Protein AF-A0A8B7RQ95-F1 (afdb_monomer_lite)

Foldseek 3Di:
DDDDVVVVVVVVVVVVVVVVVVVVVVVVVVVVVVVVVVVDDDDDDDDDDDDDDDDDDDPVPVVVVVVVVVVVVVVVVVVVVVVVVVVVCVPDDDDDDDDDDDDDDDDDPDPDPDPVVVVVVVVVVVVVVVVVVVVVVVVVVVVVVVVVVVVVVVVVVVVVVVVVVVVVVVVVVVVVVVVVVVVVVVVPPDDDDDDDDDDDDDDDDDDDDVPVVVVVVVVVVVVVVVVVVVVVVVVVVVVVVVVVVVVVVVVVVVVVVVVVVVVVVVVVVVVVVVVVVVPPDDPDDADPVRVVVVVVCVVVCVVVVVVVVVVVVVVVVVVVVVVVVVVVVVVVVVVVVVVVVVVVVVVVVVVVVVVVVVVVVVVVVVVVVVVVVVVVVVVVVVVVVVVVVVVVVVVVVVVVVVVVVVVVVVVVVVVVVVVVVVVVVVVVVVVVVVVVVVVVVVVVVVVVVVVVVVVVVVVVVVVVVVVVVVVVVVVVVVVVVVVVVVVVVVVVVVVVVVVVVVVVVVVVVVVVVVVVVVVVVVVVVVVVVVVVVVVVVVVVVVVVVVVVVVVVVVVVVVVVVVVVVVVVVVVVVVVVVVPPPPDDDDDD

Organism: Hipposideros armiger (NCBI:txid186990)

Secondary structure (DSSP, 8-state):
-PPPHHHHHHHHHHHHHHHHHHHHHHHHHHHHHHHHHTT--------------------HHHHHHHHHHHHHHHHHHHHHHHHHHHHHHHS-----------------------HHHHHHHHHHHHHHHHHHHHHHHHHHHHHHHHHHHHHHHHHHHHHHHHHHHHHHHHHHHHHHHHHHHHHHHSSSS--------------------TTTHHHHHHHHHHHHHHHHHHHHHHHHHHHHHHHHHHHHHHHHHHHHHHHHHHHHHHHHHHHHHHHHHTSSS---PPPHHHHHHHHHHHHHSHHHHHHHHHHHHHHHHHHHHHHHHHHHHHHHHHHHHHHHHHHHHHHHHHHHHHHHHHHHHHHHHHHHHHHHHHHHHHHHHHHHHHHHHHHHHHHHHHHHHHHHHHHHHHHHHHHHHHHHHHHHHHHHHHHHHHHHHHHHHHHHHHHHHHHHHHHHHHHHHHHHHHHHHHHHHHHHHHHHHHHHHHHHHHHHHHHHHHHHHHHHHHHHHHHHHHHHHHHHHHHHHHHHHHHHHHHHHHHHHHHHHHHHHHHHHHHHHHHHHHHHHHHHHHHHHHHHHHSTTSS-----

pLDDT: mean 78.76, std 21.0, range [28.2, 98.56]

Sequence (588 aa):
MAKSPENSTLEEILGQYQRSLRERACRSSHQLKCGLKEGEVAPEADAQDPSFSANEGNEDTGAAWHELQHSHAVNQLKALLYQQATKESEVSPSRRRKMSPLRSSEHEETNMPTIHNLVPIINDQSQYIHHLEAEVKFCKEELSGMKNRVQVVVLDNERLQQELKSQRQEEAMREQTLLDASGNMQKSWITTGDDSKMEEADKSSFSHGKADVLKIASALETDKCKLELEKLKLTYEAKSEILESQLKLLRKDLAESQKNCEDLKERLKHKESLLAANISNRVGGLCLKCAQHEAVLSQTHNNVHIQTIERLTKERDDLMSALVSMRSSLADMQQREASAYEQVKQAVCMTEEACFEKTKVLIQCEQLKSELARQTDRLQKELSSQQEKRASEKDMMKKDMEKERESMRSKMLALSQNIAQLEAQVEKVTREKVSAINQLEEIQSRLTSQEMDVTKVCGEMRYQLNKTKMDKDEAEKEHREYRAKTKRDLEIKDQEIEKLTLELSKSKQLLEQERQKAARAREECLKLTELLGESEHQLHLTRLEKESIQQSLCSKAKAQALQAQEREQELTQKIQQMEAQHDKTDLK

InterPro domains:
  IPR031887 Serologically defined colon cancer antigen 8 [PF15964] (6-586)
  IPR031887 Serologically defined colon cancer antigen 8 [PTHR34343] (4-585)

Radius of gyration: 106.67 Å; chains: 1; bounding box: 224×94×376 Å

Structure (mmCIF, N/CA/C/O backbone):
data_AF-A0A8B7RQ95-F1
#
_entry.id   AF-A0A8B7RQ95-F1
#
loop_
_atom_site.group_PDB
_atom_site.id
_atom_site.type_symbol
_atom_site.label_atom_id
_atom_site.label_alt_id
_atom_site.label_comp_id
_atom_site.label_asym_id
_atom_site.label_entity_id
_atom_site.label_seq_id
_atom_site.pdbx_PDB_ins_code
_atom_site.Cartn_x
_atom_site.Cartn_y
_atom_site.Cartn_z
_atom_site.occupancy
_atom_site.B_iso_or_equiv
_atom_site.auth_seq_id
_atom_site.auth_comp_id
_atom_site.auth_asym_id
_atom_site.auth_atom_id
_atom_site.pdbx_PDB_model_num
ATOM 1 N N . MET A 1 1 ? 50.667 31.139 -5.921 1.00 42.50 1 MET A N 1
ATOM 2 C CA . MET A 1 1 ? 49.514 30.488 -5.265 1.00 42.50 1 MET A CA 1
ATOM 3 C C . MET A 1 1 ? 50.037 29.375 -4.374 1.00 42.50 1 MET A C 1
ATOM 5 O O . MET A 1 1 ? 50.493 28.364 -4.891 1.00 42.50 1 MET A O 1
ATOM 9 N N . ALA A 1 2 ? 50.074 29.609 -3.063 1.00 47.19 2 ALA A N 1
ATOM 10 C CA . ALA A 1 2 ? 50.500 28.618 -2.080 1.00 47.19 2 ALA A CA 1
ATOM 11 C C . ALA A 1 2 ? 49.338 27.644 -1.827 1.00 47.19 2 ALA A C 1
ATOM 13 O O . ALA A 1 2 ? 48.255 28.078 -1.438 1.00 47.19 2 ALA A O 1
ATOM 14 N N . LYS A 1 3 ? 49.538 26.352 -2.112 1.00 47.28 3 LYS A N 1
ATOM 15 C CA . LYS A 1 3 ? 48.573 25.297 -1.775 1.00 47.28 3 LYS A CA 1
ATOM 16 C C . LYS A 1 3 ? 48.630 25.055 -0.265 1.00 47.28 3 LYS A C 1
ATOM 18 O O . LYS A 1 3 ? 49.711 24.883 0.290 1.00 47.28 3 LYS A O 1
ATOM 23 N N . SER A 1 4 ? 47.470 25.089 0.379 1.00 49.59 4 SER A N 1
ATOM 24 C CA . SER A 1 4 ? 47.288 24.871 1.811 1.00 49.59 4 SER A CA 1
ATOM 25 C C . SER A 1 4 ? 47.681 23.436 2.218 1.00 49.59 4 SER A C 1
ATOM 27 O O . SER A 1 4 ? 47.338 22.488 1.507 1.00 49.59 4 SER A O 1
ATOM 29 N N . PRO A 1 5 ? 48.379 23.254 3.355 1.00 57.09 5 PRO A N 1
ATOM 30 C CA . PRO A 1 5 ? 48.926 21.961 3.780 1.00 57.09 5 PRO A CA 1
ATOM 31 C C . PRO A 1 5 ? 47.858 20.919 4.159 1.00 57.09 5 PRO A C 1
ATOM 33 O O . PRO A 1 5 ? 48.130 19.726 4.097 1.00 57.09 5 PRO A O 1
ATOM 36 N N . GLU A 1 6 ? 46.629 21.335 4.475 1.00 55.19 6 GLU A N 1
ATOM 37 C CA . GLU A 1 6 ? 45.546 20.430 4.899 1.00 55.19 6 GLU A CA 1
ATOM 38 C C . GLU A 1 6 ? 45.003 19.537 3.771 1.00 55.19 6 GLU A C 1
ATOM 40 O O . GLU A 1 6 ? 44.632 18.390 4.016 1.00 55.19 6 GLU A O 1
ATOM 45 N N . ASN A 1 7 ? 45.029 20.009 2.518 1.00 55.94 7 ASN A N 1
ATOM 46 C CA . ASN A 1 7 ? 44.613 19.190 1.372 1.00 55.94 7 ASN A CA 1
ATOM 47 C C . ASN A 1 7 ? 45.619 18.073 1.060 1.00 55.94 7 ASN A C 1
ATOM 49 O O . ASN A 1 7 ? 45.221 17.019 0.572 1.00 55.94 7 ASN A O 1
ATOM 53 N N . SER A 1 8 ? 46.901 18.272 1.388 1.00 60.38 8 SER A N 1
ATOM 54 C CA . SER A 1 8 ? 47.942 17.259 1.178 1.00 60.38 8 SER A CA 1
ATOM 55 C C . SER A 1 8 ? 47.750 16.058 2.106 1.00 60.38 8 SER A C 1
ATOM 57 O O . SER A 1 8 ? 47.939 14.918 1.692 1.00 60.38 8 SER A O 1
ATOM 59 N N . THR A 1 9 ? 47.327 16.301 3.348 1.00 70.12 9 THR A N 1
ATOM 60 C CA . THR A 1 9 ? 47.115 15.251 4.352 1.00 70.12 9 THR A CA 1
ATOM 61 C C . THR A 1 9 ? 45.915 14.372 4.001 1.00 70.12 9 THR A C 1
ATOM 63 O O . THR A 1 9 ? 45.955 13.154 4.167 1.00 70.12 9 THR A O 1
ATOM 66 N N . LEU A 1 10 ? 44.844 14.967 3.468 1.00 70.12 10 LEU A N 1
ATOM 67 C CA . LEU A 1 10 ? 43.627 14.239 3.100 1.00 70.12 10 LEU A CA 1
ATOM 68 C C . LEU A 1 10 ? 43.835 13.372 1.847 1.00 70.12 10 LEU A C 1
ATOM 70 O O . LEU A 1 10 ? 43.352 12.241 1.776 1.00 70.12 10 LEU A O 1
ATOM 74 N N . GLU A 1 11 ? 44.613 13.874 0.888 1.00 76.19 11 GLU A N 1
ATOM 75 C CA . GLU A 1 11 ? 45.002 13.149 -0.324 1.00 76.19 11 GLU A CA 1
ATOM 76 C C . GLU A 1 11 ? 45.933 11.965 0.004 1.00 76.19 11 GLU A C 1
ATOM 78 O O . GLU A 1 11 ? 45.801 10.878 -0.568 1.00 76.19 11 GLU A O 1
ATOM 83 N N . GLU A 1 12 ? 46.799 12.116 1.011 1.00 78.81 12 GLU A N 1
ATOM 84 C CA . GLU A 1 12 ? 47.658 11.041 1.511 1.00 78.81 12 GLU A CA 1
ATOM 85 C C . GLU A 1 12 ? 46.864 9.944 2.245 1.00 78.81 12 GLU A C 1
ATOM 87 O O . GLU A 1 12 ? 47.086 8.755 1.993 1.00 78.81 12 GLU A O 1
ATOM 92 N N . ILE A 1 13 ? 45.879 10.318 3.073 1.00 81.94 13 ILE A N 1
ATOM 93 C CA . ILE A 1 13 ? 44.981 9.375 3.768 1.00 81.94 13 ILE A CA 1
ATOM 94 C C . ILE A 1 13 ? 44.117 8.600 2.763 1.00 81.94 13 ILE A C 1
ATOM 96 O O . ILE A 1 13 ? 44.013 7.372 2.845 1.00 81.94 13 ILE A O 1
ATOM 100 N N . LEU A 1 14 ? 43.543 9.279 1.765 1.00 79.94 14 LEU A N 1
ATOM 101 C CA . LEU A 1 14 ? 42.774 8.629 0.698 1.00 79.94 14 LEU A CA 1
ATOM 102 C C . LEU A 1 14 ? 43.658 7.711 -0.157 1.00 79.94 14 LEU A C 1
ATOM 104 O O . LEU A 1 14 ? 43.251 6.597 -0.502 1.00 79.94 14 LEU A O 1
ATOM 108 N N . GLY A 1 15 ? 44.894 8.127 -0.439 1.00 84.56 15 GLY A N 1
ATOM 109 C CA . GLY A 1 15 ? 45.885 7.305 -1.127 1.00 84.56 15 GLY A CA 1
ATOM 110 C C . GLY A 1 15 ? 46.270 6.046 -0.340 1.00 84.56 15 GLY A C 1
ATOM 111 O O . GLY A 1 15 ? 46.415 4.972 -0.933 1.00 84.56 15 GLY A O 1
ATOM 112 N N . GLN A 1 16 ? 46.404 6.145 0.987 1.00 81.81 16 GLN A N 1
ATOM 113 C CA . GLN A 1 16 ? 46.652 5.003 1.874 1.00 81.81 16 GLN A CA 1
ATOM 114 C C . GLN A 1 16 ? 45.448 4.055 1.930 1.00 81.81 16 GLN A C 1
ATOM 116 O O . GLN A 1 16 ? 45.620 2.840 1.808 1.00 81.81 16 GLN A O 1
ATOM 121 N N . TYR A 1 17 ? 44.228 4.590 2.018 1.00 85.25 17 TYR A N 1
ATOM 122 C CA . TYR A 1 17 ? 43.001 3.794 2.022 1.00 85.25 17 TYR A CA 1
ATOM 123 C C . TYR A 1 17 ? 42.815 3.014 0.712 1.00 85.25 17 TYR A C 1
ATOM 125 O O . TYR A 1 17 ? 42.571 1.805 0.730 1.00 85.25 17 TYR A O 1
ATOM 133 N N . GLN A 1 18 ? 43.034 3.659 -0.438 1.00 85.31 18 GLN A N 1
ATOM 134 C CA . GLN A 1 18 ? 42.981 2.988 -1.739 1.00 85.31 18 GLN A CA 1
ATOM 135 C C . GLN A 1 18 ? 44.074 1.923 -1.906 1.00 85.31 18 GLN A C 1
ATOM 137 O O . GLN A 1 18 ? 43.822 0.875 -2.504 1.00 85.31 18 GLN A O 1
ATOM 142 N N . ARG A 1 19 ? 45.286 2.151 -1.378 1.00 86.56 19 ARG A N 1
ATOM 143 C CA . ARG A 1 19 ? 46.354 1.133 -1.358 1.00 86.56 19 ARG A CA 1
ATOM 144 C C . ARG A 1 19 ? 45.978 -0.069 -0.491 1.00 86.56 19 ARG A C 1
ATOM 146 O O . ARG A 1 19 ? 46.132 -1.196 -0.950 1.00 86.56 19 ARG A O 1
ATOM 153 N N . SER A 1 20 ? 45.409 0.160 0.692 1.00 88.19 20 SER A N 1
ATOM 154 C CA . SER A 1 20 ? 44.930 -0.909 1.579 1.00 88.19 20 SER A CA 1
ATOM 155 C C . SER A 1 20 ? 43.806 -1.735 0.938 1.00 88.19 20 SER A C 1
ATOM 157 O O . SER A 1 20 ? 43.817 -2.965 1.002 1.00 88.19 20 SER A O 1
ATOM 159 N N . LEU A 1 21 ? 42.871 -1.076 0.244 1.00 86.31 21 LEU A N 1
ATOM 160 C CA . LEU A 1 21 ? 41.820 -1.737 -0.537 1.00 86.31 21 LEU A CA 1
ATOM 161 C C . LEU A 1 21 ? 42.394 -2.606 -1.660 1.00 86.31 21 LEU A C 1
ATOM 163 O O . LEU A 1 21 ? 41.992 -3.761 -1.798 1.00 86.31 21 LEU A O 1
ATOM 167 N N . ARG A 1 22 ? 43.364 -2.082 -2.423 1.00 86.94 22 ARG A N 1
ATOM 168 C CA . ARG A 1 22 ? 44.044 -2.841 -3.484 1.00 86.94 22 ARG A CA 1
ATOM 169 C C . ARG A 1 22 ? 44.804 -4.039 -2.926 1.00 86.94 22 ARG A C 1
ATOM 171 O O . ARG A 1 22 ? 44.666 -5.131 -3.459 1.00 86.94 22 ARG A O 1
ATOM 178 N N . GLU A 1 23 ? 45.537 -3.885 -1.828 1.00 85.94 23 GLU A N 1
ATOM 179 C CA . GLU A 1 23 ? 46.220 -5.012 -1.187 1.00 85.94 23 GLU A CA 1
ATOM 180 C C . GLU A 1 23 ? 45.251 -6.071 -0.667 1.00 85.94 23 GLU A C 1
ATOM 182 O O . GLU A 1 23 ? 45.521 -7.261 -0.808 1.00 85.94 23 GLU A O 1
ATOM 187 N N . ARG A 1 24 ? 44.117 -5.674 -0.081 1.00 87.12 24 ARG A N 1
ATOM 188 C CA . ARG A 1 24 ? 43.098 -6.621 0.393 1.00 87.12 24 ARG A CA 1
ATOM 189 C C . ARG A 1 24 ? 42.467 -7.386 -0.769 1.00 87.12 24 ARG A C 1
ATOM 191 O O . ARG A 1 24 ? 42.296 -8.599 -0.672 1.00 87.12 24 ARG A O 1
ATOM 198 N N . ALA A 1 25 ? 42.186 -6.701 -1.877 1.00 81.69 25 ALA A N 1
ATOM 199 C CA . ALA A 1 25 ? 41.689 -7.322 -3.101 1.00 81.69 25 ALA A CA 1
ATOM 200 C C . ALA A 1 25 ? 42.725 -8.278 -3.717 1.00 81.69 25 ALA A C 1
ATOM 202 O O . ALA A 1 25 ? 42.381 -9.403 -4.071 1.00 81.69 25 ALA A O 1
ATOM 203 N N . CYS A 1 26 ? 44.001 -7.884 -3.765 1.00 82.31 26 CYS A N 1
ATOM 204 C CA . CYS A 1 26 ? 45.086 -8.743 -4.236 1.00 82.31 26 CYS A CA 1
ATOM 205 C C . CYS A 1 26 ? 45.271 -9.975 -3.341 1.00 82.31 26 CYS A C 1
ATOM 207 O O . CYS A 1 26 ? 45.403 -11.073 -3.867 1.00 82.31 26 CYS A O 1
ATOM 209 N N . ARG A 1 27 ? 45.225 -9.831 -2.008 1.00 82.50 27 ARG A N 1
ATOM 210 C CA . ARG A 1 27 ? 45.313 -10.959 -1.060 1.00 82.50 27 ARG A CA 1
ATOM 211 C C . ARG A 1 27 ? 44.129 -11.918 -1.198 1.00 82.50 27 ARG A C 1
ATOM 213 O O . ARG A 1 27 ? 44.346 -13.122 -1.240 1.00 82.50 27 ARG A O 1
ATOM 220 N N . SER A 1 28 ? 42.912 -11.389 -1.335 1.00 83.56 28 SER A N 1
ATOM 221 C CA . SER A 1 28 ? 41.698 -12.184 -1.573 1.00 83.56 28 SER A CA 1
ATOM 222 C C . SER A 1 28 ? 41.768 -12.940 -2.904 1.00 83.56 28 SER A C 1
ATOM 224 O O . SER A 1 28 ? 41.550 -14.148 -2.955 1.00 83.56 28 SER A O 1
ATOM 226 N N . SER A 1 29 ? 42.190 -12.263 -3.976 1.00 79.25 29 SER A N 1
ATOM 227 C CA . SER A 1 29 ? 42.401 -12.890 -5.284 1.00 79.25 29 SER A CA 1
ATOM 228 C C . SER A 1 29 ? 43.501 -13.954 -5.240 1.00 79.25 29 SER A C 1
ATOM 230 O O . SER A 1 29 ? 43.354 -15.009 -5.852 1.00 79.25 29 SER A O 1
ATOM 232 N N . HIS A 1 30 ? 44.575 -13.727 -4.479 1.00 79.44 30 HIS A N 1
ATOM 233 C CA . HIS A 1 30 ? 45.638 -14.713 -4.300 1.00 79.44 30 HIS A CA 1
ATOM 234 C C . HIS A 1 30 ? 45.165 -15.929 -3.492 1.00 79.44 30 HIS A C 1
ATOM 236 O O . HIS A 1 30 ? 45.461 -17.051 -3.882 1.00 79.44 30 HIS A O 1
ATOM 242 N N . GLN A 1 31 ? 44.369 -15.734 -2.434 1.00 76.62 31 GLN A N 1
ATOM 243 C CA . GLN A 1 31 ? 43.742 -16.827 -1.679 1.00 76.62 31 GLN A CA 1
ATOM 244 C C . GLN A 1 31 ? 42.793 -17.659 -2.546 1.00 76.62 31 GLN A C 1
ATOM 246 O O . GLN A 1 31 ? 42.859 -18.884 -2.508 1.00 76.62 31 GLN A O 1
ATOM 251 N N . LEU A 1 32 ? 41.978 -17.013 -3.384 1.00 71.12 32 LEU A N 1
ATOM 252 C CA . LEU A 1 32 ? 41.119 -17.705 -4.349 1.00 71.12 32 LEU A CA 1
ATOM 253 C C . LEU A 1 32 ? 41.941 -18.471 -5.392 1.00 71.12 32 LEU A C 1
ATOM 255 O O . LEU A 1 32 ? 41.606 -19.599 -5.740 1.00 71.12 32 LEU A O 1
ATOM 259 N N . LYS A 1 33 ? 43.049 -17.892 -5.867 1.00 74.81 33 LYS A N 1
ATOM 260 C CA . LYS A 1 33 ? 43.927 -18.526 -6.857 1.00 74.81 33 LYS A CA 1
ATOM 261 C C . LYS A 1 33 ? 44.707 -19.713 -6.284 1.00 74.81 33 LYS A C 1
ATOM 263 O O . LYS A 1 33 ? 44.907 -20.689 -7.000 1.00 74.81 33 LYS A O 1
ATOM 268 N N . CYS A 1 34 ? 45.133 -19.648 -5.024 1.00 67.88 34 CYS A N 1
ATOM 269 C CA . CYS A 1 34 ? 45.764 -20.778 -4.340 1.00 67.88 34 CYS A CA 1
ATOM 270 C C . CYS A 1 34 ? 44.745 -21.887 -4.039 1.00 67.88 34 CYS A C 1
ATOM 272 O O . CYS A 1 34 ? 45.033 -23.041 -4.330 1.00 67.88 34 CYS A O 1
ATOM 274 N N . GLY A 1 35 ? 43.532 -21.539 -3.591 1.00 67.94 35 GLY A N 1
ATOM 275 C CA . GLY A 1 35 ? 42.458 -22.516 -3.364 1.00 67.94 35 GLY A CA 1
ATOM 276 C C . GLY A 1 35 ? 41.972 -23.211 -4.642 1.00 67.94 35 GLY A C 1
ATOM 277 O O . GLY A 1 35 ? 41.603 -24.377 -4.602 1.00 67.94 35 GLY A O 1
ATOM 278 N N . LEU A 1 36 ? 42.028 -22.532 -5.795 1.00 59.22 36 LEU A N 1
ATOM 279 C CA . LEU A 1 36 ? 41.741 -23.146 -7.098 1.00 59.22 36 LEU A CA 1
ATOM 280 C C . LEU A 1 36 ? 42.879 -24.053 -7.590 1.00 59.22 36 LEU A C 1
ATOM 282 O O . LEU A 1 36 ? 42.609 -25.064 -8.228 1.00 59.22 36 LEU A O 1
ATOM 286 N N . LYS A 1 37 ? 44.142 -23.730 -7.276 1.00 52.53 37 LYS A N 1
ATOM 287 C CA . LYS A 1 37 ? 45.295 -24.574 -7.634 1.00 52.53 37 LYS A CA 1
ATOM 288 C C . LYS A 1 37 ? 45.405 -25.848 -6.796 1.00 52.53 37 LYS A C 1
ATOM 290 O O . LYS A 1 37 ? 45.916 -26.836 -7.301 1.00 52.53 37 LYS A O 1
ATOM 295 N N . GLU A 1 38 ? 44.914 -25.850 -5.559 1.00 50.31 38 GLU A N 1
ATOM 296 C CA . GLU A 1 38 ? 44.833 -27.068 -4.735 1.00 50.31 38 GLU A CA 1
ATOM 297 C C . GLU A 1 38 ? 43.716 -28.029 -5.196 1.00 50.31 38 GLU A C 1
ATOM 299 O O . GLU A 1 38 ? 43.706 -29.188 -4.790 1.00 50.31 38 GLU A O 1
ATOM 304 N N . GLY A 1 39 ? 42.808 -27.580 -6.077 1.00 51.94 39 GLY A N 1
ATOM 305 C CA . GLY A 1 39 ? 41.737 -28.389 -6.673 1.00 51.94 39 GLY A CA 1
ATOM 306 C C . GLY A 1 39 ? 42.059 -29.030 -8.033 1.00 51.94 39 GLY A C 1
ATOM 307 O O . GLY A 1 39 ? 41.291 -29.874 -8.484 1.00 51.94 39 GLY A O 1
ATOM 308 N N . GLU A 1 40 ? 43.176 -28.677 -8.680 1.00 40.38 40 GLU A N 1
ATOM 309 C CA . GLU A 1 40 ? 43.648 -29.314 -9.921 1.00 40.38 40 GLU A CA 1
ATOM 310 C C . GLU A 1 40 ? 44.882 -30.186 -9.643 1.00 40.38 40 GLU A C 1
ATOM 312 O O . GLU A 1 40 ? 46.017 -29.820 -9.942 1.00 40.38 40 GLU A O 1
ATOM 317 N N . VAL A 1 41 ? 44.662 -31.376 -9.081 1.00 37.50 41 VAL A N 1
ATOM 318 C CA . VAL A 1 41 ? 45.597 -32.495 -9.257 1.00 37.50 41 VAL A CA 1
ATOM 319 C C . VAL A 1 41 ? 45.043 -33.354 -10.388 1.00 37.50 41 VAL A C 1
ATOM 321 O O . VAL A 1 41 ? 44.087 -34.104 -10.210 1.00 37.50 41 VAL A O 1
ATOM 324 N N . ALA A 1 42 ? 45.622 -33.190 -11.576 1.00 37.97 42 ALA A N 1
ATOM 325 C CA . ALA A 1 42 ? 45.421 -34.092 -12.701 1.00 37.97 42 ALA A CA 1
ATOM 326 C C . ALA A 1 42 ? 45.935 -35.500 -12.331 1.00 37.97 42 ALA A C 1
ATOM 328 O O . ALA A 1 42 ? 47.059 -35.600 -11.832 1.00 37.97 42 ALA A O 1
ATOM 329 N N . PRO A 1 43 ? 45.180 -36.588 -12.575 1.00 45.00 43 PRO A N 1
ATOM 330 C CA . PRO A 1 43 ? 45.724 -37.931 -12.486 1.00 45.00 43 PRO A CA 1
ATOM 331 C C . PRO A 1 43 ? 46.507 -38.226 -13.766 1.00 45.00 43 PRO A C 1
ATOM 333 O O . PRO A 1 43 ? 45.955 -38.308 -14.863 1.00 45.00 43 PRO A O 1
ATOM 336 N N . GLU A 1 44 ? 47.812 -38.370 -13.596 1.00 36.84 44 GLU A N 1
ATOM 337 C CA . GLU A 1 44 ? 48.716 -39.021 -14.531 1.00 36.84 44 GLU A CA 1
ATOM 338 C C . GLU A 1 44 ? 48.278 -40.492 -14.670 1.00 36.84 44 GLU A C 1
ATOM 340 O O . GLU A 1 44 ? 48.180 -41.214 -13.677 1.00 36.84 44 GLU A O 1
ATOM 345 N N . ALA A 1 45 ? 47.934 -40.915 -15.887 1.00 35.44 45 ALA A N 1
ATOM 346 C CA . ALA A 1 45 ? 47.601 -42.299 -16.196 1.00 35.44 45 ALA A CA 1
ATOM 347 C C . ALA A 1 45 ? 48.854 -43.008 -16.715 1.00 35.44 45 ALA A C 1
ATOM 349 O O . ALA A 1 45 ? 49.295 -42.740 -17.833 1.00 35.44 45 ALA A O 1
ATOM 350 N N . ASP A 1 46 ? 49.378 -43.929 -15.909 1.00 33.53 46 ASP A N 1
ATOM 351 C CA . ASP A 1 46 ? 50.240 -45.018 -16.357 1.00 33.53 46 ASP A CA 1
ATOM 352 C C . ASP A 1 46 ? 49.581 -46.361 -15.980 1.00 33.53 46 ASP A C 1
ATOM 354 O O . ASP A 1 46 ? 48.780 -46.446 -15.048 1.00 33.53 46 ASP A O 1
ATOM 358 N N . ALA A 1 47 ? 49.855 -47.369 -16.802 1.00 39.72 47 ALA A N 1
ATOM 359 C CA . ALA A 1 47 ? 49.125 -48.622 -17.021 1.00 39.72 47 ALA A CA 1
ATOM 360 C C . ALA A 1 47 ? 48.646 -49.433 -15.789 1.00 39.72 47 ALA A C 1
ATOM 362 O O . ALA A 1 47 ? 49.374 -49.592 -14.817 1.00 39.72 47 ALA A O 1
ATOM 363 N N . GLN A 1 48 ? 47.461 -50.064 -15.879 1.00 34.75 48 GLN A N 1
ATOM 364 C CA . GLN A 1 48 ? 47.254 -51.493 -16.220 1.00 34.75 48 GLN A CA 1
ATOM 365 C C . GLN A 1 48 ? 45.826 -51.957 -15.830 1.00 34.75 48 GLN A C 1
ATOM 367 O O . GLN A 1 48 ? 45.386 -51.772 -14.699 1.00 34.75 48 GLN A O 1
ATOM 372 N N . ASP A 1 49 ? 45.138 -52.620 -16.763 1.00 32.34 49 ASP A N 1
ATOM 373 C CA . ASP A 1 49 ? 43.953 -53.476 -16.544 1.00 32.34 49 ASP A CA 1
ATOM 374 C C . ASP A 1 49 ? 44.285 -54.660 -15.594 1.00 32.34 49 ASP A C 1
ATOM 376 O O . ASP A 1 49 ? 45.435 -55.120 -15.612 1.00 32.34 49 ASP A O 1
ATOM 380 N N . PRO A 1 50 ? 43.329 -55.220 -14.808 1.00 45.75 50 PRO A N 1
ATOM 381 C CA . PRO A 1 50 ? 42.354 -56.137 -15.411 1.00 45.75 50 PRO A CA 1
ATOM 382 C C . PRO A 1 50 ? 40.925 -56.172 -14.823 1.00 45.75 50 PRO A C 1
ATOM 384 O O . PRO A 1 50 ? 40.665 -55.991 -13.635 1.00 45.75 50 PRO A O 1
ATOM 387 N N . SER A 1 51 ? 40.024 -56.552 -15.730 1.00 38.66 51 SER A N 1
ATOM 388 C CA . SER A 1 51 ? 38.653 -57.057 -15.595 1.00 38.66 51 SER A CA 1
ATOM 389 C C . SER A 1 51 ? 38.270 -57.762 -14.285 1.00 38.66 51 SER A C 1
ATOM 391 O O . SER A 1 51 ? 38.948 -58.707 -13.897 1.00 38.66 51 SER A O 1
ATOM 393 N N . PHE A 1 52 ? 37.074 -57.466 -13.761 1.00 29.75 52 PHE A N 1
ATOM 394 C CA . PHE A 1 52 ? 36.041 -58.467 -13.440 1.00 29.75 52 PHE A CA 1
ATOM 395 C C . PHE A 1 52 ? 34.657 -57.804 -13.336 1.00 29.75 52 PHE A C 1
ATOM 397 O O . PHE A 1 52 ? 34.486 -56.738 -12.754 1.00 29.75 52 PHE A O 1
ATOM 404 N N . SER A 1 53 ? 33.668 -58.459 -13.936 1.00 35.72 53 SER A N 1
ATOM 405 C CA . SER A 1 53 ? 32.257 -58.088 -13.970 1.00 35.72 53 SER A CA 1
ATOM 406 C C . SER A 1 53 ? 31.529 -58.435 -12.667 1.00 35.72 53 SER A C 1
ATOM 408 O O . SER A 1 53 ? 31.508 -59.605 -12.285 1.00 35.72 53 SER A O 1
ATOM 410 N N . ALA A 1 54 ? 30.830 -57.468 -12.073 1.00 32.16 54 ALA A N 1
ATOM 411 C CA . ALA A 1 54 ? 29.624 -57.705 -11.281 1.00 32.16 54 ALA A CA 1
ATOM 412 C C . ALA A 1 54 ? 28.744 -56.447 -11.308 1.00 32.16 54 ALA A C 1
ATOM 414 O O . ALA A 1 54 ? 29.185 -55.339 -11.026 1.00 32.16 54 ALA A O 1
ATOM 415 N N . ASN A 1 55 ? 27.504 -56.653 -11.727 1.00 40.16 55 ASN A N 1
ATOM 416 C CA . ASN A 1 55 ? 26.440 -55.675 -11.843 1.00 40.16 55 ASN A CA 1
ATOM 417 C C . ASN A 1 55 ? 25.775 -55.517 -10.469 1.00 40.16 55 ASN A C 1
ATOM 419 O O . ASN A 1 55 ? 25.160 -56.482 -10.036 1.00 40.16 55 ASN A O 1
ATOM 423 N N . GLU A 1 56 ? 25.904 -54.361 -9.807 1.00 34.84 56 GLU A N 1
ATOM 424 C CA . GLU A 1 56 ? 24.935 -53.835 -8.824 1.00 34.84 56 GLU A CA 1
ATOM 425 C C . GLU A 1 56 ? 25.353 -52.433 -8.323 1.00 34.84 56 GLU A C 1
ATOM 427 O O . GLU A 1 56 ? 26.414 -52.256 -7.735 1.00 34.84 56 GLU A O 1
ATOM 432 N N . GLY A 1 57 ? 24.502 -51.439 -8.611 1.00 43.31 57 GLY A N 1
ATOM 433 C CA . GLY A 1 57 ? 24.348 -50.133 -7.949 1.00 43.31 57 GLY A CA 1
ATOM 434 C C . GLY A 1 57 ? 25.581 -49.411 -7.391 1.00 43.31 57 GLY A C 1
ATOM 435 O O . GLY A 1 57 ? 25.888 -49.538 -6.211 1.00 43.31 57 GLY A O 1
ATOM 436 N N . ASN A 1 58 ? 26.188 -48.521 -8.182 1.00 47.03 58 ASN A N 1
ATOM 437 C CA . ASN A 1 58 ? 27.076 -47.476 -7.661 1.00 47.03 58 ASN A CA 1
ATOM 438 C C . ASN A 1 58 ? 26.752 -46.120 -8.307 1.00 47.03 58 ASN A C 1
ATOM 440 O O . ASN A 1 58 ? 27.377 -45.727 -9.287 1.00 47.03 58 ASN A O 1
ATOM 444 N N . GLU A 1 59 ? 25.769 -45.413 -7.748 1.00 46.03 59 GLU A N 1
ATOM 445 C CA . GLU A 1 59 ? 25.571 -43.968 -7.969 1.00 46.03 59 GLU A CA 1
ATOM 446 C C . GLU A 1 59 ? 25.864 -43.136 -6.702 1.00 46.03 59 GLU A C 1
ATOM 448 O O . GLU A 1 59 ? 25.824 -41.910 -6.748 1.00 46.03 59 GLU A O 1
ATOM 453 N N . ASP A 1 60 ? 26.241 -43.763 -5.580 1.00 54.72 60 ASP A N 1
ATOM 454 C CA . ASP A 1 60 ? 26.226 -43.086 -4.272 1.00 54.72 60 ASP A CA 1
ATOM 455 C C . ASP A 1 60 ? 27.596 -42.613 -3.756 1.00 54.72 60 ASP A C 1
ATOM 457 O O . ASP A 1 60 ? 27.666 -41.809 -2.831 1.00 54.72 60 ASP A O 1
ATOM 461 N N . THR A 1 61 ? 28.720 -43.036 -4.345 1.00 54.28 61 THR A N 1
ATOM 462 C CA . THR A 1 61 ? 30.047 -42.600 -3.851 1.00 54.28 61 THR A CA 1
ATOM 463 C C . THR A 1 61 ? 30.428 -41.184 -4.289 1.00 54.28 61 THR A C 1
ATOM 465 O O . THR A 1 61 ? 31.038 -40.449 -3.511 1.00 54.28 61 THR A O 1
ATOM 468 N N . GLY A 1 62 ? 30.031 -40.762 -5.495 1.00 55.91 62 GLY A N 1
ATOM 469 C CA . GLY A 1 62 ? 30.205 -39.380 -5.961 1.00 55.91 62 GLY A CA 1
ATOM 470 C C . GLY A 1 62 ? 29.249 -38.410 -5.264 1.00 55.91 62 GLY A C 1
ATOM 471 O O . GLY A 1 62 ? 29.661 -37.327 -4.846 1.00 55.91 62 GLY A O 1
ATOM 472 N N . ALA A 1 63 ? 27.997 -38.832 -5.059 1.00 56.66 63 ALA A N 1
ATOM 473 C CA . ALA A 1 63 ? 27.003 -38.070 -4.309 1.00 56.66 63 ALA A CA 1
ATOM 474 C C . ALA A 1 63 ? 27.430 -37.882 -2.846 1.00 56.66 63 ALA A C 1
ATOM 476 O O . ALA A 1 63 ? 27.425 -36.751 -2.368 1.00 56.66 63 ALA A O 1
ATOM 477 N N . ALA A 1 64 ? 27.920 -38.935 -2.178 1.00 55.44 64 ALA A N 1
ATOM 478 C CA . ALA A 1 64 ? 28.416 -38.850 -0.805 1.00 55.44 64 ALA A CA 1
ATOM 479 C C . ALA A 1 64 ? 29.655 -37.947 -0.663 1.00 55.44 64 ALA A C 1
ATOM 481 O O . ALA A 1 64 ? 29.789 -37.247 0.337 1.00 55.44 64 ALA A O 1
ATOM 482 N N . TRP A 1 65 ? 30.556 -37.910 -1.653 1.00 53.06 65 TRP A N 1
ATOM 483 C CA . TRP A 1 65 ? 31.721 -37.013 -1.632 1.00 53.06 65 TRP A CA 1
ATOM 484 C C . TRP A 1 65 ? 31.344 -35.547 -1.844 1.00 53.06 65 TRP A C 1
ATOM 486 O O . TRP A 1 65 ? 31.847 -34.674 -1.132 1.00 53.06 65 TRP A O 1
ATOM 496 N N . HIS A 1 66 ? 30.434 -35.274 -2.782 1.00 61.09 66 HIS A N 1
ATOM 497 C CA . HIS A 1 66 ? 29.876 -33.937 -2.962 1.00 61.09 66 HIS A CA 1
ATOM 498 C C . HIS A 1 66 ? 29.066 -33.514 -1.737 1.00 61.09 66 HIS A C 1
ATOM 500 O O . HIS A 1 66 ? 29.214 -32.388 -1.279 1.00 61.09 66 HIS A O 1
ATOM 506 N N . GLU A 1 67 ? 28.294 -34.413 -1.129 1.00 63.34 67 GLU A N 1
ATOM 507 C CA . GLU A 1 67 ? 27.557 -34.154 0.106 1.00 63.34 67 GLU A CA 1
ATOM 508 C C . GLU A 1 67 ? 28.498 -33.920 1.295 1.00 63.34 67 GLU A C 1
ATOM 510 O O . GLU A 1 67 ? 28.257 -33.011 2.088 1.00 63.34 67 GLU A O 1
ATOM 515 N N . LEU A 1 68 ? 29.633 -34.625 1.384 1.00 63.62 68 LEU A N 1
ATOM 516 C CA . LEU A 1 68 ? 30.650 -34.390 2.411 1.00 63.62 68 LEU A CA 1
ATOM 517 C C . LEU A 1 68 ? 31.375 -33.051 2.196 1.00 63.62 68 LEU A C 1
ATOM 519 O O . LEU A 1 68 ? 31.555 -32.309 3.164 1.00 63.62 68 LEU A O 1
ATOM 523 N N . GLN A 1 69 ? 31.723 -32.690 0.954 1.00 64.06 69 GLN A N 1
ATOM 524 C CA . GLN A 1 69 ? 32.275 -31.373 0.604 1.00 64.06 69 GLN A CA 1
ATOM 525 C C . GLN A 1 69 ? 31.276 -30.246 0.867 1.00 64.06 69 GLN A C 1
ATOM 527 O O . GLN A 1 69 ? 31.648 -29.219 1.433 1.00 64.06 69 GLN A O 1
ATOM 532 N N . HIS A 1 70 ? 30.006 -30.440 0.513 1.00 61.56 70 HIS A N 1
ATOM 533 C CA . HIS A 1 70 ? 28.934 -29.505 0.822 1.00 61.56 70 HIS A CA 1
ATOM 534 C C . HIS A 1 70 ? 28.717 -29.420 2.333 1.00 61.56 70 HIS A C 1
ATOM 536 O O . HIS A 1 70 ? 28.569 -28.317 2.844 1.00 61.56 70 HIS A O 1
ATOM 542 N N . SER A 1 71 ? 28.814 -30.523 3.080 1.00 73.75 71 SER A N 1
ATOM 543 C CA . SER A 1 71 ? 28.743 -30.512 4.545 1.00 73.75 71 SER A CA 1
ATOM 544 C C . SER A 1 71 ? 29.925 -29.763 5.160 1.00 73.75 71 SER A C 1
ATOM 546 O O . SER A 1 71 ? 29.743 -28.995 6.099 1.00 73.75 71 SER A O 1
ATOM 548 N N . HIS A 1 72 ? 31.129 -29.918 4.606 1.00 73.06 72 HIS A N 1
ATOM 549 C CA . HIS A 1 72 ? 32.332 -29.253 5.085 1.00 73.06 72 HIS A CA 1
ATOM 550 C C . HIS A 1 72 ? 32.294 -27.755 4.767 1.00 73.06 72 HIS A C 1
ATOM 552 O O . HIS A 1 72 ? 32.547 -26.939 5.650 1.00 73.06 72 HIS A O 1
ATOM 558 N N . ALA A 1 73 ? 31.871 -27.380 3.558 1.00 71.19 73 ALA A N 1
ATOM 559 C CA . ALA A 1 73 ? 31.629 -25.994 3.169 1.00 71.19 73 ALA A CA 1
ATOM 560 C C . ALA A 1 73 ? 30.510 -25.354 4.007 1.00 71.19 73 ALA A C 1
ATOM 562 O O . ALA A 1 73 ? 30.644 -24.217 4.451 1.00 71.19 73 ALA A O 1
ATOM 563 N N . VAL A 1 74 ? 29.437 -26.095 4.301 1.00 76.19 74 VAL A N 1
ATOM 564 C CA . VAL A 1 74 ? 28.337 -25.655 5.174 1.00 76.19 74 VAL A CA 1
ATOM 565 C C . VAL A 1 74 ? 28.796 -25.536 6.625 1.00 76.19 74 VAL A C 1
ATOM 567 O O . VAL A 1 74 ? 28.392 -24.602 7.311 1.00 76.19 74 VAL A O 1
ATOM 570 N N . ASN A 1 75 ? 29.659 -26.426 7.107 1.00 76.00 75 ASN A N 1
ATOM 571 C CA . ASN A 1 75 ? 30.213 -26.360 8.457 1.00 76.00 75 ASN A CA 1
ATOM 572 C C . ASN A 1 75 ? 31.230 -25.220 8.596 1.00 76.00 75 ASN A C 1
ATOM 574 O O . ASN A 1 75 ? 31.224 -24.536 9.617 1.00 76.00 75 ASN A O 1
ATOM 578 N N . GLN A 1 76 ? 32.023 -24.934 7.560 1.00 76.12 76 GLN A N 1
ATOM 579 C CA . GLN A 1 76 ? 32.873 -23.742 7.501 1.00 76.12 76 GLN A CA 1
ATOM 580 C C . GLN A 1 76 ? 32.044 -22.455 7.424 1.00 76.12 76 GLN A C 1
ATOM 582 O O . GLN A 1 76 ? 32.332 -21.512 8.154 1.00 76.12 76 GLN A O 1
ATOM 587 N N . LEU A 1 77 ? 30.968 -22.423 6.629 1.00 75.25 77 LEU A N 1
ATOM 588 C CA . LEU A 1 77 ? 30.015 -21.308 6.604 1.00 75.25 77 LEU A CA 1
ATOM 589 C C . LEU A 1 77 ? 29.338 -21.120 7.959 1.00 75.25 77 LEU A C 1
ATOM 591 O O . LEU A 1 77 ? 29.241 -19.995 8.428 1.00 75.25 77 LEU A O 1
ATOM 595 N N . LYS A 1 78 ? 28.930 -22.200 8.633 1.00 76.88 78 LYS A N 1
ATOM 596 C CA . LYS A 1 78 ? 28.406 -22.135 10.003 1.00 76.88 78 LYS A CA 1
ATOM 597 C C . LYS A 1 78 ? 29.456 -21.594 10.967 1.00 76.88 78 LYS A C 1
ATOM 599 O O . LYS A 1 78 ? 29.121 -20.725 11.758 1.00 76.88 78 LYS A O 1
ATOM 604 N N . ALA A 1 79 ? 30.710 -22.039 10.895 1.00 76.25 79 ALA A N 1
ATOM 605 C CA . ALA A 1 79 ? 31.786 -21.541 11.753 1.00 76.25 79 ALA A CA 1
ATOM 606 C C . ALA A 1 79 ? 32.090 -20.051 11.508 1.00 76.25 79 ALA A C 1
ATOM 608 O O . ALA A 1 79 ? 32.256 -19.296 12.465 1.00 76.25 79 ALA A O 1
ATOM 609 N N . LEU A 1 80 ? 32.089 -19.610 10.245 1.00 77.00 80 LEU A N 1
ATOM 610 C CA . LEU A 1 80 ? 32.258 -18.206 9.862 1.00 77.00 80 LEU A CA 1
ATOM 611 C C . LEU A 1 80 ? 31.054 -17.352 10.274 1.00 77.00 80 LEU A C 1
ATOM 613 O O . LEU A 1 80 ? 31.245 -16.256 10.789 1.00 77.00 80 LEU A O 1
ATOM 617 N N . LEU A 1 81 ? 29.829 -17.867 10.138 1.00 76.19 81 LEU A N 1
ATOM 618 C CA . LEU A 1 81 ? 28.607 -17.214 10.613 1.00 76.19 81 LEU A CA 1
ATOM 619 C C . LEU A 1 81 ? 28.552 -17.151 12.141 1.00 76.19 81 LEU A C 1
ATOM 621 O O . LEU A 1 81 ? 28.096 -16.152 12.681 1.00 76.19 81 LEU A O 1
ATOM 625 N N . TYR A 1 82 ? 29.057 -18.162 12.852 1.00 72.69 82 TYR A N 1
ATOM 626 C CA . TYR A 1 82 ? 29.208 -18.116 14.306 1.00 72.69 82 TYR A CA 1
ATOM 627 C C . TYR A 1 82 ? 30.271 -17.100 14.730 1.00 72.69 82 TYR A C 1
ATOM 629 O O . TYR A 1 82 ? 30.026 -16.356 15.673 1.00 72.69 82 TYR A O 1
ATOM 637 N N . GLN A 1 83 ? 31.406 -17.014 14.025 1.00 73.50 83 GLN A N 1
ATOM 638 C CA . GLN A 1 83 ? 32.425 -15.979 14.253 1.00 73.50 83 GLN A CA 1
ATOM 639 C C . GLN A 1 83 ? 31.931 -14.570 13.917 1.00 73.50 83 GLN A C 1
ATOM 641 O O . GLN A 1 83 ? 32.351 -13.602 14.548 1.00 73.50 83 GLN A O 1
ATOM 646 N N . GLN A 1 84 ? 31.067 -14.440 12.914 1.00 67.88 84 GLN A N 1
ATOM 647 C CA . GLN A 1 84 ? 30.444 -13.175 12.560 1.00 67.88 84 GLN A CA 1
ATOM 648 C C . GLN A 1 84 ? 29.365 -12.801 13.579 1.00 67.88 84 GLN A C 1
ATOM 650 O O . GLN A 1 84 ? 29.351 -11.668 14.034 1.00 67.88 84 GLN A O 1
ATOM 655 N N . ALA A 1 85 ? 28.556 -13.756 14.044 1.00 64.06 85 ALA A N 1
ATOM 656 C CA . ALA A 1 85 ? 27.563 -13.539 15.091 1.00 64.06 85 ALA A CA 1
ATOM 657 C C . ALA A 1 85 ? 28.195 -13.203 16.453 1.00 64.06 85 ALA A C 1
ATOM 659 O O . ALA A 1 85 ? 27.635 -12.399 17.193 1.00 64.06 85 ALA A O 1
ATOM 660 N N . THR A 1 86 ? 29.363 -13.762 16.798 1.00 62.31 86 THR A N 1
ATOM 661 C CA . THR A 1 86 ? 30.096 -13.366 18.015 1.00 62.31 86 THR A CA 1
ATOM 662 C C . THR A 1 86 ? 30.741 -11.989 17.880 1.00 62.31 86 THR A C 1
ATOM 664 O O . THR A 1 86 ? 30.666 -11.209 18.824 1.00 62.31 86 THR A O 1
ATOM 667 N N . LYS A 1 87 ? 31.278 -11.631 16.705 1.00 60.50 87 LYS A N 1
ATOM 668 C CA . LYS A 1 87 ? 31.799 -10.275 16.436 1.00 60.50 87 LYS A CA 1
ATOM 669 C C . LYS A 1 87 ? 30.695 -9.215 16.350 1.00 60.50 87 LYS A C 1
ATOM 671 O O . LYS A 1 87 ? 30.899 -8.092 16.793 1.00 60.50 87 LYS A O 1
ATOM 676 N N . GLU A 1 88 ? 29.519 -9.564 15.832 1.00 51.47 88 GLU A N 1
ATOM 677 C CA . GLU A 1 88 ? 28.331 -8.699 15.818 1.00 51.47 88 GLU A CA 1
ATOM 678 C C . GLU A 1 88 ? 27.702 -8.577 17.220 1.00 51.47 88 GLU A C 1
ATOM 680 O O . GLU A 1 88 ? 27.161 -7.526 17.558 1.00 51.47 88 GLU A O 1
ATOM 685 N N . SER A 1 89 ? 27.843 -9.597 18.079 1.00 47.25 89 SER A N 1
ATOM 686 C CA . SER A 1 89 ? 27.378 -9.571 19.475 1.00 47.25 89 SER A CA 1
ATOM 687 C C . SER A 1 89 ? 28.238 -8.709 20.412 1.00 47.25 89 SER A C 1
ATOM 689 O O . SER A 1 89 ? 27.737 -8.312 21.463 1.00 47.25 89 SER A O 1
ATOM 691 N N . GLU A 1 90 ? 29.498 -8.414 20.075 1.00 49.56 90 GLU A N 1
ATOM 692 C CA . GLU A 1 90 ? 30.365 -7.523 20.870 1.00 49.56 90 GLU A CA 1
ATOM 693 C C . GLU A 1 90 ? 30.197 -6.033 20.515 1.00 49.56 90 GLU A C 1
ATOM 695 O O . GLU A 1 90 ? 30.591 -5.172 21.298 1.00 49.56 90 GLU A O 1
ATOM 700 N N . VAL A 1 91 ? 29.576 -5.703 19.372 1.00 45.25 91 VAL A N 1
ATOM 701 C CA . VAL A 1 91 ? 29.511 -4.320 18.850 1.00 45.25 91 VAL A CA 1
ATOM 702 C C . VAL A 1 91 ? 28.146 -3.641 19.071 1.00 45.25 91 VAL A C 1
ATOM 704 O O . VAL A 1 91 ? 28.004 -2.453 18.797 1.00 45.25 91 VAL A O 1
ATOM 707 N N . SER A 1 92 ? 27.131 -4.312 19.633 1.00 34.69 92 SER A N 1
ATOM 708 C CA . SER A 1 92 ? 25.864 -3.659 20.034 1.00 34.69 92 SER A CA 1
ATOM 709 C C . SER A 1 92 ? 25.052 -4.494 21.039 1.00 34.69 92 SER A C 1
ATOM 711 O O . SER A 1 92 ? 24.614 -5.594 20.696 1.00 34.69 92 SER A O 1
ATOM 713 N N . PRO A 1 93 ? 24.753 -3.998 22.258 1.00 44.66 93 PRO A N 1
ATOM 714 C CA . PRO A 1 93 ? 23.937 -4.730 23.215 1.00 44.66 93 PRO A CA 1
ATOM 715 C C . PRO A 1 93 ? 22.463 -4.349 23.043 1.00 44.66 93 PRO A C 1
ATOM 717 O O . PRO A 1 93 ? 21.980 -3.436 23.703 1.00 44.66 93 PRO A O 1
ATOM 720 N N . SER A 1 94 ? 21.700 -5.037 22.187 1.00 40.28 94 SER A N 1
ATOM 721 C CA . SER A 1 94 ? 20.235 -4.980 22.305 1.00 40.28 94 SER A CA 1
ATOM 722 C C . SER A 1 94 ? 19.491 -6.088 21.561 1.00 40.28 94 SER A C 1
ATOM 724 O O . SER A 1 94 ? 19.557 -6.218 20.344 1.00 40.28 94 SER A O 1
ATOM 726 N N . ARG A 1 95 ? 18.647 -6.781 22.336 1.00 48.81 95 ARG A N 1
ATOM 727 C CA . ARG A 1 95 ? 17.417 -7.482 21.931 1.00 48.81 95 ARG A CA 1
ATOM 728 C C . ARG A 1 95 ? 17.541 -8.806 21.167 1.00 48.81 95 ARG A C 1
ATOM 730 O O . ARG A 1 95 ? 17.329 -8.893 19.965 1.00 48.81 95 ARG A O 1
ATOM 737 N N . ARG A 1 96 ? 17.572 -9.894 21.944 1.00 36.06 96 ARG A N 1
ATOM 738 C CA . ARG A 1 96 ? 16.739 -11.088 21.682 1.00 36.06 96 ARG A CA 1
ATOM 739 C C . ARG A 1 96 ? 16.418 -11.823 22.988 1.00 36.06 96 ARG A C 1
ATOM 741 O O . ARG A 1 96 ? 17.040 -12.823 23.330 1.00 36.06 96 ARG A O 1
ATOM 748 N N . ARG A 1 97 ? 15.409 -11.345 23.726 1.00 40.66 97 ARG A N 1
ATOM 749 C CA . ARG A 1 97 ? 14.713 -12.189 24.713 1.00 40.66 97 ARG A CA 1
ATOM 750 C C . ARG A 1 97 ? 13.697 -13.039 23.951 1.00 40.66 97 ARG A C 1
ATOM 752 O O . ARG A 1 97 ? 12.735 -12.512 23.400 1.00 40.66 97 ARG A O 1
ATOM 759 N N . LYS A 1 98 ? 13.960 -14.345 23.877 1.00 36.94 98 LYS A N 1
ATOM 760 C CA . LYS A 1 98 ? 12.997 -15.364 23.443 1.00 36.94 98 LYS A CA 1
ATOM 761 C C . LYS A 1 98 ? 11.856 -15.401 24.465 1.00 36.94 98 LYS A C 1
ATOM 763 O O . LYS A 1 98 ? 12.129 -15.510 25.657 1.00 36.94 98 LYS A O 1
ATOM 768 N N . MET A 1 99 ? 10.613 -15.301 24.005 1.00 29.92 99 MET A N 1
ATOM 769 C CA . MET A 1 99 ? 9.425 -15.477 24.839 1.00 29.92 99 MET A CA 1
ATOM 770 C C . MET A 1 99 ? 8.902 -16.902 24.658 1.00 29.92 99 MET A C 1
ATOM 772 O O . MET A 1 99 ? 8.574 -17.295 23.540 1.00 29.92 99 MET A O 1
ATOM 776 N N . SER A 1 100 ? 8.812 -17.636 25.764 1.00 30.66 100 SER A N 1
ATOM 777 C CA . SER A 1 100 ? 7.970 -18.827 25.914 1.00 30.66 100 SER A CA 1
ATOM 778 C C . SER A 1 100 ? 6.922 -18.547 27.004 1.00 30.66 100 SER A C 1
ATOM 780 O O . SER A 1 100 ? 7.162 -17.687 27.854 1.00 30.66 100 SER A O 1
ATOM 782 N N . PRO A 1 101 ? 5.750 -19.203 26.969 1.00 57.28 101 PRO A N 1
ATOM 783 C CA . PRO A 1 101 ? 4.514 -18.644 27.507 1.00 57.28 101 PRO A CA 1
ATOM 784 C C . PRO A 1 101 ? 4.212 -19.151 28.920 1.00 57.28 101 PRO A C 1
ATOM 786 O O . PRO A 1 101 ? 4.300 -20.351 29.160 1.00 57.28 101 PRO A O 1
ATOM 789 N N . LEU A 1 102 ? 3.757 -18.278 29.826 1.00 33.06 102 LEU A N 1
ATOM 790 C CA . LEU A 1 102 ? 2.935 -18.705 30.961 1.00 33.06 102 LEU A CA 1
ATOM 791 C C . LEU A 1 102 ? 2.077 -17.564 31.531 1.00 33.06 102 LEU A C 1
ATOM 793 O O . LEU A 1 102 ? 2.452 -16.396 31.511 1.00 33.06 102 LEU A O 1
ATOM 797 N N . ARG A 1 103 ? 0.887 -17.962 31.980 1.00 32.72 103 ARG A N 1
ATOM 798 C CA . ARG A 1 103 ? -0.230 -17.165 32.495 1.00 32.72 103 ARG A CA 1
ATOM 799 C C . ARG A 1 103 ? 0.057 -16.472 33.843 1.00 32.72 103 ARG A C 1
ATOM 801 O O . ARG A 1 103 ? 0.776 -17.023 34.663 1.00 32.72 103 ARG A O 1
ATOM 808 N N . SER A 1 104 ? -0.661 -15.356 34.044 1.00 38.78 104 SER A N 1
ATOM 809 C CA . SER A 1 104 ? -1.288 -14.818 35.279 1.00 38.78 104 SER A CA 1
ATOM 810 C C . SER A 1 104 ? -0.492 -14.747 36.593 1.00 38.78 104 SER A C 1
ATOM 812 O O . SER A 1 104 ? -0.207 -15.789 37.168 1.00 38.78 104 SER A O 1
ATOM 814 N N . SER A 1 105 ? -0.320 -13.538 37.155 1.00 34.41 105 SER A N 1
ATOM 815 C CA . SER A 1 105 ? -0.909 -13.109 38.449 1.00 34.41 105 SER A CA 1
ATOM 816 C C . SER A 1 105 ? -0.379 -11.732 38.900 1.00 34.41 105 SER A C 1
ATOM 818 O O . SER A 1 105 ? 0.815 -11.482 38.825 1.00 34.41 105 SER A O 1
ATOM 820 N N . GLU A 1 106 ? -1.324 -10.884 39.313 1.00 33.84 106 GLU A N 1
ATOM 821 C CA . GLU A 1 106 ? -1.345 -9.811 40.332 1.00 33.84 106 GLU A CA 1
ATOM 822 C C . GLU A 1 106 ? -0.106 -8.961 40.706 1.00 33.84 106 GLU A C 1
ATOM 824 O O . GLU A 1 106 ? 0.942 -9.473 41.066 1.00 33.84 106 GLU A O 1
ATOM 829 N N . HIS A 1 107 ? -0.365 -7.640 40.746 1.00 37.25 107 HIS A N 1
ATOM 830 C CA . HIS A 1 107 ? 0.176 -6.596 41.637 1.00 37.25 107 HIS A CA 1
ATOM 831 C C . HIS A 1 107 ? 1.698 -6.479 41.827 1.00 37.25 107 HIS A C 1
ATOM 833 O O . HIS A 1 107 ? 2.295 -7.279 42.527 1.00 37.25 107 HIS A O 1
ATOM 839 N N . GLU A 1 108 ? 2.272 -5.360 41.357 1.00 34.09 108 GLU A N 1
ATOM 840 C CA . GLU A 1 108 ? 3.124 -4.488 42.187 1.00 34.09 108 GLU A CA 1
ATOM 841 C C . GLU A 1 108 ? 3.456 -3.171 41.453 1.00 34.09 108 GLU A C 1
ATOM 843 O O . GLU A 1 108 ? 4.103 -3.136 40.401 1.00 34.09 108 GLU A O 1
ATOM 848 N N . GLU A 1 109 ? 2.993 -2.059 42.029 1.00 43.38 109 GLU A N 1
ATOM 849 C CA . GLU A 1 109 ? 3.455 -0.696 41.762 1.00 43.38 109 GLU A CA 1
ATOM 850 C C . GLU A 1 109 ? 4.922 -0.568 42.208 1.00 43.38 109 GLU A C 1
ATOM 852 O O . GLU A 1 109 ? 5.227 -0.087 43.296 1.00 43.38 109 GLU A O 1
ATOM 857 N N . THR A 1 110 ? 5.873 -1.069 41.416 1.00 44.38 110 THR A N 1
ATOM 858 C CA . THR A 1 110 ? 7.310 -0.924 41.735 1.00 44.38 110 THR A CA 1
ATOM 859 C C . THR A 1 110 ? 8.198 -0.888 40.489 1.00 44.38 110 THR A C 1
ATOM 861 O O . THR A 1 110 ? 9.310 -1.400 40.480 1.00 44.38 110 THR 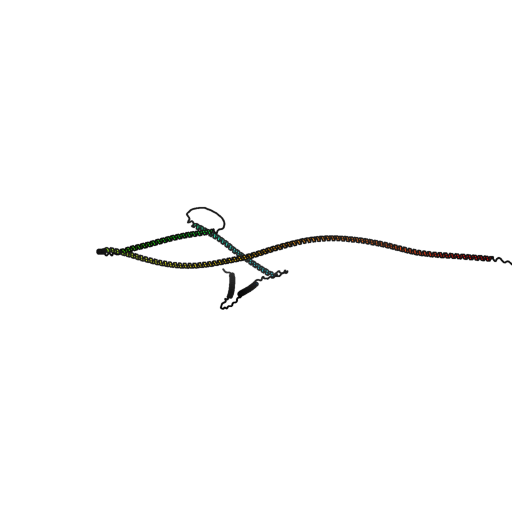A O 1
ATOM 864 N N . ASN A 1 111 ? 7.729 -0.254 39.410 1.00 46.31 111 ASN A N 1
ATOM 865 C CA . ASN A 1 111 ? 8.526 -0.037 38.195 1.00 46.31 111 ASN A CA 1
ATOM 866 C C . ASN A 1 111 ? 8.624 1.452 37.825 1.00 46.31 111 ASN A C 1
ATOM 868 O O . ASN A 1 111 ? 8.400 1.826 36.677 1.00 46.31 111 ASN A O 1
ATOM 872 N N . MET A 1 112 ? 8.973 2.315 38.784 1.00 45.75 112 MET A N 1
ATOM 873 C CA . MET A 1 112 ? 9.550 3.621 38.446 1.00 45.75 112 MET A CA 1
ATOM 874 C C . MET A 1 112 ? 11.078 3.502 38.475 1.00 45.75 112 MET A C 1
ATOM 876 O O . MET A 1 112 ? 11.630 3.228 39.545 1.00 45.75 112 MET A O 1
ATOM 880 N N . PRO A 1 113 ? 11.784 3.677 37.337 1.00 55.53 113 PRO A N 1
ATOM 881 C CA . PRO A 1 113 ? 13.240 3.645 37.314 1.00 55.53 113 PRO A CA 1
ATOM 882 C C . PRO A 1 113 ? 13.785 4.696 38.280 1.00 55.53 113 PRO A C 1
ATOM 884 O O . PRO A 1 113 ? 13.436 5.873 38.192 1.00 55.53 113 PRO A O 1
ATOM 887 N N . THR A 1 114 ? 14.637 4.274 39.213 1.00 60.97 114 THR A N 1
ATOM 888 C CA . THR A 1 114 ? 15.340 5.164 40.145 1.00 60.97 114 THR A CA 1
ATOM 889 C C . THR A 1 114 ? 16.012 6.304 39.371 1.00 60.97 114 THR A C 1
ATOM 891 O O . THR A 1 114 ? 16.551 6.059 38.297 1.00 60.97 114 THR A O 1
ATOM 894 N N . ILE A 1 115 ? 16.020 7.535 39.899 1.00 61.34 115 ILE A N 1
ATOM 895 C CA . ILE A 1 115 ? 16.502 8.761 39.215 1.00 61.34 115 ILE A CA 1
ATOM 896 C C . ILE A 1 115 ? 17.881 8.588 38.544 1.00 61.34 115 ILE A C 1
ATOM 898 O O . ILE A 1 115 ? 18.117 9.117 37.460 1.00 61.34 115 ILE A O 1
ATOM 902 N N . HIS A 1 116 ? 18.766 7.780 39.133 1.00 64.56 116 HIS A N 1
ATOM 903 C CA . HIS A 1 116 ? 20.076 7.448 38.565 1.00 64.56 116 HIS A CA 1
ATOM 904 C C . HIS A 1 116 ? 19.991 6.711 37.208 1.00 64.56 116 HIS A C 1
ATOM 906 O O . HIS A 1 116 ? 20.854 6.887 36.352 1.00 64.56 116 HIS A O 1
ATOM 912 N N . ASN A 1 117 ? 18.945 5.917 36.976 1.00 67.56 117 ASN A N 1
ATOM 913 C CA . ASN A 1 117 ? 18.709 5.192 35.726 1.00 67.56 117 ASN A CA 1
ATOM 914 C C . ASN A 1 117 ? 18.079 6.073 34.635 1.00 67.56 117 ASN A C 1
ATOM 916 O O . ASN A 1 117 ? 18.104 5.694 33.470 1.00 67.56 117 ASN A O 1
ATOM 920 N N . LEU A 1 118 ? 17.532 7.243 34.984 1.00 76.94 118 LEU A N 1
ATOM 921 C CA . LEU A 1 118 ? 16.952 8.175 34.011 1.00 76.94 118 LEU A CA 1
ATOM 922 C C . LEU A 1 118 ? 18.024 9.014 33.308 1.00 76.94 118 LEU A C 1
ATOM 924 O O . LEU A 1 118 ? 17.854 9.345 32.143 1.00 76.94 118 LEU A O 1
ATOM 928 N N . VAL A 1 119 ? 19.141 9.324 33.973 1.00 80.75 119 VAL A N 1
ATOM 929 C CA . VAL A 1 119 ? 20.200 10.181 33.407 1.00 80.75 119 VAL A CA 1
ATOM 930 C C . VAL A 1 119 ? 20.842 9.583 32.140 1.00 80.75 119 VAL A C 1
ATOM 932 O O . VAL A 1 119 ? 20.919 10.305 31.146 1.00 80.75 119 VAL A O 1
ATOM 935 N N . PRO A 1 120 ? 21.234 8.290 32.095 1.00 81.31 120 PRO A N 1
ATOM 936 C CA . PRO A 1 120 ? 21.735 7.672 30.866 1.00 81.31 120 PRO A CA 1
ATOM 937 C C . PRO A 1 120 ? 20.671 7.621 29.769 1.00 81.31 120 PRO A C 1
ATOM 939 O O . PRO A 1 120 ? 20.960 7.955 28.631 1.00 81.31 120 PRO A O 1
ATOM 942 N N . ILE A 1 121 ? 19.419 7.303 30.117 1.00 81.12 121 ILE A N 1
ATOM 943 C CA . ILE A 1 121 ? 18.312 7.218 29.151 1.00 81.12 121 ILE A CA 1
ATOM 944 C C . ILE A 1 121 ? 18.018 8.586 28.527 1.00 81.12 121 ILE A C 1
ATOM 946 O O . ILE A 1 121 ? 17.814 8.677 27.321 1.00 81.12 121 ILE A O 1
ATOM 950 N N . ILE A 1 122 ? 18.017 9.655 29.325 1.00 85.00 122 ILE A N 1
ATOM 951 C CA . ILE A 1 122 ? 17.819 11.027 28.840 1.00 85.00 122 ILE A CA 1
ATOM 952 C C . ILE A 1 122 ? 18.991 11.446 27.947 1.00 85.00 122 ILE A C 1
ATOM 954 O O . ILE A 1 122 ? 18.777 12.074 26.913 1.00 85.00 122 ILE A O 1
ATOM 958 N N . ASN A 1 123 ? 20.222 11.077 28.307 1.00 86.94 123 ASN A N 1
ATOM 959 C CA . ASN A 1 123 ? 21.399 11.365 27.495 1.00 86.94 123 ASN A CA 1
ATOM 960 C C . ASN A 1 123 ? 21.375 10.597 26.160 1.00 86.94 123 ASN A C 1
ATOM 962 O O . ASN A 1 123 ? 21.620 11.191 25.114 1.00 86.94 123 ASN A O 1
ATOM 966 N N . ASP A 1 124 ? 20.991 9.321 26.174 1.00 89.19 124 ASP A N 1
ATOM 967 C CA . ASP A 1 124 ? 20.834 8.494 24.973 1.00 89.19 124 ASP A CA 1
ATOM 968 C C . ASP A 1 124 ? 19.699 9.019 24.080 1.00 89.19 124 ASP A C 1
ATOM 970 O O . ASP A 1 124 ? 19.841 9.101 22.859 1.00 89.19 124 ASP A O 1
ATOM 974 N N . GLN A 1 125 ? 18.586 9.460 24.677 1.00 92.94 125 GLN A N 1
ATOM 975 C CA . GLN A 1 125 ? 17.505 10.139 23.960 1.00 92.94 125 GLN A CA 1
ATOM 976 C C . GLN A 1 125 ? 17.975 11.464 23.353 1.00 92.94 125 GLN A C 1
ATOM 978 O O . GLN A 1 125 ? 17.650 11.748 22.204 1.00 92.94 125 GLN A O 1
ATOM 983 N N . SER A 1 126 ? 18.776 12.251 24.075 1.00 92.69 126 SER A N 1
ATOM 984 C CA . SER A 1 126 ? 19.353 13.499 23.565 1.00 92.69 126 SER A CA 1
ATOM 985 C C . SER A 1 126 ? 20.306 13.252 22.393 1.00 92.69 126 SER A C 1
ATOM 987 O O . SER A 1 126 ? 20.282 13.995 21.414 1.00 92.69 126 SER A O 1
ATOM 989 N N . GLN A 1 127 ? 21.124 12.198 22.455 1.00 91.94 127 GLN A N 1
ATOM 990 C CA . GLN A 1 127 ? 22.016 11.810 21.359 1.00 91.94 127 GLN A CA 1
ATOM 991 C C . GLN A 1 127 ? 21.234 11.333 20.135 1.00 91.94 127 GLN A C 1
ATOM 993 O O . GLN A 1 127 ? 21.562 11.706 19.009 1.00 91.94 127 GLN A O 1
ATOM 998 N N . TYR A 1 128 ? 20.170 10.560 20.348 1.00 95.31 128 TYR A N 1
ATOM 999 C CA . TYR A 1 128 ? 19.289 10.119 19.273 1.00 95.31 128 TYR A CA 1
ATOM 1000 C C . TYR A 1 128 ? 18.558 11.295 18.611 1.00 95.31 128 TYR A C 1
ATOM 1002 O O . TYR A 1 128 ? 18.481 11.360 17.386 1.00 95.31 128 TYR A O 1
ATOM 1010 N N . ILE A 1 129 ? 18.092 12.268 19.401 1.00 92.44 129 ILE A N 1
ATOM 1011 C CA . ILE A 1 129 ? 17.501 13.509 18.884 1.00 92.44 129 ILE A CA 1
ATOM 1012 C C . ILE A 1 129 ? 18.525 14.275 18.040 1.00 92.44 129 ILE A C 1
ATOM 1014 O O . ILE A 1 129 ? 18.220 14.616 16.902 1.00 92.44 129 ILE A O 1
ATOM 1018 N N . HIS A 1 130 ? 19.752 14.472 18.528 1.00 93.81 130 HIS A N 1
ATOM 1019 C CA . HIS A 1 130 ? 20.795 15.152 17.754 1.00 93.81 130 HIS A CA 1
ATOM 1020 C C . HIS A 1 130 ? 21.165 14.424 16.460 1.00 93.81 130 HIS A C 1
ATOM 1022 O O . HIS A 1 130 ? 21.426 15.065 15.441 1.00 93.81 130 HIS A O 1
ATOM 1028 N N . HIS A 1 131 ? 21.167 13.093 16.472 1.00 95.00 131 HIS A N 1
ATOM 1029 C CA . HIS A 1 131 ? 21.386 12.304 15.267 1.00 95.00 131 HIS A CA 1
ATOM 1030 C C . HIS A 1 131 ? 20.263 12.518 14.241 1.00 95.00 131 HIS A C 1
ATOM 1032 O O . HIS A 1 131 ? 20.550 12.830 13.086 1.00 95.00 131 HIS A O 1
ATOM 1038 N N . LEU A 1 132 ? 18.998 12.458 14.670 1.00 95.75 132 LEU A N 1
ATOM 1039 C CA . LEU A 1 132 ? 17.850 12.744 13.805 1.00 95.75 132 LEU A CA 1
ATOM 1040 C C . LEU A 1 132 ? 17.868 14.186 13.278 1.00 95.75 132 LEU A C 1
ATOM 1042 O O . LEU A 1 132 ? 17.573 14.426 12.109 1.00 95.75 132 LEU A O 1
ATOM 1046 N N . GLU A 1 133 ? 18.243 15.160 14.107 1.00 95.25 133 GLU A N 1
ATOM 1047 C CA . GLU A 1 133 ? 18.405 16.555 13.687 1.00 95.25 133 GLU A CA 1
ATOM 1048 C C . GLU A 1 133 ? 19.492 16.703 12.613 1.00 95.25 133 GLU A C 1
ATOM 1050 O O . GLU A 1 133 ? 19.301 17.446 11.645 1.00 95.25 133 GLU A O 1
ATOM 1055 N N . ALA A 1 134 ? 20.603 15.972 12.740 1.00 94.69 134 ALA A N 1
ATOM 1056 C CA . ALA A 1 134 ? 21.670 15.946 11.745 1.00 94.69 134 ALA A CA 1
ATOM 1057 C C . ALA A 1 134 ? 21.220 15.291 10.427 1.00 94.69 134 ALA A C 1
ATOM 1059 O O . ALA A 1 134 ? 21.499 15.835 9.358 1.00 94.69 134 ALA A O 1
ATOM 1060 N N . GLU A 1 135 ? 20.471 14.186 10.477 1.00 93.31 135 GLU A N 1
ATOM 1061 C CA . GLU A 1 135 ? 19.908 13.539 9.282 1.00 93.31 135 GLU A CA 1
ATOM 1062 C C . GLU A 1 135 ? 18.876 14.424 8.575 1.00 93.31 135 GLU A C 1
ATOM 1064 O O . GLU A 1 135 ? 18.884 14.546 7.347 1.00 93.31 135 GLU A O 1
ATOM 1069 N N . VAL A 1 136 ? 18.015 15.106 9.335 1.00 95.94 136 VAL A N 1
ATOM 1070 C CA . VAL A 1 136 ? 17.053 16.071 8.784 1.00 95.94 136 VAL A CA 1
ATOM 1071 C C . VAL A 1 136 ? 17.782 17.258 8.157 1.00 95.94 136 VAL A C 1
ATOM 1073 O O . VAL A 1 136 ? 17.379 17.730 7.090 1.00 95.94 136 VAL A O 1
ATOM 1076 N N . LYS A 1 137 ? 18.856 17.746 8.787 1.00 96.38 137 LYS A N 1
ATOM 1077 C CA . LYS A 1 137 ? 19.690 18.820 8.237 1.00 96.38 137 LYS A CA 1
ATOM 1078 C C . LYS A 1 137 ? 20.355 18.387 6.929 1.00 96.38 137 LYS A C 1
ATOM 1080 O O . LYS A 1 137 ? 20.241 19.109 5.942 1.00 96.38 137 LYS A O 1
ATOM 1085 N N . PHE A 1 138 ? 20.936 17.191 6.892 1.00 96.81 138 PHE A N 1
ATOM 1086 C CA . PHE A 1 138 ? 21.520 16.608 5.685 1.00 96.81 138 PHE A CA 1
ATOM 1087 C C . PHE A 1 138 ? 20.487 16.473 4.555 1.00 96.81 138 PHE A C 1
ATOM 1089 O O . PHE A 1 138 ? 20.716 16.949 3.445 1.00 96.81 138 PHE A O 1
ATOM 1096 N N . CYS A 1 139 ? 19.303 15.921 4.841 1.00 95.75 139 CYS A N 1
ATOM 1097 C CA . CYS A 1 139 ? 18.226 15.807 3.854 1.00 95.75 139 CYS A CA 1
ATOM 1098 C C . CYS A 1 139 ? 17.787 17.175 3.309 1.00 95.75 139 CYS A C 1
ATOM 1100 O O . CYS A 1 139 ? 17.535 17.316 2.112 1.00 95.75 139 CYS A O 1
ATOM 1102 N N . LYS A 1 140 ? 17.700 18.200 4.168 1.00 96.56 140 LYS A N 1
ATOM 1103 C CA . LYS A 1 140 ? 17.371 19.571 3.746 1.00 96.56 140 LYS A CA 1
ATOM 1104 C C . LYS A 1 140 ? 18.449 20.167 2.843 1.00 96.56 140 LYS A C 1
ATOM 1106 O O . LYS A 1 140 ? 18.108 20.809 1.850 1.00 96.56 140 LYS A O 1
ATOM 1111 N N . GLU A 1 141 ? 19.720 19.965 3.172 1.00 96.44 141 GLU A N 1
ATOM 1112 C CA . GLU A 1 141 ? 20.854 20.442 2.375 1.00 96.44 141 GLU A CA 1
ATOM 1113 C C . GLU A 1 141 ? 20.905 19.747 1.006 1.00 96.44 141 GLU A C 1
ATOM 1115 O O . GLU A 1 141 ? 20.984 20.431 -0.015 1.00 96.44 141 GLU A O 1
ATOM 1120 N N . GLU A 1 142 ? 20.724 18.425 0.953 1.00 96.69 142 GLU A N 1
ATOM 1121 C CA . GLU A 1 142 ? 20.682 17.664 -0.303 1.00 96.69 142 GLU A CA 1
ATOM 1122 C C . GLU A 1 142 ? 19.480 18.035 -1.181 1.00 96.69 142 GLU A C 1
ATOM 1124 O O . GLU A 1 142 ? 19.628 18.231 -2.390 1.00 96.69 142 GLU A O 1
ATOM 1129 N N . LEU A 1 143 ? 18.289 18.204 -0.594 1.00 96.38 143 LEU A N 1
ATOM 1130 C CA . LEU A 1 143 ? 17.106 18.665 -1.328 1.00 96.38 143 LEU A CA 1
ATOM 1131 C C . LEU A 1 143 ? 17.281 20.095 -1.850 1.00 96.38 143 LEU A C 1
ATOM 1133 O O . LEU A 1 143 ? 16.886 20.387 -2.979 1.00 96.38 143 LEU A O 1
ATOM 1137 N N . SER A 1 144 ? 17.905 20.978 -1.067 1.00 95.50 144 SER A N 1
ATOM 1138 C CA . SER A 1 144 ? 18.259 22.333 -1.503 1.00 95.50 144 SER A CA 1
ATOM 1139 C C . SER A 1 144 ? 19.268 22.304 -2.658 1.00 95.50 144 SER A C 1
ATOM 1141 O O . SER A 1 144 ? 19.071 22.958 -3.684 1.00 95.50 144 SER A O 1
ATOM 1143 N N . GLY A 1 145 ? 20.303 21.466 -2.561 1.00 96.25 145 GLY A N 1
ATOM 1144 C CA . GLY A 1 145 ? 21.271 21.250 -3.636 1.00 96.25 145 GLY A CA 1
ATOM 1145 C C . GLY A 1 145 ? 20.635 20.659 -4.897 1.00 96.25 145 GLY A C 1
ATOM 1146 O O . GLY A 1 145 ? 20.958 21.066 -6.014 1.00 96.25 145 GLY A O 1
ATOM 1147 N N . MET A 1 146 ? 19.690 19.728 -4.750 1.00 97.12 146 MET A N 1
ATOM 1148 C CA . MET A 1 146 ? 18.919 19.179 -5.867 1.00 97.12 146 MET A CA 1
ATOM 1149 C C . MET A 1 146 ? 18.047 20.250 -6.524 1.00 97.12 146 MET A C 1
ATOM 1151 O O . MET A 1 146 ? 18.064 20.380 -7.746 1.00 97.12 146 MET A O 1
ATOM 1155 N N . LYS A 1 147 ? 17.352 21.072 -5.730 1.00 96.81 147 LYS A N 1
ATOM 1156 C CA . LYS A 1 147 ? 16.560 22.202 -6.227 1.00 96.81 147 LYS A CA 1
ATOM 1157 C C . LYS A 1 147 ? 17.415 23.168 -7.050 1.00 96.81 147 LYS A C 1
ATOM 1159 O O . LYS A 1 147 ? 17.005 23.539 -8.146 1.00 96.81 147 LYS A O 1
ATOM 1164 N N . ASN A 1 148 ? 18.609 23.520 -6.571 1.00 96.38 148 ASN A N 1
ATOM 1165 C CA . ASN A 1 148 ? 19.524 24.405 -7.297 1.00 96.38 148 ASN A CA 1
ATOM 1166 C C . ASN A 1 148 ? 19.977 23.789 -8.630 1.00 96.38 148 ASN A C 1
ATOM 1168 O O . ASN A 1 148 ? 19.956 24.463 -9.657 1.00 96.38 148 ASN A O 1
ATOM 1172 N N . ARG A 1 149 ? 20.323 22.493 -8.645 1.00 97.19 149 ARG A N 1
ATOM 1173 C CA . ARG A 1 149 ? 20.683 21.771 -9.881 1.00 97.19 149 ARG A CA 1
ATOM 1174 C C . ARG A 1 149 ? 19.532 21.740 -10.885 1.00 97.19 149 ARG A C 1
ATOM 1176 O O . ARG A 1 149 ? 19.744 22.018 -12.061 1.00 97.19 149 ARG A O 1
ATOM 1183 N N . VAL A 1 150 ? 18.314 21.453 -10.425 1.00 96.81 150 VAL A N 1
ATOM 1184 C CA . VAL A 1 150 ? 17.111 21.474 -11.272 1.00 96.81 150 VAL A CA 1
ATOM 1185 C C . VAL A 1 150 ? 16.869 22.873 -11.832 1.00 96.81 150 VAL A C 1
ATOM 1187 O O . VAL A 1 150 ? 16.598 23.006 -13.019 1.00 96.81 150 VAL A O 1
ATOM 1190 N N . GLN A 1 151 ? 17.020 23.920 -11.019 1.00 96.50 151 GLN A N 1
ATOM 1191 C CA . GLN A 1 151 ? 16.842 25.299 -11.471 1.00 96.50 151 GLN A CA 1
ATOM 1192 C C . GLN A 1 151 ? 17.840 25.685 -12.572 1.00 96.50 151 GLN A C 1
ATOM 1194 O O . GLN A 1 151 ? 17.440 26.301 -13.556 1.00 96.50 151 GLN A O 1
ATOM 1199 N N . VAL A 1 152 ? 19.108 25.273 -12.457 1.00 96.62 152 VAL A N 1
ATOM 1200 C CA . VAL A 1 152 ? 20.110 25.468 -13.521 1.00 96.62 152 VAL A CA 1
ATOM 1201 C C . VAL A 1 152 ? 19.696 24.748 -14.806 1.00 96.62 152 VAL A C 1
ATOM 1203 O O . VAL A 1 152 ? 19.707 25.356 -15.870 1.00 96.62 152 VAL A O 1
ATOM 1206 N N . VAL A 1 153 ? 19.260 23.487 -14.717 1.00 95.75 153 VAL A N 1
ATOM 1207 C CA . VAL A 1 153 ? 18.813 22.711 -15.889 1.00 95.75 153 VAL A CA 1
ATOM 1208 C C . VAL A 1 153 ? 17.573 23.322 -16.548 1.00 95.75 153 VAL A C 1
ATOM 1210 O O . VAL A 1 153 ? 17.442 23.278 -17.769 1.00 95.75 153 VAL A O 1
ATOM 1213 N N . VAL A 1 154 ? 16.654 23.894 -15.767 1.00 96.31 154 VAL A N 1
ATOM 1214 C CA . VAL A 1 154 ? 15.482 24.602 -16.301 1.00 96.31 154 VAL A CA 1
ATOM 1215 C C . VAL A 1 154 ? 15.915 25.857 -17.057 1.00 96.31 154 VAL A C 1
ATOM 1217 O O . VAL A 1 154 ? 15.521 26.016 -18.208 1.00 96.31 154 VAL A O 1
ATOM 1220 N N . LEU A 1 155 ? 16.778 26.691 -16.470 1.00 96.44 155 LEU A N 1
ATOM 1221 C CA . LEU A 1 155 ? 17.293 27.897 -17.130 1.00 96.44 155 LEU A CA 1
ATOM 1222 C C . LEU A 1 155 ? 18.095 27.569 -18.400 1.00 96.44 155 LEU A C 1
ATOM 1224 O O . LEU A 1 155 ? 17.964 28.249 -19.417 1.00 96.44 155 LEU A O 1
ATOM 1228 N N . ASP A 1 156 ? 18.898 26.504 -18.371 1.00 94.88 156 ASP A N 1
ATOM 1229 C CA . ASP A 1 156 ? 19.625 26.016 -19.544 1.00 94.88 156 ASP A CA 1
ATOM 1230 C C . ASP A 1 156 ? 18.672 25.520 -20.641 1.00 94.88 156 ASP A C 1
ATOM 1232 O O . ASP A 1 156 ? 18.879 25.831 -21.814 1.00 94.88 156 ASP A O 1
ATOM 1236 N N . ASN A 1 157 ? 17.604 24.801 -20.279 1.00 93.44 157 ASN A N 1
ATOM 1237 C CA . ASN A 1 157 ? 16.575 24.378 -21.232 1.00 93.44 157 ASN A CA 1
ATOM 1238 C C . ASN A 1 157 ? 15.818 25.566 -21.831 1.00 93.44 157 ASN A C 1
ATOM 1240 O O . ASN A 1 157 ? 15.569 25.578 -23.034 1.00 93.44 157 ASN A O 1
ATOM 1244 N N . GLU A 1 158 ? 15.471 26.571 -21.027 1.00 95.50 158 GLU A N 1
ATOM 1245 C CA . GLU A 1 158 ? 14.829 27.797 -21.509 1.00 95.50 158 GLU A CA 1
ATOM 1246 C C . GLU A 1 158 ? 15.731 28.538 -22.504 1.00 95.50 158 GLU A C 1
ATOM 1248 O O . GLU A 1 158 ? 15.260 28.945 -23.571 1.00 95.50 158 GLU A O 1
ATOM 1253 N N . ARG A 1 159 ? 17.036 28.642 -22.212 1.00 96.50 159 ARG A N 1
ATOM 1254 C CA . ARG A 1 159 ? 18.029 29.214 -23.134 1.00 96.50 159 ARG A CA 1
ATOM 1255 C C . ARG A 1 159 ? 18.118 28.414 -24.433 1.00 96.50 159 ARG A C 1
ATOM 1257 O O . ARG A 1 159 ? 17.996 28.999 -25.504 1.00 96.50 159 ARG A O 1
ATOM 1264 N N . LEU A 1 160 ? 18.271 27.091 -24.356 1.00 95.00 160 LEU A N 1
ATOM 1265 C CA . LEU A 1 160 ? 18.331 26.222 -25.539 1.00 95.00 160 LEU A CA 1
ATOM 1266 C C . LEU A 1 160 ? 17.050 26.312 -26.375 1.00 95.00 160 LEU A C 1
ATOM 1268 O O . LEU A 1 160 ? 17.090 26.292 -27.602 1.00 95.00 160 LEU A O 1
ATOM 1272 N N . GLN A 1 161 ? 15.894 26.447 -25.730 1.00 92.44 161 GLN A N 1
ATOM 1273 C CA . GLN A 1 161 ? 14.626 26.605 -26.427 1.00 92.44 161 GLN A CA 1
ATOM 1274 C C . GLN A 1 161 ? 14.521 27.965 -27.135 1.00 92.44 161 GLN A C 1
ATOM 1276 O O . GLN A 1 161 ? 13.931 28.038 -28.215 1.00 92.44 161 GLN A O 1
ATOM 1281 N N . GLN A 1 162 ? 15.078 29.033 -26.556 1.00 93.25 162 GLN A N 1
ATOM 1282 C CA . GLN A 1 162 ? 15.204 30.330 -27.226 1.00 93.25 162 GLN A CA 1
ATOM 1283 C C . GLN A 1 162 ? 16.170 30.252 -28.412 1.00 93.25 162 GLN A C 1
ATOM 1285 O O . GLN A 1 162 ? 15.822 30.721 -29.492 1.00 93.25 162 GLN A O 1
ATOM 1290 N N . GLU A 1 163 ? 17.312 29.586 -28.246 1.00 93.56 163 GLU A N 1
ATOM 1291 C CA . GLU A 1 163 ? 18.328 29.401 -29.288 1.00 93.56 163 GLU A CA 1
ATOM 1292 C C . GLU A 1 163 ? 17.792 28.580 -30.473 1.00 93.56 163 GLU A C 1
ATOM 1294 O O . GLU A 1 163 ? 17.950 28.962 -31.630 1.00 93.56 163 GLU A O 1
ATOM 1299 N N . LEU A 1 164 ? 17.023 27.519 -30.206 1.00 91.44 164 LEU A N 1
ATOM 1300 C CA . LEU A 1 164 ? 16.316 26.761 -31.244 1.00 91.44 164 LEU A CA 1
ATOM 1301 C C . LEU A 1 164 ? 15.241 27.593 -31.957 1.00 91.44 164 LEU A C 1
ATOM 1303 O O . LEU A 1 164 ? 15.002 27.399 -33.149 1.00 91.44 164 LEU A O 1
ATOM 1307 N N . LYS A 1 165 ? 14.555 28.503 -31.252 1.00 92.44 165 LYS A N 1
ATOM 1308 C CA . LYS A 1 165 ? 13.580 29.411 -31.880 1.00 92.44 165 LYS A CA 1
ATOM 1309 C C . LYS A 1 165 ? 14.276 30.429 -32.780 1.00 92.44 165 LYS A C 1
ATOM 1311 O O . LYS A 1 165 ? 13.807 30.627 -33.898 1.00 92.44 165 LYS A O 1
ATOM 1316 N N . SER A 1 166 ? 15.379 31.030 -32.330 1.00 88.62 166 SER A N 1
ATOM 1317 C CA . SER A 1 166 ? 16.164 31.953 -33.156 1.00 88.62 166 SER A CA 1
ATOM 1318 C C . SER A 1 166 ? 16.783 31.244 -34.352 1.00 88.62 166 SER A C 1
ATOM 1320 O O . SER A 1 166 ? 16.705 31.769 -35.454 1.00 88.62 166 SER A O 1
ATOM 1322 N N . GLN A 1 167 ? 17.299 30.025 -34.171 1.00 91.81 167 GLN A N 1
ATOM 1323 C CA . GLN A 1 167 ? 17.865 29.233 -35.258 1.00 91.81 167 GLN A CA 1
ATOM 1324 C C . GLN A 1 167 ? 16.810 28.888 -36.313 1.00 91.81 167 GLN A C 1
ATOM 1326 O O . GLN A 1 167 ? 17.060 29.083 -37.494 1.00 91.81 167 GLN A O 1
ATOM 1331 N N . ARG A 1 168 ? 15.599 28.467 -35.916 1.00 88.19 168 ARG A N 1
ATOM 1332 C CA . ARG A 1 168 ? 14.502 28.249 -36.880 1.00 88.19 168 ARG A CA 1
ATOM 1333 C C . ARG A 1 168 ? 14.102 29.525 -37.613 1.00 88.19 168 ARG A C 1
ATOM 1335 O O . ARG A 1 168 ? 13.752 29.463 -38.784 1.00 88.19 168 ARG A O 1
ATOM 1342 N N . GLN A 1 169 ? 14.111 30.669 -36.931 1.00 85.25 169 GLN A N 1
ATOM 1343 C CA . GLN A 1 169 ? 13.807 31.951 -37.562 1.00 85.25 169 GLN A CA 1
ATOM 1344 C C . GLN A 1 169 ? 14.914 32.363 -38.544 1.00 85.25 169 GLN A C 1
ATOM 1346 O O . GLN A 1 169 ? 14.613 32.843 -39.631 1.00 85.25 169 GLN A O 1
ATOM 1351 N N . GLU A 1 170 ? 16.180 32.131 -38.200 1.00 85.69 170 GLU A N 1
ATOM 1352 C CA . GLU A 1 170 ? 17.329 32.357 -39.078 1.00 85.69 170 GLU A CA 1
ATOM 1353 C C . GLU A 1 170 ? 17.318 31.411 -40.287 1.00 85.69 170 GLU A C 1
ATOM 1355 O O . GLU A 1 170 ? 17.533 31.853 -41.411 1.00 85.69 170 GLU A O 1
ATOM 1360 N N . GLU A 1 171 ? 17.012 30.130 -40.081 1.00 82.50 171 GLU A N 1
ATOM 1361 C CA . GLU A 1 171 ? 16.837 29.135 -41.143 1.00 82.50 171 GLU A CA 1
ATOM 1362 C C . GLU A 1 171 ? 15.677 29.513 -42.069 1.00 82.50 171 GLU A C 1
ATOM 1364 O O . GLU A 1 171 ? 15.865 29.505 -43.280 1.00 82.50 171 GLU A O 1
ATOM 1369 N N . ALA A 1 172 ? 14.537 29.961 -41.534 1.00 81.44 172 ALA A N 1
ATOM 1370 C CA . ALA A 1 172 ? 13.418 30.453 -42.339 1.00 81.44 172 ALA A CA 1
ATOM 1371 C C . ALA A 1 172 ? 13.787 31.710 -43.151 1.00 81.44 172 ALA A C 1
ATOM 1373 O O . ALA A 1 172 ? 13.443 31.808 -44.326 1.00 81.44 172 ALA A O 1
ATOM 1374 N N . MET A 1 173 ? 14.536 32.652 -42.567 1.00 79.19 173 MET A N 1
ATOM 1375 C CA . MET A 1 173 ? 15.050 33.826 -43.289 1.00 79.19 173 MET A CA 1
ATOM 1376 C C . MET A 1 173 ? 16.072 33.430 -44.367 1.00 79.19 173 MET A C 1
ATOM 1378 O O . MET A 1 173 ? 16.098 34.024 -45.446 1.00 79.19 173 MET A O 1
ATOM 1382 N N . ARG A 1 174 ? 16.904 32.416 -44.103 1.00 81.44 174 ARG A N 1
ATOM 1383 C CA . ARG A 1 174 ? 17.896 31.879 -45.045 1.00 81.44 174 ARG A CA 1
ATOM 1384 C C . ARG A 1 174 ? 17.214 31.130 -46.196 1.00 81.44 174 ARG A C 1
ATOM 1386 O O . ARG A 1 174 ? 17.594 31.333 -47.344 1.00 81.44 174 ARG A O 1
ATOM 1393 N N . GLU A 1 175 ? 16.174 30.347 -45.918 1.00 75.94 175 GLU A N 1
ATOM 1394 C CA . GLU A 1 175 ? 15.317 29.710 -46.927 1.00 75.94 175 GLU A CA 1
ATOM 1395 C C . GLU A 1 175 ? 14.562 30.748 -47.762 1.00 75.94 175 GLU A C 1
ATOM 1397 O O . GLU A 1 175 ? 14.533 30.638 -48.985 1.00 75.94 175 GLU A O 1
ATOM 1402 N N . GLN A 1 176 ? 14.037 31.807 -47.142 1.00 71.25 176 GLN A N 1
ATOM 1403 C CA . GLN A 1 176 ? 13.384 32.901 -47.858 1.00 71.25 176 GLN A CA 1
ATOM 1404 C C . GLN A 1 176 ? 14.368 33.675 -48.752 1.00 71.25 176 GLN A C 1
ATOM 1406 O O . GLN A 1 176 ? 14.054 33.969 -49.902 1.00 71.25 176 GLN A O 1
ATOM 1411 N N . THR A 1 177 ? 15.603 33.891 -48.289 1.00 71.94 177 THR A N 1
ATOM 1412 C CA . THR A 1 177 ? 16.685 34.489 -49.096 1.00 71.94 177 THR A CA 1
ATOM 1413 C C . THR A 1 177 ? 17.095 33.586 -50.270 1.00 71.94 177 THR A C 1
ATOM 1415 O O . THR A 1 177 ? 17.387 34.080 -51.358 1.00 71.94 177 THR A O 1
ATOM 1418 N N . LEU A 1 178 ? 17.098 32.259 -50.087 1.00 66.75 178 LEU A N 1
ATOM 1419 C CA . LEU A 1 178 ? 17.364 31.294 -51.162 1.00 66.75 178 LEU A CA 1
ATOM 1420 C C . LEU A 1 178 ? 16.217 31.227 -52.181 1.00 66.75 178 LEU A C 1
ATOM 1422 O O . LEU A 1 178 ? 16.483 31.107 -53.377 1.00 66.75 178 LEU A O 1
ATOM 1426 N N . LEU A 1 179 ? 14.964 31.349 -51.737 1.00 65.12 179 LEU A N 1
ATOM 1427 C CA . LEU A 1 179 ? 13.791 31.427 -52.613 1.00 65.12 179 LEU A CA 1
ATOM 1428 C C . LEU A 1 179 ? 13.775 32.731 -53.426 1.00 65.12 179 LEU A C 1
ATOM 1430 O O . LEU A 1 179 ? 13.508 32.684 -54.627 1.00 65.12 179 LEU A O 1
ATOM 1434 N N . ASP A 1 180 ? 14.159 33.864 -52.833 1.00 60.41 180 ASP A N 1
ATOM 1435 C CA . ASP A 1 180 ? 14.289 35.143 -53.546 1.00 60.41 180 ASP A CA 1
ATOM 1436 C C . ASP A 1 180 ? 15.483 35.149 -54.525 1.00 60.41 180 ASP A C 1
ATOM 1438 O O . ASP A 1 180 ? 15.384 35.684 -55.634 1.00 60.41 180 ASP A O 1
ATOM 1442 N N . ALA A 1 181 ? 16.594 34.484 -54.183 1.00 56.12 181 ALA A N 1
ATOM 1443 C CA . ALA A 1 181 ? 17.732 34.290 -55.089 1.00 56.12 181 ALA A CA 1
ATOM 1444 C C . ALA A 1 181 ? 17.414 33.317 -56.245 1.00 56.12 181 ALA A C 1
ATOM 1446 O O . ALA A 1 181 ? 17.841 33.538 -57.381 1.00 56.12 181 ALA A O 1
ATOM 1447 N N . SER A 1 182 ? 16.625 32.268 -55.986 1.00 53.47 182 SER A N 1
ATOM 1448 C CA . SER A 1 182 ? 16.160 31.303 -56.992 1.00 53.47 182 SER A CA 1
ATOM 1449 C C . SER A 1 182 ? 15.105 31.913 -57.928 1.00 53.47 182 SER A C 1
ATOM 1451 O O . SER A 1 182 ? 15.187 31.744 -59.148 1.00 53.47 182 SER A O 1
ATOM 1453 N N . GLY A 1 183 ? 14.201 32.745 -57.398 1.00 52.38 183 GLY A N 1
ATOM 1454 C CA . GLY A 1 183 ? 13.227 33.515 -58.179 1.00 52.38 183 GLY A CA 1
ATOM 1455 C C . GLY A 1 183 ? 13.854 34.533 -59.143 1.00 52.38 183 GLY A C 1
ATOM 1456 O O . GLY A 1 183 ? 13.212 34.927 -60.120 1.00 52.38 183 GLY A O 1
ATOM 1457 N N . ASN A 1 184 ? 15.116 34.921 -58.924 1.00 47.34 184 ASN A N 1
ATOM 1458 C CA . ASN A 1 184 ? 15.863 35.821 -59.807 1.00 47.34 184 ASN A CA 1
ATOM 1459 C C . ASN A 1 184 ? 16.606 35.090 -60.949 1.00 47.34 184 ASN A C 1
ATOM 1461 O O . ASN A 1 184 ? 16.867 35.686 -61.991 1.00 47.34 184 ASN A O 1
ATOM 1465 N N . MET A 1 185 ? 16.892 33.789 -60.813 1.00 46.19 185 MET A N 1
ATOM 1466 C CA . MET A 1 185 ? 17.480 32.971 -61.892 1.00 46.19 185 MET A CA 1
ATOM 1467 C C . MET A 1 185 ? 16.429 32.417 -62.868 1.00 46.19 185 MET A C 1
ATOM 1469 O O . MET A 1 185 ? 16.765 32.057 -63.994 1.00 46.19 185 MET A O 1
ATOM 1473 N N . GLN A 1 186 ? 15.150 32.389 -62.476 1.00 44.97 186 GLN A N 1
ATOM 1474 C CA . GLN A 1 186 ? 14.062 31.816 -63.281 1.00 44.97 186 GLN A CA 1
ATOM 1475 C C . GLN A 1 186 ? 13.270 32.851 -64.110 1.00 44.97 186 GLN A C 1
ATOM 1477 O O . GLN A 1 186 ? 12.450 32.476 -64.944 1.00 44.97 186 GLN A O 1
ATOM 1482 N N . LYS A 1 187 ? 13.563 34.155 -63.971 1.00 40.16 187 LYS A N 1
ATOM 1483 C CA . LYS A 1 187 ? 12.981 35.242 -64.793 1.00 40.16 187 LYS A CA 1
ATOM 1484 C C . LYS A 1 187 ? 13.758 35.561 -66.082 1.00 40.16 187 LYS A C 1
ATOM 1486 O O . LYS A 1 187 ? 13.421 36.519 -66.768 1.00 40.16 187 LYS A O 1
ATOM 1491 N N . SER A 1 188 ? 14.766 34.758 -66.439 1.00 43.66 188 SER A N 1
ATOM 1492 C CA . SER A 1 188 ? 15.600 34.983 -67.634 1.00 43.66 188 SER A CA 1
ATOM 1493 C C . SER A 1 188 ? 15.153 34.203 -68.883 1.00 43.66 188 SER A C 1
ATOM 1495 O O . SER A 1 188 ? 15.579 34.540 -69.981 1.00 43.66 188 SER A O 1
ATOM 1497 N N . TRP A 1 189 ? 14.276 33.192 -68.776 1.00 39.94 189 TRP A N 1
ATOM 1498 C CA . TRP A 1 189 ? 14.032 32.266 -69.902 1.00 39.94 189 TRP A CA 1
ATOM 1499 C C . TRP A 1 189 ? 12.587 31.913 -70.251 1.00 39.94 189 TRP A C 1
ATOM 1501 O O . TRP A 1 189 ? 12.358 30.912 -70.922 1.00 39.94 189 TRP A O 1
ATOM 1511 N N . ILE A 1 190 ? 11.604 32.741 -69.896 1.00 38.34 190 ILE A N 1
ATOM 1512 C CA . ILE A 1 190 ? 10.251 32.574 -70.450 1.00 38.34 190 ILE A CA 1
ATOM 1513 C C . ILE A 1 190 ? 9.659 33.943 -70.789 1.00 38.34 190 ILE A C 1
ATOM 1515 O O . ILE A 1 190 ? 8.928 34.548 -70.015 1.00 38.34 190 ILE A O 1
ATOM 1519 N N . THR A 1 191 ? 9.996 34.442 -71.976 1.00 34.50 191 THR A N 1
ATOM 1520 C CA . THR A 1 191 ? 9.171 35.405 -72.717 1.00 34.50 191 THR A CA 1
ATOM 1521 C C . THR A 1 191 ? 8.799 34.755 -74.037 1.00 34.50 191 THR A C 1
ATOM 1523 O O . THR A 1 191 ? 9.511 34.927 -75.014 1.00 34.50 191 THR A O 1
ATOM 1526 N N . THR A 1 192 ? 7.723 33.967 -74.066 1.00 33.00 192 THR A N 1
ATOM 1527 C CA . THR A 1 192 ? 6.804 33.840 -75.215 1.00 33.00 192 THR A CA 1
ATOM 1528 C C . THR A 1 192 ? 5.551 33.079 -74.757 1.00 33.00 192 THR A C 1
ATOM 1530 O O . THR A 1 192 ? 5.675 31.941 -74.315 1.00 33.00 192 THR A O 1
ATOM 1533 N N . GLY A 1 193 ? 4.366 33.681 -74.917 1.00 32.56 193 GLY A N 1
ATOM 1534 C CA . GLY A 1 193 ? 3.115 32.943 -75.152 1.00 32.56 193 GLY A CA 1
ATOM 1535 C C . GLY A 1 193 ? 2.115 32.818 -73.996 1.00 32.56 193 GLY A C 1
ATOM 1536 O O . GLY A 1 193 ? 2.037 31.768 -73.374 1.00 32.56 193 GLY A O 1
ATOM 1537 N N . ASP A 1 194 ? 1.355 33.891 -73.776 1.00 33.53 194 ASP A N 1
ATOM 1538 C CA . ASP A 1 194 ? -0.113 33.982 -73.640 1.00 33.53 194 ASP A CA 1
ATOM 1539 C C . ASP A 1 194 ? -0.941 32.987 -72.786 1.00 33.53 194 ASP A C 1
ATOM 1541 O O . ASP A 1 194 ? -1.156 31.826 -73.122 1.00 33.53 194 ASP A O 1
ATOM 1545 N N . ASP A 1 195 ? -1.529 33.602 -71.752 1.00 30.25 195 ASP A N 1
ATOM 1546 C CA . ASP A 1 195 ? -2.947 33.682 -71.370 1.00 30.25 195 ASP A CA 1
ATOM 1547 C C . ASP A 1 195 ? -3.776 32.536 -70.753 1.00 30.25 195 ASP A C 1
ATOM 1549 O O . ASP A 1 195 ? -3.986 31.454 -71.299 1.00 30.25 195 ASP A O 1
ATOM 1553 N N . SER A 1 196 ? -4.468 32.990 -69.689 1.00 36.28 196 SER A N 1
ATOM 1554 C CA . SER A 1 196 ? -5.743 32.562 -69.078 1.00 36.28 196 SER A CA 1
ATOM 1555 C C . SER A 1 196 ? -5.626 31.702 -67.809 1.00 36.28 196 SER A C 1
ATOM 1557 O O . SER A 1 196 ? -4.815 30.792 -67.750 1.00 36.28 196 SER A O 1
ATOM 1559 N N . LYS A 1 197 ? -6.413 31.852 -66.734 1.00 30.88 197 LYS A N 1
ATOM 1560 C CA . LYS A 1 197 ? -7.393 32.827 -66.206 1.00 30.88 197 LYS A CA 1
ATOM 1561 C C . LYS A 1 197 ? -7.893 32.207 -64.874 1.00 30.88 197 LYS A C 1
ATOM 1563 O O . LYS A 1 197 ? -8.051 30.994 -64.838 1.00 30.88 197 LYS A O 1
ATOM 1568 N N . MET A 1 198 ? -8.259 33.042 -63.888 1.00 32.72 198 MET A N 1
ATOM 1569 C CA . MET A 1 198 ? -9.132 32.752 -62.714 1.00 32.72 198 MET A CA 1
ATOM 1570 C C . MET A 1 198 ? -8.506 31.916 -61.568 1.00 32.72 198 MET A C 1
ATOM 1572 O O . MET A 1 198 ? -7.958 30.851 -61.813 1.00 32.72 198 MET A O 1
ATOM 1576 N N . GLU A 1 199 ? -8.350 32.460 -60.347 1.00 30.88 199 GLU A N 1
ATOM 1577 C CA . GLU A 1 199 ? -9.328 32.514 -59.216 1.00 30.88 199 GLU A CA 1
ATOM 1578 C C . GLU A 1 199 ? -9.802 31.130 -58.734 1.00 30.88 199 GLU A C 1
ATOM 1580 O O . GLU A 1 199 ? -9.977 30.229 -59.538 1.00 30.88 199 GLU A O 1
ATOM 1585 N N . GLU A 1 200 ? -10.082 30.839 -57.466 1.00 36.38 200 GLU A N 1
ATOM 1586 C CA . GLU A 1 200 ? -10.154 31.567 -56.196 1.00 36.38 200 GLU A CA 1
ATOM 1587 C C . GLU A 1 200 ? -10.121 30.501 -55.072 1.00 36.38 200 GLU A C 1
ATOM 1589 O O . GLU A 1 200 ? -10.216 29.306 -55.341 1.00 36.38 200 GLU A O 1
ATOM 1594 N N . ALA A 1 201 ? -9.978 30.970 -53.829 1.00 32.53 201 ALA A N 1
ATOM 1595 C CA . ALA A 1 201 ? -10.386 30.388 -52.540 1.00 32.53 201 ALA A CA 1
ATOM 1596 C C . ALA A 1 201 ? -10.987 28.956 -52.481 1.00 32.53 201 ALA A C 1
ATOM 1598 O O . ALA A 1 201 ? -11.941 28.640 -53.175 1.00 32.53 201 ALA A O 1
ATOM 1599 N N . ASP A 1 202 ? -10.594 28.152 -51.480 1.00 30.91 202 ASP A N 1
ATOM 1600 C CA . ASP A 1 202 ? -11.309 28.212 -50.195 1.00 30.91 202 ASP A CA 1
ATOM 1601 C C . ASP A 1 202 ? -10.687 27.399 -49.043 1.00 30.91 202 ASP A C 1
ATOM 1603 O O . ASP A 1 202 ? -9.868 26.495 -49.210 1.00 30.91 202 ASP A O 1
ATOM 1607 N N . LYS A 1 203 ? -11.084 27.803 -47.835 1.00 39.97 203 LYS A N 1
ATOM 1608 C CA . LYS A 1 203 ? -10.635 27.350 -46.511 1.00 39.97 203 LYS A CA 1
ATOM 1609 C C . LYS A 1 203 ? -11.227 26.001 -46.062 1.00 39.97 203 LYS A C 1
ATOM 1611 O O . LYS A 1 203 ? -12.370 25.679 -46.341 1.00 39.97 203 LYS A O 1
ATOM 1616 N N . SER A 1 204 ? -10.506 25.394 -45.106 1.00 29.78 204 SER A N 1
ATOM 1617 C CA . SER A 1 204 ? -11.022 24.635 -43.946 1.00 29.78 204 SER A CA 1
ATOM 1618 C C . SER A 1 204 ? -11.510 23.190 -44.157 1.00 29.78 204 SER A C 1
ATOM 1620 O O . SER A 1 204 ? -12.651 22.954 -44.533 1.00 29.78 204 SER A O 1
ATOM 1622 N N . SER A 1 205 ? -10.748 22.200 -43.671 1.00 28.27 205 SER A N 1
ATOM 1623 C CA . SER A 1 205 ? -10.996 21.554 -42.361 1.00 28.27 205 SER A CA 1
ATOM 1624 C C . SER A 1 205 ? -10.140 20.289 -42.136 1.00 28.27 205 SER A C 1
ATOM 1626 O O . SER A 1 205 ? -9.798 19.557 -43.052 1.00 28.27 205 SER A O 1
ATOM 1628 N N . PHE A 1 206 ? -9.750 20.129 -40.871 1.00 28.20 206 PHE A N 1
ATOM 1629 C CA . PHE A 1 206 ? -9.332 18.955 -40.095 1.00 28.20 206 PHE A CA 1
ATOM 1630 C C . PHE A 1 206 ? -8.944 17.593 -40.725 1.00 28.20 206 PHE A C 1
ATOM 1632 O O . PHE A 1 206 ? -9.701 16.950 -41.432 1.00 28.20 206 PHE A O 1
ATOM 1639 N N . SER A 1 207 ? -7.806 17.127 -40.186 1.00 41.94 207 SER A N 1
ATOM 1640 C CA . SER A 1 207 ? -7.489 15.789 -39.645 1.00 41.94 207 SER A CA 1
ATOM 1641 C C . SER A 1 207 ? -7.279 14.570 -40.564 1.00 41.94 207 SER A C 1
ATOM 1643 O O . SER A 1 207 ? -8.074 14.204 -41.410 1.00 41.94 207 SER A O 1
ATOM 1645 N N . HIS A 1 208 ? -6.166 13.890 -40.251 1.00 39.91 208 HIS A N 1
ATOM 1646 C CA . HIS A 1 208 ? -5.746 12.536 -40.628 1.00 39.91 208 HIS A CA 1
ATOM 1647 C C . HIS A 1 208 ? -5.538 12.197 -42.114 1.00 39.91 208 HIS A C 1
ATOM 1649 O O . HIS A 1 208 ? -6.461 11.903 -42.857 1.00 39.91 208 HIS A O 1
ATOM 1655 N N . GLY A 1 209 ? -4.258 12.080 -42.495 1.00 39.97 209 GLY A N 1
ATOM 1656 C CA . GLY A 1 209 ? -3.854 11.421 -43.744 1.00 39.97 209 GLY A CA 1
ATOM 1657 C C . GLY A 1 209 ? -2.456 11.768 -44.268 1.00 39.97 209 GLY A C 1
ATOM 1658 O O . GLY A 1 209 ? -2.203 11.643 -45.459 1.00 39.97 209 GLY A O 1
ATOM 1659 N N . LYS A 1 210 ? -1.520 12.236 -43.428 1.00 43.59 210 LYS A N 1
ATOM 1660 C CA . LYS A 1 210 ? -0.227 12.783 -43.896 1.00 43.59 210 LYS A CA 1
ATOM 1661 C C . LYS A 1 210 ? 0.812 11.736 -44.348 1.0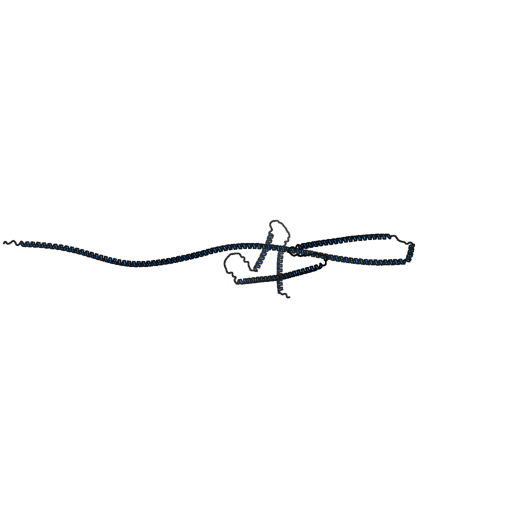0 43.59 210 LYS A C 1
ATOM 1663 O O . LYS A 1 210 ? 1.953 12.101 -44.603 1.00 43.59 210 LYS A O 1
ATOM 1668 N N . ALA A 1 211 ? 0.429 10.461 -44.451 1.00 47.91 211 ALA A N 1
ATOM 1669 C CA . ALA A 1 211 ? 1.306 9.379 -44.907 1.00 47.91 211 ALA A CA 1
ATOM 1670 C C . ALA A 1 211 ? 1.099 8.991 -46.387 1.00 47.91 211 ALA A C 1
ATOM 1672 O O . ALA A 1 211 ? 2.040 8.487 -46.996 1.00 47.91 211 ALA A O 1
ATOM 1673 N N . ASP A 1 212 ? -0.069 9.269 -46.985 1.00 49.62 212 ASP A N 1
ATOM 1674 C CA . ASP A 1 212 ? -0.360 8.856 -48.373 1.00 49.62 212 ASP A CA 1
ATOM 1675 C C . ASP A 1 212 ? -0.048 9.930 -49.425 1.00 49.62 212 ASP A C 1
ATOM 1677 O O . ASP A 1 212 ? 0.388 9.600 -50.525 1.00 49.62 212 ASP A O 1
ATOM 1681 N N . VAL A 1 213 ? -0.140 11.224 -49.095 1.00 54.84 213 VAL A N 1
ATOM 1682 C CA . VAL A 1 213 ? 0.168 12.303 -50.061 1.00 54.84 213 VAL A CA 1
ATOM 1683 C C . VAL A 1 213 ? 1.668 12.364 -50.402 1.00 54.84 213 VAL A C 1
ATOM 1685 O O . VAL A 1 213 ? 2.034 12.620 -51.545 1.00 54.84 213 VAL A O 1
ATOM 1688 N N . LEU A 1 214 ? 2.550 12.038 -49.448 1.00 55.47 214 LEU A N 1
ATOM 1689 C CA . LEU A 1 214 ? 4.002 11.952 -49.681 1.00 55.47 214 LEU A CA 1
ATOM 1690 C C . LEU A 1 214 ? 4.409 10.695 -50.468 1.00 55.47 214 LEU A C 1
ATOM 1692 O O . LEU A 1 214 ? 5.395 10.722 -51.205 1.00 55.47 214 LEU A O 1
ATOM 1696 N N . LYS A 1 215 ? 3.646 9.600 -50.356 1.00 53.06 215 LYS A N 1
ATOM 1697 C CA . LYS A 1 215 ? 3.868 8.386 -51.154 1.00 53.06 215 LYS A CA 1
ATOM 1698 C C . LYS A 1 215 ? 3.425 8.563 -52.600 1.00 53.06 215 LYS A C 1
ATOM 1700 O O . LYS A 1 215 ? 4.134 8.116 -53.490 1.00 53.06 215 LYS A O 1
ATOM 1705 N N . ILE A 1 216 ? 2.306 9.245 -52.843 1.00 57.31 216 ILE A N 1
ATOM 1706 C CA . ILE A 1 216 ? 1.836 9.522 -54.207 1.00 57.31 216 ILE A CA 1
ATOM 1707 C C . ILE A 1 216 ? 2.763 10.530 -54.901 1.00 57.31 216 ILE A C 1
ATOM 1709 O O . ILE A 1 216 ? 3.121 10.315 -56.055 1.00 57.31 216 ILE A O 1
ATOM 1713 N N . ALA A 1 217 ? 3.226 11.571 -54.197 1.00 57.62 217 ALA A N 1
ATOM 1714 C CA . ALA A 1 217 ? 4.192 12.522 -54.748 1.00 57.62 217 ALA A CA 1
ATOM 1715 C C . ALA A 1 217 ? 5.538 11.852 -55.081 1.00 57.62 217 ALA A C 1
ATOM 1717 O O . ALA A 1 217 ? 6.018 11.996 -56.198 1.00 57.62 217 ALA A O 1
ATOM 1718 N N . SER A 1 218 ? 6.096 11.040 -54.173 1.00 61.47 218 SER A N 1
ATOM 1719 C CA . SER A 1 218 ? 7.355 10.314 -54.429 1.00 61.47 218 SER A CA 1
ATOM 1720 C C . SER A 1 218 ? 7.224 9.199 -55.478 1.00 61.47 218 SER A C 1
ATOM 1722 O O . SER A 1 218 ? 8.165 8.957 -56.234 1.00 61.47 218 SER A O 1
ATOM 1724 N N . ALA A 1 219 ? 6.065 8.544 -55.590 1.00 62.72 219 ALA A N 1
ATOM 1725 C CA . ALA A 1 219 ? 5.788 7.587 -56.664 1.00 62.72 219 ALA A CA 1
ATOM 1726 C C . ALA A 1 219 ? 5.704 8.283 -58.035 1.00 62.72 219 ALA A C 1
ATOM 1728 O O . ALA A 1 219 ? 6.317 7.830 -58.997 1.00 62.72 219 ALA A O 1
ATOM 1729 N N . LEU A 1 220 ? 5.027 9.432 -58.113 1.00 65.69 220 LEU A N 1
ATOM 1730 C CA . LEU A 1 220 ? 4.933 10.211 -59.349 1.00 65.69 220 LEU A CA 1
ATOM 1731 C C . LEU A 1 220 ? 6.303 10.766 -59.779 1.00 65.69 220 LEU A C 1
ATOM 1733 O O . LEU A 1 220 ? 6.623 10.789 -60.966 1.00 65.69 220 LEU A O 1
ATOM 1737 N N . GLU A 1 221 ? 7.134 11.177 -58.820 1.00 67.00 221 GLU A N 1
ATOM 1738 C CA . GLU A 1 221 ? 8.487 11.684 -59.075 1.00 67.00 221 GLU A CA 1
ATOM 1739 C C . GLU A 1 221 ? 9.453 10.570 -59.500 1.00 67.00 221 GLU A C 1
ATOM 1741 O O . GLU A 1 221 ? 10.253 10.757 -60.416 1.00 67.00 221 GLU A O 1
ATOM 1746 N N . THR A 1 222 ? 9.333 9.375 -58.914 1.00 69.81 222 THR A N 1
ATOM 1747 C CA . THR A 1 222 ? 10.128 8.210 -59.336 1.00 69.81 222 THR A CA 1
ATOM 1748 C C . THR A 1 222 ? 9.734 7.709 -60.721 1.00 69.81 222 THR A C 1
ATOM 1750 O O . THR A 1 222 ? 10.618 7.362 -61.506 1.00 69.81 222 THR A O 1
ATOM 1753 N N . ASP A 1 223 ? 8.448 7.726 -61.073 1.00 74.81 223 ASP A N 1
ATOM 1754 C CA . ASP A 1 223 ? 8.001 7.362 -62.420 1.00 74.81 223 ASP A CA 1
ATOM 1755 C C . ASP A 1 223 ? 8.368 8.431 -63.460 1.00 74.81 223 ASP A C 1
ATOM 1757 O O . ASP A 1 223 ? 8.774 8.090 -64.575 1.00 74.81 223 ASP A O 1
ATOM 1761 N N . LYS A 1 224 ? 8.371 9.715 -63.080 1.00 78.25 224 LYS A N 1
ATOM 1762 C CA . LYS A 1 224 ? 8.910 10.798 -63.915 1.00 78.25 224 LYS A CA 1
ATOM 1763 C C . LYS A 1 224 ? 10.419 10.646 -64.150 1.00 78.25 224 LYS A C 1
ATOM 1765 O O . LYS A 1 224 ? 10.860 10.731 -65.294 1.00 78.25 224 LYS A O 1
ATOM 1770 N N . CYS A 1 225 ? 11.206 10.347 -63.114 1.00 74.12 225 CYS A N 1
ATOM 1771 C CA . CYS A 1 225 ? 12.644 10.094 -63.262 1.00 74.12 225 CYS A CA 1
ATOM 1772 C C . CYS A 1 225 ? 12.943 8.865 -64.133 1.00 74.12 225 CYS A C 1
ATOM 1774 O O . CYS A 1 225 ? 13.902 8.886 -64.904 1.00 74.12 225 CYS A O 1
ATOM 1776 N N . LYS A 1 226 ? 12.129 7.802 -64.061 1.00 82.31 226 LYS A N 1
ATOM 1777 C CA . LYS A 1 226 ? 12.271 6.637 -64.952 1.00 82.31 226 LYS A CA 1
ATOM 1778 C C . LYS A 1 226 ? 12.004 6.997 -66.414 1.00 82.31 226 LYS A C 1
ATOM 1780 O O . LYS A 1 226 ? 12.794 6.616 -67.273 1.00 82.31 226 LYS A O 1
ATOM 1785 N N . LEU A 1 227 ? 10.946 7.761 -66.688 1.00 86.19 227 LEU A N 1
ATOM 1786 C CA . LEU A 1 227 ? 10.621 8.244 -68.036 1.00 86.19 227 LEU A CA 1
ATOM 1787 C C . LEU A 1 227 ? 11.724 9.143 -68.610 1.00 86.19 227 LEU A C 1
ATOM 1789 O O . LEU A 1 227 ? 12.084 9.023 -69.782 1.00 86.19 227 LEU A O 1
ATOM 1793 N N . GLU A 1 228 ? 12.299 10.024 -67.790 1.00 82.50 228 GLU A N 1
ATOM 1794 C CA . GLU A 1 228 ? 13.425 10.870 -68.200 1.00 82.50 228 GLU A CA 1
ATOM 1795 C C . GLU A 1 228 ? 14.694 10.050 -68.477 1.00 82.50 228 GLU A C 1
ATOM 1797 O O . GLU A 1 228 ? 15.387 10.312 -69.463 1.00 82.50 228 GLU A O 1
ATOM 1802 N N . LEU A 1 229 ? 14.966 9.010 -67.679 1.00 84.75 229 LEU A N 1
ATOM 1803 C CA . LEU A 1 229 ? 16.075 8.081 -67.909 1.00 84.75 229 LEU A CA 1
ATOM 1804 C C . LEU A 1 229 ? 15.895 7.292 -69.215 1.00 84.75 229 LEU A C 1
ATOM 1806 O O . LEU A 1 229 ? 16.846 7.130 -69.979 1.00 84.75 229 LEU A O 1
ATOM 1810 N N . GLU A 1 230 ? 14.679 6.825 -69.496 1.00 88.75 230 GLU A N 1
ATOM 1811 C CA . GLU A 1 230 ? 14.359 6.086 -70.718 1.00 88.75 230 GLU A CA 1
ATOM 1812 C C . GLU A 1 230 ? 14.478 6.980 -71.962 1.00 88.75 230 GLU A C 1
ATOM 1814 O O . GLU A 1 230 ? 15.105 6.596 -72.952 1.00 88.75 230 GLU A O 1
ATOM 1819 N N . LYS A 1 231 ? 14.004 8.229 -71.881 1.00 89.19 231 LYS A N 1
ATOM 1820 C CA . LYS A 1 231 ? 14.195 9.234 -72.937 1.00 89.19 231 LYS A CA 1
ATOM 1821 C C . LYS A 1 231 ? 15.676 9.549 -73.170 1.00 89.19 231 LYS A C 1
ATOM 1823 O O . LYS A 1 231 ? 16.109 9.696 -74.317 1.00 89.19 231 LYS A O 1
ATOM 1828 N N . LEU A 1 232 ? 16.468 9.635 -72.100 1.00 89.06 232 LEU A N 1
ATOM 1829 C CA . LEU A 1 232 ? 17.908 9.854 -72.195 1.00 89.06 232 LEU A CA 1
ATOM 1830 C C . LEU A 1 232 ? 18.603 8.654 -72.853 1.00 89.06 232 LEU A C 1
ATOM 1832 O O . LEU A 1 232 ? 19.416 8.850 -73.756 1.00 89.06 232 LEU A O 1
ATOM 1836 N N . LYS A 1 233 ? 18.230 7.425 -72.474 1.00 90.88 233 LYS A N 1
ATOM 1837 C CA . LYS A 1 233 ? 18.736 6.186 -73.078 1.00 90.88 233 LYS A CA 1
ATOM 1838 C C . LYS A 1 233 ? 18.475 6.151 -74.585 1.00 90.88 233 LYS A C 1
ATOM 1840 O O . LYS A 1 233 ? 19.430 6.001 -75.340 1.00 90.88 233 LYS A O 1
ATOM 1845 N N . LEU A 1 234 ? 17.237 6.403 -75.019 1.00 91.19 234 LEU A N 1
ATOM 1846 C CA . LEU A 1 234 ? 16.883 6.468 -76.445 1.00 91.19 234 LEU A CA 1
ATOM 1847 C C . LEU A 1 234 ? 17.685 7.541 -77.196 1.00 91.19 234 LEU A C 1
ATOM 1849 O O . LEU A 1 234 ? 18.094 7.341 -78.336 1.00 91.19 234 LEU A O 1
ATOM 1853 N N . THR A 1 235 ? 17.966 8.674 -76.548 1.00 88.50 235 THR A N 1
ATOM 1854 C CA . THR A 1 235 ? 18.775 9.745 -77.150 1.00 88.50 235 THR A CA 1
ATOM 1855 C C . THR A 1 235 ? 20.238 9.324 -77.327 1.00 88.50 235 THR A C 1
ATOM 1857 O O . THR A 1 235 ? 20.855 9.647 -78.343 1.00 88.50 235 THR A O 1
ATOM 1860 N N . TYR A 1 236 ? 20.816 8.613 -76.356 1.00 89.50 236 TYR A N 1
ATOM 1861 C CA . TYR A 1 236 ? 22.175 8.074 -76.470 1.00 89.50 236 TYR A CA 1
ATOM 1862 C C . TYR A 1 236 ? 22.271 6.937 -77.486 1.00 89.50 236 TYR A C 1
ATOM 1864 O O . TYR A 1 236 ? 23.270 6.850 -78.201 1.00 89.50 236 TYR A O 1
ATOM 1872 N N . GLU A 1 237 ? 21.239 6.105 -77.581 1.00 90.56 237 GLU A N 1
ATOM 1873 C CA . GLU A 1 237 ? 21.148 5.014 -78.551 1.00 90.56 237 GLU A CA 1
ATOM 1874 C C . GLU A 1 237 ? 21.076 5.574 -79.979 1.00 90.56 237 GLU A C 1
ATOM 1876 O O . GLU A 1 237 ? 21.941 5.264 -80.794 1.00 90.56 237 GLU A O 1
ATOM 1881 N N . ALA A 1 238 ? 20.202 6.556 -80.235 1.00 89.94 238 ALA A N 1
ATOM 1882 C CA . ALA A 1 238 ? 20.142 7.259 -81.520 1.00 89.94 238 ALA A CA 1
ATOM 1883 C C . ALA A 1 238 ? 21.464 7.967 -81.882 1.00 89.94 238 ALA A C 1
ATOM 1885 O O . ALA A 1 238 ? 21.907 7.933 -83.030 1.00 89.94 238 ALA A O 1
ATOM 1886 N N . LYS A 1 239 ? 22.144 8.595 -80.909 1.00 89.62 239 LYS A N 1
ATOM 1887 C CA . LYS A 1 239 ? 23.478 9.185 -81.137 1.00 89.62 239 LYS A CA 1
ATOM 1888 C C . LYS A 1 239 ? 24.523 8.126 -81.482 1.00 89.62 239 LYS A C 1
ATOM 1890 O O . LYS A 1 239 ? 25.371 8.380 -82.336 1.00 89.62 239 LYS A O 1
ATOM 1895 N N . SER A 1 240 ? 24.464 6.966 -80.835 1.00 87.38 240 SER A N 1
ATOM 1896 C CA . SER A 1 240 ? 25.378 5.854 -81.105 1.00 87.38 240 SER A CA 1
ATOM 1897 C C . SER A 1 240 ? 25.148 5.293 -82.506 1.00 87.38 240 SER A C 1
ATOM 1899 O O . SER A 1 240 ? 26.106 5.161 -83.260 1.00 87.38 240 SER A O 1
ATOM 1901 N N . GLU A 1 241 ? 23.894 5.093 -82.914 1.00 92.38 241 GLU A N 1
ATOM 1902 C CA . GLU A 1 241 ? 23.540 4.660 -84.273 1.00 92.38 241 GLU A CA 1
ATOM 1903 C C . GLU A 1 241 ? 24.017 5.652 -85.346 1.00 92.38 241 GLU A C 1
ATOM 1905 O O . GLU A 1 241 ? 24.580 5.247 -86.368 1.00 92.38 241 GLU A O 1
ATOM 1910 N N . ILE A 1 242 ? 23.869 6.963 -85.106 1.00 92.19 242 ILE A N 1
ATOM 1911 C CA . ILE A 1 242 ? 24.377 7.999 -86.018 1.00 92.19 242 ILE A CA 1
ATOM 1912 C C . ILE A 1 242 ? 25.902 7.908 -86.135 1.00 92.19 242 ILE A C 1
ATOM 1914 O O . ILE A 1 242 ? 26.422 7.883 -87.253 1.00 92.19 242 ILE A O 1
ATOM 1918 N N . LEU A 1 243 ? 26.630 7.814 -85.020 1.00 89.25 243 LEU A N 1
ATOM 1919 C CA . LEU A 1 243 ? 28.093 7.703 -85.037 1.00 89.25 243 LEU A CA 1
ATOM 1920 C C . LEU A 1 243 ? 28.565 6.410 -85.715 1.00 89.25 243 LEU A C 1
ATOM 1922 O O . LEU A 1 243 ? 29.511 6.432 -86.502 1.00 89.25 243 LEU A O 1
ATOM 1926 N N . GLU A 1 244 ? 27.885 5.289 -85.481 1.00 91.12 244 GLU A N 1
ATOM 1927 C CA . GLU A 1 244 ? 28.174 4.028 -86.163 1.00 91.12 244 GLU A CA 1
ATOM 1928 C C . GLU A 1 244 ? 27.920 4.111 -87.670 1.00 91.12 244 GLU A C 1
ATOM 1930 O O . GLU A 1 244 ? 28.713 3.586 -88.460 1.00 91.12 244 GLU A O 1
ATOM 1935 N N . SER A 1 245 ? 26.849 4.791 -88.091 1.00 90.38 245 SER A N 1
ATOM 1936 C CA . SER A 1 245 ? 26.555 5.016 -89.508 1.00 90.38 245 SER A CA 1
ATOM 1937 C C . SER A 1 245 ? 27.630 5.880 -90.179 1.00 90.38 245 SER A C 1
ATOM 1939 O O . SER A 1 245 ? 28.098 5.532 -91.265 1.00 90.38 245 SER A O 1
ATOM 1941 N N . GLN A 1 246 ? 28.108 6.929 -89.499 1.00 90.69 246 GLN A N 1
ATOM 1942 C CA . GLN A 1 246 ? 29.201 7.782 -89.972 1.00 90.69 246 GLN A CA 1
ATOM 1943 C C . GLN A 1 246 ? 30.515 7.003 -90.078 1.00 90.69 246 GLN A C 1
ATOM 1945 O O . GLN A 1 246 ? 31.206 7.100 -91.090 1.00 90.69 246 GLN A O 1
ATOM 1950 N N . LEU A 1 247 ? 30.836 6.163 -89.089 1.00 91.81 247 LEU A N 1
ATOM 1951 C CA . LEU A 1 247 ? 32.015 5.297 -89.142 1.00 91.81 247 LEU A CA 1
ATOM 1952 C C . LEU A 1 247 ? 31.942 4.283 -90.290 1.00 91.81 247 LEU A C 1
ATOM 1954 O O . LEU A 1 247 ? 32.956 4.020 -90.936 1.00 91.81 247 LEU A O 1
ATOM 1958 N N . LYS A 1 248 ? 30.765 3.707 -90.565 1.00 91.94 248 LYS A N 1
ATOM 1959 C CA . LYS A 1 248 ? 30.571 2.802 -91.711 1.00 91.94 248 LYS A CA 1
ATOM 1960 C C . LYS A 1 248 ? 30.763 3.527 -93.045 1.00 91.94 248 LYS A C 1
ATOM 1962 O O . LYS A 1 248 ? 31.422 2.976 -93.923 1.00 91.94 248 LYS A O 1
ATOM 1967 N N . LEU A 1 249 ? 30.242 4.748 -93.177 1.00 92.62 249 LEU A N 1
ATOM 1968 C CA . LEU A 1 249 ? 30.419 5.593 -94.364 1.00 92.62 249 LEU A CA 1
ATOM 1969 C C . LEU A 1 249 ? 31.896 5.935 -94.590 1.00 92.62 249 LEU A C 1
ATOM 1971 O O . LEU A 1 249 ? 32.438 5.615 -95.641 1.00 92.62 249 LEU A O 1
ATOM 1975 N N . LEU A 1 250 ? 32.583 6.441 -93.563 1.00 90.81 250 LEU A N 1
ATOM 1976 C CA . LEU A 1 250 ? 34.007 6.784 -93.646 1.00 90.81 250 LEU A CA 1
ATOM 1977 C C . LEU A 1 250 ? 34.889 5.571 -93.969 1.00 90.81 250 LEU A C 1
ATOM 1979 O O . LEU A 1 250 ? 35.856 5.690 -94.718 1.00 90.81 250 LEU A O 1
ATOM 1983 N N . ARG A 1 251 ? 34.558 4.383 -93.447 1.00 92.50 251 ARG A N 1
ATOM 1984 C CA . ARG A 1 251 ? 35.259 3.140 -93.812 1.00 92.50 251 ARG A CA 1
ATOM 1985 C C . ARG A 1 251 ? 35.049 2.765 -95.277 1.00 92.50 251 ARG A C 1
ATOM 1987 O O . ARG A 1 251 ? 35.986 2.279 -95.906 1.00 92.50 251 ARG A O 1
ATOM 1994 N N . LYS A 1 252 ? 33.844 2.973 -95.814 1.00 93.38 252 LYS A N 1
ATOM 1995 C CA . LYS A 1 252 ? 33.543 2.719 -97.227 1.00 93.38 252 LYS A CA 1
ATOM 1996 C C . LYS A 1 252 ? 34.310 3.686 -98.131 1.00 93.38 252 LYS A C 1
ATOM 1998 O O . LYS A 1 252 ? 34.966 3.226 -99.061 1.00 93.38 252 LYS A O 1
ATOM 2003 N N . ASP A 1 253 ? 34.297 4.976 -97.808 1.00 90.44 253 ASP A N 1
ATOM 2004 C CA . ASP A 1 253 ? 35.016 6.006 -98.565 1.00 90.44 253 ASP A CA 1
ATOM 2005 C C . ASP A 1 253 ? 36.533 5.759 -98.535 1.00 90.44 253 ASP A C 1
ATOM 2007 O O . ASP A 1 253 ? 37.214 5.874 -99.555 1.00 90.44 253 ASP A O 1
ATOM 2011 N N . LEU A 1 254 ? 37.069 5.332 -97.383 1.00 90.31 254 LEU A N 1
ATOM 2012 C CA . LEU A 1 254 ? 38.472 4.941 -97.261 1.00 90.31 254 LEU A CA 1
ATOM 2013 C C . LEU A 1 254 ? 38.806 3.754 -98.174 1.00 90.31 254 LEU A C 1
ATOM 2015 O O . LEU A 1 254 ? 39.787 3.825 -98.914 1.00 90.31 254 LEU A O 1
ATOM 2019 N N . ALA A 1 255 ? 37.986 2.700 -98.171 1.00 91.56 255 ALA A N 1
ATOM 2020 C CA . ALA A 1 255 ? 38.187 1.534 -99.031 1.00 91.56 255 ALA A CA 1
ATOM 2021 C C . ALA A 1 255 ? 38.106 1.891 -100.528 1.00 91.56 255 ALA A C 1
ATOM 2023 O O . ALA A 1 255 ? 38.903 1.402 -101.329 1.00 91.56 255 ALA A O 1
ATOM 2024 N N . GLU A 1 256 ? 37.188 2.779 -100.914 1.00 90.75 256 GLU A N 1
ATOM 2025 C CA . GLU A 1 256 ? 37.063 3.264 -102.291 1.00 90.75 256 GLU A CA 1
ATOM 2026 C C . GLU A 1 256 ? 38.272 4.115 -102.711 1.00 90.75 256 GLU A C 1
ATOM 2028 O O . GLU A 1 256 ? 38.817 3.928 -103.799 1.00 90.75 256 GLU A O 1
ATOM 2033 N N . SER A 1 257 ? 38.769 4.985 -101.825 1.00 83.69 257 SER A N 1
ATOM 2034 C CA . SER A 1 257 ? 39.988 5.765 -102.076 1.00 83.69 257 SER A CA 1
ATOM 2035 C C . SER A 1 257 ? 41.236 4.883 -102.208 1.00 83.69 257 SER A C 1
ATOM 2037 O O . SER A 1 257 ? 42.061 5.116 -103.091 1.00 83.69 257 SER A O 1
ATOM 2039 N N . GLN A 1 258 ? 41.353 3.832 -1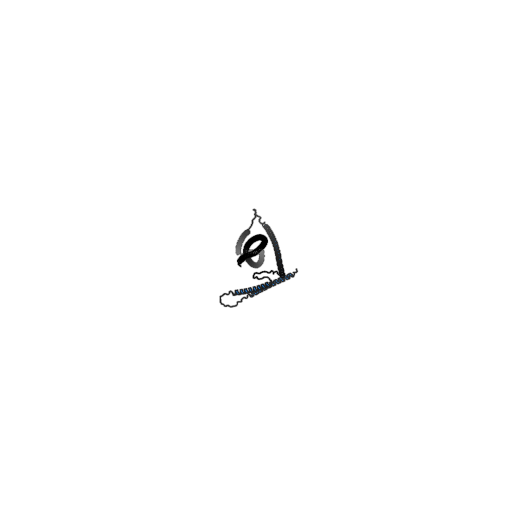01.387 1.00 88.81 258 GLN A N 1
ATOM 2040 C CA . GLN A 1 258 ? 42.443 2.858 -101.465 1.00 88.81 258 GLN A CA 1
ATOM 2041 C C . GLN A 1 258 ? 42.411 2.106 -102.795 1.00 88.81 258 GLN A C 1
ATOM 2043 O O . GLN A 1 258 ? 43.435 2.039 -103.474 1.00 88.81 258 GLN A O 1
ATOM 2048 N N . LYS A 1 259 ? 41.231 1.640 -103.218 1.00 92.06 259 LYS A N 1
ATOM 2049 C CA . LYS A 1 259 ? 41.045 0.997 -104.522 1.00 92.06 259 LYS A CA 1
ATOM 2050 C C . LYS A 1 259 ? 41.420 1.927 -105.683 1.00 92.06 259 LYS A C 1
ATOM 2052 O O . LYS A 1 259 ? 42.134 1.519 -106.591 1.00 92.06 259 LYS A O 1
ATOM 2057 N N . ASN A 1 260 ? 41.013 3.196 -105.631 1.00 88.62 260 ASN A N 1
ATOM 2058 C CA . ASN A 1 260 ? 41.377 4.182 -106.654 1.00 88.62 260 ASN A CA 1
ATOM 2059 C C . ASN A 1 260 ? 42.897 4.423 -106.719 1.00 88.62 260 ASN A C 1
ATOM 2061 O O . ASN A 1 260 ? 43.457 4.578 -107.807 1.00 88.62 260 ASN A O 1
ATOM 2065 N N . CYS A 1 261 ? 43.581 4.437 -105.572 1.00 84.81 261 CYS A N 1
ATOM 2066 C CA . CYS A 1 261 ? 45.041 4.522 -105.514 1.00 84.81 261 CYS A CA 1
ATOM 2067 C C . CYS A 1 261 ? 45.717 3.289 -106.133 1.00 84.81 261 CYS A C 1
ATOM 2069 O O . CYS A 1 261 ? 46.714 3.436 -106.845 1.00 84.81 261 CYS A O 1
ATOM 2071 N N . GLU A 1 262 ? 45.184 2.088 -105.896 1.00 91.12 262 GLU A N 1
ATOM 2072 C CA . GLU A 1 262 ? 45.670 0.847 -106.511 1.00 91.12 262 GLU A CA 1
ATOM 2073 C C . GLU A 1 262 ? 45.475 0.855 -108.036 1.00 91.12 262 GLU A C 1
ATOM 2075 O O . GLU A 1 262 ? 46.448 0.655 -108.768 1.00 91.12 262 GLU A O 1
ATOM 2080 N N . ASP A 1 263 ? 44.289 1.226 -108.526 1.00 89.88 263 ASP A N 1
ATOM 2081 C CA . ASP A 1 263 ? 43.993 1.342 -109.962 1.00 89.88 263 ASP A CA 1
ATOM 2082 C C . ASP A 1 263 ? 44.919 2.356 -110.667 1.00 89.88 263 ASP A C 1
ATOM 2084 O O . ASP A 1 263 ? 45.421 2.117 -111.773 1.00 89.88 263 ASP A O 1
ATOM 2088 N N . LEU A 1 264 ? 45.186 3.510 -110.040 1.00 88.94 264 LEU A N 1
ATOM 2089 C CA . LEU A 1 264 ? 46.118 4.511 -110.577 1.00 88.94 264 LEU A CA 1
ATOM 2090 C C . LEU A 1 264 ? 47.560 3.993 -110.613 1.00 88.94 264 LEU A C 1
ATOM 2092 O O . LEU A 1 264 ? 48.283 4.255 -111.580 1.00 88.94 264 LEU A O 1
ATOM 2096 N N . LYS A 1 265 ? 47.971 3.231 -109.595 1.00 86.25 265 LYS A N 1
ATOM 2097 C CA . LYS A 1 265 ? 49.295 2.603 -109.527 1.00 86.25 265 LYS A CA 1
ATOM 2098 C C . LYS A 1 265 ? 49.475 1.557 -110.628 1.00 86.25 265 LYS A C 1
ATOM 2100 O O . LYS A 1 265 ? 50.545 1.493 -111.233 1.00 86.25 265 LYS A O 1
ATOM 2105 N N . GLU A 1 266 ? 48.445 0.775 -110.939 1.00 86.12 266 GLU A N 1
ATOM 2106 C CA . GLU A 1 266 ? 48.469 -0.172 -112.061 1.00 86.12 266 GLU A CA 1
ATOM 2107 C C . GLU A 1 266 ? 48.535 0.536 -113.420 1.00 86.12 266 GLU A C 1
ATOM 2109 O O . GLU A 1 266 ? 49.346 0.168 -114.276 1.00 86.12 266 GLU A O 1
ATOM 2114 N N . ARG A 1 267 ? 47.766 1.617 -113.607 1.00 88.12 267 ARG A N 1
ATOM 2115 C CA . ARG A 1 267 ? 47.829 2.440 -114.829 1.00 88.12 267 ARG A CA 1
ATOM 2116 C C . ARG A 1 267 ? 49.201 3.078 -115.040 1.00 88.12 267 ARG A C 1
ATOM 2118 O O . ARG A 1 267 ? 49.653 3.165 -116.184 1.00 88.12 267 ARG A O 1
ATOM 2125 N N . LEU A 1 268 ? 49.861 3.521 -113.969 1.00 83.19 268 LEU A N 1
ATOM 2126 C CA . LEU A 1 268 ? 51.222 4.059 -114.032 1.00 83.19 268 LEU A CA 1
ATOM 2127 C C . LEU A 1 268 ? 52.206 2.981 -114.503 1.00 83.19 268 LEU A C 1
ATOM 2129 O O . LEU A 1 268 ? 52.900 3.196 -115.493 1.00 83.19 268 LEU A O 1
ATOM 2133 N N . LYS A 1 269 ? 52.182 1.793 -113.883 1.00 83.69 269 LYS A N 1
ATOM 2134 C CA . LYS A 1 269 ? 53.031 0.656 -114.280 1.00 83.69 269 LYS A CA 1
ATOM 2135 C C . LYS A 1 269 ? 52.824 0.248 -115.741 1.00 83.69 269 LYS A C 1
ATOM 2137 O O . LYS A 1 269 ? 53.784 -0.096 -116.432 1.00 83.69 269 LYS A O 1
ATOM 2142 N N . HIS A 1 270 ? 51.587 0.307 -116.239 1.00 79.88 270 HIS A N 1
ATOM 2143 C CA . HIS A 1 270 ? 51.291 0.038 -117.647 1.00 79.88 270 HIS A CA 1
ATOM 2144 C C . HIS A 1 270 ? 51.929 1.081 -118.581 1.00 79.88 270 HIS A C 1
ATOM 2146 O O . HIS A 1 270 ? 52.549 0.716 -119.581 1.00 79.88 270 HIS A O 1
ATOM 2152 N N . LYS A 1 271 ? 51.846 2.374 -118.234 1.00 82.50 271 LYS A N 1
ATOM 2153 C CA . LYS A 1 271 ? 52.504 3.452 -118.992 1.00 82.50 271 LYS A CA 1
ATOM 2154 C C . LYS A 1 271 ? 54.030 3.366 -118.933 1.00 82.50 271 LYS A C 1
ATOM 2156 O O . LYS A 1 271 ? 54.678 3.564 -119.956 1.00 82.50 271 LYS A O 1
ATOM 2161 N N . GLU A 1 272 ? 54.600 3.033 -117.778 1.00 78.25 272 GLU A N 1
ATOM 2162 C CA . GLU A 1 272 ? 56.043 2.813 -117.611 1.00 78.25 272 GLU A CA 1
ATOM 2163 C C . GLU A 1 272 ? 56.533 1.637 -118.467 1.00 78.25 272 GLU A C 1
ATOM 2165 O O . GLU A 1 272 ? 57.560 1.744 -119.133 1.00 78.25 272 GLU A O 1
ATOM 2170 N N . SER A 1 273 ? 55.754 0.555 -118.546 1.00 74.06 273 SER A N 1
ATOM 2171 C CA . SER A 1 273 ? 56.062 -0.601 -119.403 1.00 74.06 273 SER A CA 1
ATOM 2172 C C . SER A 1 273 ? 56.004 -0.253 -120.899 1.00 74.06 273 SER A C 1
ATOM 2174 O O . SER A 1 273 ? 56.854 -0.690 -121.674 1.00 74.06 273 SER A O 1
ATOM 2176 N N . LEU A 1 274 ? 55.042 0.582 -121.311 1.00 74.00 274 LEU A N 1
ATOM 2177 C CA . LEU A 1 274 ? 54.930 1.115 -122.678 1.00 74.00 274 LEU A CA 1
ATOM 2178 C C . LEU A 1 274 ? 56.096 2.043 -123.051 1.00 74.00 274 LEU A C 1
ATOM 2180 O O . LEU A 1 274 ? 56.569 2.016 -124.187 1.00 74.00 274 LEU A O 1
ATOM 2184 N N . LEU A 1 275 ? 56.575 2.850 -122.102 1.00 70.62 275 LEU A N 1
ATOM 2185 C CA . LEU A 1 275 ? 57.740 3.716 -122.296 1.00 70.62 275 LEU A CA 1
ATOM 2186 C C . LEU A 1 275 ? 59.044 2.909 -122.352 1.00 70.62 275 LEU A C 1
ATOM 2188 O O . LEU A 1 275 ? 59.888 3.193 -123.198 1.00 70.62 275 LEU A O 1
ATOM 2192 N N . ALA A 1 276 ? 59.184 1.863 -121.534 1.00 62.38 276 ALA A N 1
ATOM 2193 C CA . ALA A 1 276 ? 60.346 0.973 -121.555 1.00 62.38 276 ALA A CA 1
ATOM 2194 C C . ALA A 1 276 ? 60.454 0.153 -122.860 1.00 62.38 276 ALA A C 1
ATOM 2196 O O . ALA A 1 276 ? 61.559 -0.090 -123.342 1.00 62.38 276 ALA A O 1
ATOM 2197 N N . ALA A 1 277 ? 59.327 -0.220 -123.480 1.00 61.72 277 ALA A N 1
ATOM 2198 C CA . ALA A 1 277 ? 59.302 -0.955 -124.750 1.00 61.72 277 ALA A CA 1
ATOM 2199 C C . ALA A 1 277 ? 59.658 -0.095 -125.984 1.00 61.72 277 ALA A C 1
ATOM 2201 O O . ALA A 1 277 ? 60.121 -0.628 -126.991 1.00 61.72 277 ALA A O 1
ATOM 2202 N N . ASN A 1 278 ? 59.484 1.230 -125.914 1.00 58.09 278 ASN A N 1
ATOM 22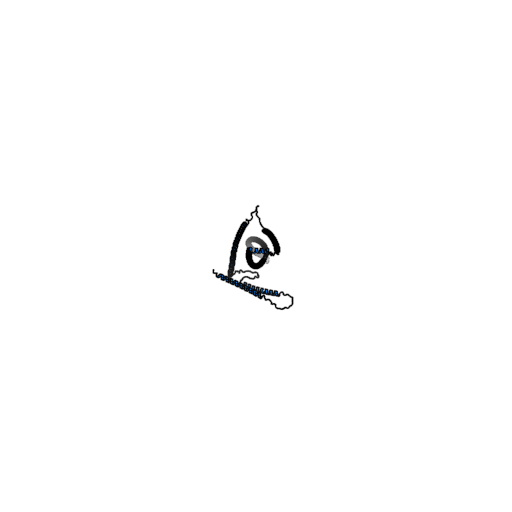03 C CA . ASN A 1 278 ? 59.683 2.151 -127.044 1.00 58.09 278 ASN A CA 1
ATOM 2204 C C . ASN A 1 278 ? 61.131 2.660 -127.218 1.00 58.09 278 ASN A C 1
ATOM 2206 O O . ASN A 1 278 ? 61.402 3.410 -128.154 1.00 58.09 278 ASN A O 1
ATOM 2210 N N . ILE A 1 279 ? 62.064 2.277 -126.336 1.00 57.69 279 ILE A N 1
ATOM 2211 C CA . ILE A 1 279 ? 63.443 2.817 -126.317 1.00 57.69 279 ILE A CA 1
ATOM 2212 C C . ILE A 1 279 ? 64.490 1.796 -126.824 1.00 57.69 279 ILE A C 1
ATOM 2214 O O . ILE A 1 279 ? 65.659 2.124 -127.014 1.00 57.69 279 ILE A O 1
ATOM 2218 N N . SER A 1 280 ? 64.087 0.567 -127.162 1.00 48.88 280 SER A N 1
ATOM 2219 C CA . SER A 1 280 ? 64.980 -0.429 -127.768 1.00 48.88 280 SER A CA 1
ATOM 2220 C C . SER A 1 280 ? 65.037 -0.270 -129.294 1.00 48.88 280 SER A C 1
ATOM 2222 O O . SER A 1 280 ? 64.065 -0.583 -129.974 1.00 48.88 280 SER A O 1
ATOM 2224 N N . ASN A 1 281 ? 66.205 0.114 -129.825 1.00 51.56 281 ASN A N 1
ATOM 2225 C CA . ASN A 1 281 ? 66.616 0.129 -131.247 1.00 51.56 281 ASN A CA 1
ATOM 2226 C C . ASN A 1 281 ? 66.570 1.474 -131.991 1.00 51.56 281 ASN A C 1
ATOM 2228 O O . ASN A 1 281 ? 65.914 1.587 -133.023 1.00 51.56 281 ASN A O 1
ATOM 2232 N N . ARG A 1 282 ? 67.395 2.447 -131.576 1.00 49.81 282 ARG A N 1
ATOM 2233 C CA . ARG A 1 282 ? 68.046 3.389 -132.515 1.00 49.81 282 ARG A CA 1
ATOM 2234 C C . ARG A 1 282 ? 69.461 3.744 -132.048 1.00 49.81 282 ARG A C 1
ATOM 2236 O O . ARG A 1 282 ? 69.679 4.783 -131.441 1.00 49.81 282 ARG A O 1
ATOM 2243 N N . VAL A 1 283 ? 70.433 2.886 -132.357 1.00 43.12 283 VAL A N 1
ATOM 2244 C CA . VAL A 1 283 ? 71.860 3.248 -132.310 1.00 43.12 283 VAL A CA 1
ATOM 2245 C C . VAL A 1 283 ? 72.205 3.856 -133.671 1.00 43.12 283 VAL A C 1
ATOM 2247 O O . VAL A 1 283 ? 72.400 3.144 -134.653 1.00 43.12 283 VAL A O 1
ATOM 2250 N N . GLY A 1 284 ? 72.151 5.185 -133.761 1.00 50.97 284 GLY A N 1
ATOM 2251 C CA . GLY A 1 284 ? 72.392 5.935 -134.993 1.00 50.97 284 GLY A CA 1
ATOM 2252 C C . GLY A 1 284 ? 73.882 6.143 -135.247 1.00 50.97 284 GLY A C 1
ATOM 2253 O O . GLY A 1 284 ? 74.471 7.069 -134.704 1.00 50.97 284 GLY A O 1
ATOM 2254 N N . GLY A 1 285 ? 74.482 5.299 -136.087 1.00 54.78 285 GLY A N 1
ATOM 2255 C CA . GLY A 1 285 ? 75.777 5.585 -136.705 1.00 54.78 285 GLY A CA 1
ATOM 2256 C C . GLY A 1 285 ? 75.604 6.572 -137.863 1.00 54.78 285 GLY A C 1
ATOM 2257 O O . GLY A 1 285 ? 74.781 6.352 -138.753 1.00 54.78 285 GLY A O 1
ATOM 2258 N N . LEU A 1 286 ? 76.353 7.675 -137.843 1.00 54.47 286 LEU A N 1
ATOM 2259 C CA . LEU A 1 286 ? 76.266 8.749 -138.833 1.00 54.47 286 LEU A CA 1
ATOM 2260 C C . LEU A 1 286 ? 76.965 8.344 -140.142 1.00 54.47 286 LEU A C 1
ATOM 2262 O O . LEU A 1 286 ? 78.081 7.831 -140.141 1.00 54.47 286 LEU A O 1
ATOM 2266 N N . CYS A 1 287 ? 76.306 8.572 -141.284 1.00 65.31 287 CYS A N 1
ATOM 2267 C CA . CYS A 1 287 ? 76.890 8.300 -142.602 1.00 65.31 287 CYS A CA 1
ATOM 2268 C C . CYS A 1 287 ? 78.045 9.270 -142.917 1.00 65.31 287 CYS A C 1
ATOM 2270 O O . CYS A 1 287 ? 78.136 10.336 -142.315 1.00 65.31 287 CYS A O 1
ATOM 2272 N N . LEU A 1 288 ? 78.891 8.961 -143.906 1.00 57.34 288 LEU A N 1
ATOM 2273 C CA . LEU A 1 288 ? 80.095 9.748 -144.236 1.00 57.34 288 LEU A CA 1
ATOM 2274 C C . LEU A 1 288 ? 79.832 11.258 -144.449 1.00 57.34 288 LEU A C 1
ATOM 2276 O O . LEU A 1 288 ? 80.661 12.086 -144.081 1.00 57.34 288 LEU A O 1
ATOM 2280 N N . LYS A 1 289 ? 78.656 11.629 -144.980 1.00 58.50 289 LYS A N 1
ATOM 2281 C CA . LYS A 1 289 ? 78.225 13.035 -145.110 1.00 58.50 289 LYS A CA 1
ATOM 2282 C C . LYS A 1 289 ? 77.825 13.661 -143.773 1.00 58.50 289 LYS A C 1
ATOM 2284 O O . LYS A 1 289 ? 78.082 14.838 -143.569 1.00 58.50 289 LYS A O 1
ATOM 2289 N N . CYS A 1 290 ? 77.231 12.887 -142.866 1.00 63.41 290 CYS A N 1
ATOM 2290 C CA . CYS A 1 290 ? 76.879 13.313 -141.513 1.00 63.41 290 CYS A CA 1
ATOM 2291 C C . CYS A 1 290 ? 78.106 13.390 -140.596 1.00 63.41 290 CYS A C 1
ATOM 2293 O O . CYS A 1 290 ? 78.176 14.325 -139.822 1.00 63.41 290 CYS A O 1
ATOM 2295 N N . ALA A 1 291 ? 79.101 12.510 -140.743 1.00 59.06 291 ALA A N 1
ATOM 2296 C CA . ALA A 1 291 ? 80.388 12.627 -140.052 1.00 59.06 291 ALA A CA 1
ATOM 2297 C C . ALA A 1 291 ? 81.211 13.833 -140.556 1.00 59.06 291 ALA A C 1
ATOM 2299 O O . ALA A 1 291 ? 81.878 14.499 -139.773 1.00 59.06 291 ALA A O 1
ATOM 2300 N N . GLN A 1 292 ? 81.120 14.180 -141.849 1.00 59.34 292 GLN A N 1
ATOM 2301 C CA . GLN A 1 292 ? 81.695 15.426 -142.383 1.00 59.34 292 GLN A CA 1
ATOM 2302 C C . GLN A 1 292 ? 80.917 16.677 -141.944 1.00 59.34 292 GLN A C 1
ATOM 2304 O O . GLN A 1 292 ? 81.534 17.695 -141.646 1.00 59.34 292 GLN A O 1
ATOM 2309 N N . HIS A 1 293 ? 79.584 16.613 -141.853 1.00 65.31 293 HIS A N 1
ATOM 2310 C CA . HIS A 1 293 ? 78.779 17.697 -141.282 1.00 65.31 293 HIS A CA 1
ATOM 2311 C C . HIS A 1 293 ? 79.047 17.861 -139.783 1.00 65.31 293 HIS A C 1
ATOM 2313 O O . HIS A 1 293 ? 79.166 18.980 -139.310 1.00 65.31 293 HIS A O 1
ATOM 2319 N N . GLU A 1 294 ? 79.215 16.768 -139.044 1.00 64.81 294 GLU A N 1
ATOM 2320 C CA . GLU A 1 294 ? 79.535 16.774 -137.619 1.00 64.81 294 GLU A CA 1
ATOM 2321 C C . GLU A 1 294 ? 80.975 17.229 -137.364 1.00 64.81 294 GLU A C 1
ATOM 2323 O O . GLU A 1 294 ? 81.196 17.957 -136.410 1.00 64.81 294 GLU A O 1
ATOM 2328 N N . ALA A 1 295 ? 81.943 16.942 -138.242 1.00 61.50 295 ALA A N 1
ATOM 2329 C CA . ALA A 1 295 ? 83.291 17.515 -138.160 1.00 61.50 295 ALA A CA 1
ATOM 2330 C C . ALA A 1 295 ? 83.303 19.041 -138.396 1.00 61.50 295 ALA A C 1
ATOM 2332 O O . ALA A 1 295 ? 84.025 19.762 -137.709 1.00 61.50 295 ALA A O 1
ATOM 2333 N N . VAL A 1 296 ? 82.467 19.549 -139.313 1.00 62.91 296 VAL A N 1
ATOM 2334 C CA . VAL A 1 296 ? 82.307 20.997 -139.562 1.00 62.91 296 VAL A CA 1
ATOM 2335 C C . VAL A 1 296 ? 81.515 21.676 -138.437 1.00 62.91 296 VAL A C 1
ATOM 2337 O O . VAL A 1 296 ? 81.918 22.738 -137.967 1.00 62.91 296 VAL A O 1
ATOM 2340 N N . LEU A 1 297 ? 80.439 21.051 -137.949 1.00 63.25 297 LEU A N 1
ATOM 2341 C CA . LEU A 1 297 ? 79.659 21.538 -136.808 1.00 63.25 297 LEU A CA 1
ATOM 2342 C C . LEU A 1 297 ? 80.470 21.467 -135.506 1.00 63.25 297 LEU A C 1
ATOM 2344 O O . LEU A 1 297 ? 80.403 22.396 -134.716 1.00 63.25 297 LEU A O 1
ATOM 2348 N N . SER A 1 298 ? 81.317 20.457 -135.300 1.00 60.53 298 SER A N 1
ATOM 2349 C CA . SER A 1 298 ? 82.216 20.377 -134.136 1.00 60.53 298 SER A CA 1
ATOM 2350 C C . SER A 1 298 ? 83.199 21.550 -134.096 1.00 60.53 298 SER A C 1
ATOM 2352 O O . SER A 1 298 ? 83.582 21.994 -133.018 1.00 60.53 298 SER A O 1
ATOM 2354 N N . GLN A 1 299 ? 83.581 22.102 -135.253 1.00 57.56 299 GLN A N 1
ATOM 2355 C CA . GLN A 1 299 ? 84.504 23.236 -135.334 1.00 57.56 299 GLN A CA 1
ATOM 2356 C C . GLN A 1 299 ? 83.814 24.606 -135.191 1.00 57.56 299 GLN A C 1
ATOM 2358 O O . GLN A 1 299 ? 84.447 25.541 -134.705 1.00 57.56 299 GLN A O 1
ATOM 2363 N N . THR A 1 300 ? 82.523 24.733 -135.530 1.00 63.50 300 THR A N 1
ATOM 2364 C CA . THR A 1 300 ? 81.756 25.997 -135.433 1.00 63.50 300 THR A CA 1
ATOM 2365 C C . THR A 1 300 ? 80.771 26.066 -134.253 1.00 63.50 300 THR A C 1
ATOM 2367 O O . THR A 1 300 ? 80.464 27.161 -133.787 1.00 63.50 300 THR A O 1
ATOM 2370 N N . HIS A 1 301 ? 80.323 24.930 -133.706 1.00 61.72 301 HIS A N 1
ATOM 2371 C CA . HIS A 1 301 ? 79.374 24.819 -132.583 1.00 61.72 301 HIS A CA 1
ATOM 2372 C C . HIS A 1 301 ? 80.023 24.477 -131.237 1.00 61.72 301 HIS A C 1
ATOM 2374 O O . HIS A 1 301 ? 79.304 24.341 -130.246 1.00 61.72 301 HIS A O 1
ATOM 2380 N N . ASN A 1 302 ? 81.359 24.415 -131.148 1.00 65.94 302 ASN A N 1
ATOM 2381 C CA . ASN A 1 302 ? 82.072 24.233 -129.873 1.00 65.94 302 ASN A CA 1
ATOM 2382 C C . ASN A 1 302 ? 81.552 25.181 -128.773 1.00 65.94 302 ASN A C 1
ATOM 2384 O O . ASN A 1 302 ? 81.334 24.753 -127.646 1.00 65.94 302 ASN A O 1
ATOM 2388 N N . ASN A 1 303 ? 81.247 26.440 -129.109 1.00 73.56 303 ASN A N 1
ATOM 2389 C CA . ASN A 1 303 ? 80.698 27.414 -128.156 1.00 73.56 303 ASN A CA 1
ATOM 2390 C C . ASN A 1 303 ? 79.276 27.047 -127.663 1.00 73.56 303 ASN A C 1
ATOM 2392 O O . ASN A 1 303 ? 78.986 27.136 -126.475 1.00 73.56 303 ASN A O 1
ATOM 2396 N N . VAL A 1 304 ? 78.396 26.548 -128.541 1.00 81.75 304 VAL A N 1
ATOM 2397 C CA . VAL A 1 304 ? 77.030 26.119 -128.167 1.00 81.75 304 VAL A CA 1
ATOM 2398 C C . VAL A 1 304 ? 77.061 24.855 -127.300 1.00 81.75 304 VAL A C 1
ATOM 2400 O O . VAL A 1 304 ? 76.281 24.726 -126.351 1.00 81.75 304 VAL A O 1
ATOM 2403 N N . HIS A 1 305 ? 77.982 23.932 -127.586 1.00 81.81 305 HIS A N 1
ATOM 2404 C CA . HIS A 1 305 ? 78.201 22.750 -126.755 1.00 81.81 305 HIS A CA 1
ATOM 2405 C C . HIS A 1 305 ? 78.754 23.125 -125.377 1.00 81.81 305 HIS A C 1
ATOM 2407 O O . HIS A 1 305 ? 78.229 22.633 -124.383 1.00 81.81 305 HIS A O 1
ATOM 2413 N N . ILE A 1 306 ? 79.718 24.050 -125.299 1.00 84.69 306 ILE A N 1
ATOM 2414 C CA . ILE A 1 306 ? 80.240 24.575 -124.026 1.00 84.69 306 ILE A CA 1
ATOM 2415 C C . ILE A 1 306 ? 79.115 25.212 -123.196 1.00 84.69 306 ILE A C 1
ATOM 2417 O O . ILE A 1 306 ? 78.925 24.814 -122.053 1.00 84.69 306 ILE A O 1
ATOM 2421 N N . GLN A 1 307 ? 78.286 26.089 -123.775 1.00 86.44 307 GLN A N 1
ATOM 2422 C CA . GLN A 1 307 ? 77.147 26.700 -123.066 1.00 86.44 307 GLN A CA 1
ATOM 2423 C C . GLN A 1 307 ? 76.112 25.672 -122.580 1.00 86.44 307 GLN A C 1
ATOM 2425 O O . GLN A 1 307 ? 75.486 25.841 -121.532 1.00 86.44 307 GLN A O 1
ATOM 2430 N N . THR A 1 308 ? 75.902 24.596 -123.343 1.00 88.88 308 THR A N 1
ATOM 2431 C CA . THR A 1 308 ? 75.002 23.503 -122.946 1.00 88.88 308 THR A CA 1
ATOM 2432 C C . THR A 1 308 ? 75.605 22.685 -121.805 1.00 88.88 308 THR A C 1
ATOM 2434 O O . THR A 1 308 ? 74.900 22.369 -120.850 1.00 88.88 308 THR A O 1
ATOM 2437 N N . ILE A 1 309 ? 76.909 22.392 -121.863 1.00 88.50 309 ILE A N 1
ATOM 2438 C CA . ILE A 1 309 ? 77.647 21.721 -120.787 1.00 88.50 309 ILE A CA 1
ATOM 2439 C C . ILE A 1 309 ? 77.618 22.573 -119.518 1.00 88.50 309 ILE A C 1
ATOM 2441 O O . ILE A 1 309 ? 77.325 22.039 -118.455 1.00 88.50 309 ILE A O 1
ATOM 2445 N N . GLU A 1 310 ? 77.850 23.883 -119.602 1.00 90.94 310 GLU A N 1
ATOM 2446 C CA . GLU A 1 310 ? 77.776 24.802 -118.458 1.00 90.94 310 GLU A CA 1
ATOM 2447 C C . GLU A 1 310 ? 76.375 24.829 -117.836 1.00 90.94 310 GLU A C 1
ATOM 2449 O O . GLU A 1 310 ? 76.246 24.737 -116.615 1.00 90.94 310 GLU A O 1
ATOM 2454 N N . ARG A 1 311 ? 75.314 24.880 -118.655 1.00 94.06 311 ARG A N 1
ATOM 2455 C CA . ARG A 1 311 ? 73.927 24.818 -118.167 1.00 94.06 311 ARG A CA 1
ATOM 2456 C C . ARG A 1 311 ? 73.633 23.502 -117.452 1.00 94.06 311 ARG A C 1
ATOM 2458 O O . ARG A 1 311 ? 73.128 23.531 -116.338 1.00 94.06 311 ARG A O 1
ATOM 2465 N N . LEU A 1 312 ? 73.990 22.369 -118.057 1.00 93.69 312 LEU A N 1
ATOM 2466 C CA . LEU A 1 312 ? 73.810 21.047 -117.448 1.00 93.69 312 LEU A CA 1
ATOM 2467 C C . LEU A 1 312 ? 74.664 20.878 -116.186 1.00 93.69 312 LEU A C 1
ATOM 2469 O O . LEU A 1 312 ? 74.232 20.251 -115.224 1.00 93.69 312 LEU A O 1
ATOM 2473 N N . THR A 1 313 ? 75.865 21.459 -116.163 1.00 92.81 313 THR A N 1
ATOM 2474 C CA . THR A 1 313 ? 76.743 21.473 -114.987 1.00 92.81 313 THR A CA 1
ATOM 2475 C C . THR A 1 313 ? 76.080 22.246 -113.855 1.00 92.81 313 THR A C 1
ATOM 2477 O O . THR A 1 313 ? 76.022 21.728 -112.743 1.00 92.81 313 THR A O 1
ATOM 2480 N N . LYS A 1 314 ? 75.508 23.417 -114.157 1.00 94.88 314 LYS A N 1
ATOM 2481 C CA . LYS A 1 314 ? 74.753 24.228 -113.201 1.00 94.88 314 LYS A CA 1
ATOM 2482 C C . LYS A 1 314 ? 73.499 23.514 -112.699 1.00 94.88 314 LYS A C 1
ATOM 2484 O O . LYS A 1 314 ? 73.309 23.435 -111.496 1.00 94.88 314 LYS A O 1
ATOM 2489 N N . GLU A 1 315 ? 72.683 22.940 -113.584 1.00 95.25 315 GLU A N 1
ATOM 2490 C CA . GLU A 1 315 ? 71.496 22.162 -113.194 1.00 95.25 315 GLU A CA 1
ATOM 2491 C C . GLU A 1 315 ? 71.874 20.962 -112.314 1.00 95.25 315 GLU A C 1
ATOM 2493 O O . GLU A 1 315 ? 71.204 20.676 -111.323 1.00 95.25 315 GLU A O 1
ATOM 2498 N N . ARG A 1 316 ? 72.983 20.283 -112.627 1.00 95.56 316 ARG A N 1
ATOM 2499 C CA . ARG A 1 316 ? 73.529 19.207 -111.794 1.00 95.56 316 ARG A CA 1
ATOM 2500 C C . ARG A 1 316 ? 73.971 19.724 -110.431 1.00 95.56 316 ARG A C 1
ATOM 2502 O O . ARG A 1 316 ? 73.690 19.059 -109.439 1.00 95.56 316 ARG A O 1
ATOM 2509 N N . ASP A 1 317 ? 74.667 20.854 -110.371 1.00 96.19 317 ASP A N 1
ATOM 2510 C CA . ASP A 1 317 ? 75.115 21.450 -109.110 1.00 96.19 317 ASP A CA 1
ATOM 2511 C C . ASP A 1 317 ? 73.921 21.907 -108.258 1.00 96.19 317 ASP A C 1
ATOM 2513 O O . ASP A 1 317 ? 73.864 21.569 -107.079 1.00 96.19 317 ASP A O 1
ATOM 2517 N N . ASP A 1 318 ? 72.910 22.540 -108.860 1.00 96.25 318 ASP A N 1
ATOM 2518 C CA . ASP A 1 318 ? 71.661 22.937 -108.198 1.00 96.25 318 ASP A CA 1
ATOM 2519 C C . ASP A 1 318 ? 70.897 21.711 -107.656 1.00 96.25 318 ASP A C 1
ATOM 2521 O O . ASP A 1 318 ? 70.447 21.705 -106.506 1.00 96.25 318 ASP A O 1
ATOM 2525 N N . LEU A 1 319 ? 70.798 20.629 -108.442 1.00 96.31 319 LEU A N 1
ATOM 2526 C CA . LEU A 1 319 ? 70.198 19.362 -108.004 1.00 96.31 319 LEU A CA 1
ATOM 2527 C C . LEU A 1 319 ? 71.007 18.689 -106.893 1.00 96.31 319 LEU A C 1
ATOM 2529 O O . LEU A 1 319 ? 70.424 18.149 -105.954 1.00 96.31 319 LEU A O 1
ATOM 2533 N N . MET A 1 320 ? 72.338 18.726 -106.967 1.00 96.06 320 MET A N 1
ATOM 2534 C CA . MET A 1 320 ? 73.213 18.219 -105.910 1.00 96.06 320 MET A CA 1
ATOM 2535 C C . MET A 1 320 ? 73.035 19.021 -104.620 1.00 96.06 320 MET A C 1
ATOM 2537 O O . MET A 1 320 ? 72.900 18.421 -103.554 1.00 96.06 320 MET A O 1
ATOM 2541 N N . SER A 1 321 ? 72.957 20.350 -104.698 1.00 96.56 321 SER A N 1
ATOM 2542 C CA . SER A 1 321 ? 72.664 21.221 -103.557 1.00 96.56 321 SER A CA 1
ATOM 2543 C C . SER A 1 321 ? 71.284 20.936 -102.960 1.00 96.56 321 SER A C 1
ATOM 2545 O O . SER A 1 321 ? 71.168 20.790 -101.741 1.00 96.56 321 SER A O 1
ATOM 2547 N N . ALA A 1 322 ? 70.250 20.775 -103.791 1.00 96.69 322 ALA A N 1
ATOM 2548 C CA . ALA A 1 322 ? 68.908 20.404 -103.342 1.00 96.69 322 ALA A CA 1
ATOM 2549 C C . ALA A 1 322 ? 68.893 19.020 -102.674 1.00 96.69 322 ALA A C 1
ATOM 2551 O O . ALA A 1 322 ? 68.289 18.845 -101.619 1.00 96.69 322 ALA A O 1
ATOM 2552 N N . LEU A 1 323 ? 69.604 18.042 -103.237 1.00 96.38 323 LEU A N 1
ATOM 2553 C CA . LEU A 1 323 ? 69.720 16.697 -102.680 1.00 96.38 323 LEU A CA 1
ATOM 2554 C C . LEU A 1 323 ? 70.472 16.694 -101.344 1.00 96.38 323 LEU A C 1
ATOM 2556 O O . LEU A 1 323 ? 70.054 16.001 -100.417 1.00 96.38 323 LEU A O 1
ATOM 2560 N N . VAL A 1 324 ? 71.546 17.476 -101.211 1.00 97.00 324 VAL A N 1
ATOM 2561 C CA . VAL A 1 324 ? 72.255 17.655 -99.934 1.00 97.00 324 VAL A CA 1
ATOM 2562 C C . VAL A 1 324 ? 71.333 18.297 -98.893 1.00 97.00 324 VAL A C 1
ATOM 2564 O O . VAL A 1 324 ? 71.265 17.798 -97.772 1.00 97.00 324 VAL A O 1
ATOM 2567 N N . SER A 1 325 ? 70.561 19.323 -99.268 1.00 97.00 325 SER A N 1
ATOM 2568 C CA . SER A 1 325 ? 69.573 19.964 -98.385 1.00 97.00 325 SER A CA 1
ATOM 2569 C C . SER A 1 325 ? 68.432 19.020 -97.975 1.00 97.00 325 SER A C 1
ATOM 2571 O O . SER A 1 325 ? 68.032 18.985 -96.812 1.00 97.00 325 SER A O 1
ATOM 2573 N N . MET A 1 326 ? 67.930 18.194 -98.895 1.00 96.31 326 MET A N 1
ATOM 2574 C CA . MET A 1 326 ? 66.924 17.178 -98.576 1.00 96.31 326 MET A CA 1
ATOM 2575 C C . MET A 1 326 ? 67.485 16.094 -97.655 1.00 96.31 326 MET A C 1
ATOM 2577 O O . MET A 1 326 ? 66.797 15.666 -96.733 1.00 96.31 326 MET A O 1
ATOM 2581 N N . ARG A 1 327 ? 68.743 15.676 -97.846 1.00 97.31 327 ARG A N 1
ATOM 2582 C CA . ARG A 1 327 ? 69.412 14.728 -96.942 1.00 97.31 327 ARG A CA 1
ATOM 2583 C C . ARG A 1 327 ? 69.611 15.307 -95.544 1.00 97.31 327 ARG A C 1
ATOM 2585 O O . ARG A 1 327 ? 69.373 14.586 -94.580 1.00 97.31 327 ARG A O 1
ATOM 2592 N N . SER A 1 328 ? 70.006 16.577 -95.419 1.00 96.50 328 SER A N 1
ATOM 2593 C CA . SER A 1 328 ? 70.125 17.220 -94.105 1.00 96.50 328 SER A CA 1
ATOM 2594 C C . SER A 1 328 ? 68.760 17.359 -93.431 1.00 96.50 328 SER A C 1
ATOM 2596 O O . SER A 1 328 ? 68.619 16.999 -92.269 1.00 96.50 328 SER A O 1
ATOM 2598 N N . SER A 1 329 ? 67.725 17.764 -94.175 1.00 96.50 329 SER A N 1
ATOM 2599 C CA . SER A 1 329 ? 66.357 17.834 -93.651 1.00 96.50 329 SER A CA 1
ATOM 2600 C C . SER A 1 329 ? 65.834 16.464 -93.203 1.00 96.50 329 SER A C 1
ATOM 2602 O O . SER A 1 329 ? 65.227 16.358 -92.138 1.00 96.50 329 SER A O 1
ATOM 2604 N N . LEU A 1 330 ? 66.106 15.399 -93.967 1.00 96.56 330 LEU A N 1
ATOM 2605 C CA . LEU A 1 330 ? 65.757 14.030 -93.586 1.00 96.56 330 LEU A CA 1
ATOM 2606 C C . LEU A 1 330 ? 66.467 13.608 -92.293 1.00 96.56 330 LEU A C 1
ATOM 2608 O O . LEU A 1 330 ? 65.822 13.032 -91.421 1.00 96.56 330 LEU A O 1
ATOM 2612 N N . ALA A 1 331 ? 67.756 13.924 -92.145 1.00 96.88 331 ALA A N 1
ATOM 2613 C CA . ALA A 1 331 ? 68.501 13.645 -90.919 1.00 96.88 331 ALA A CA 1
ATOM 2614 C C . ALA A 1 331 ? 67.909 14.392 -89.707 1.00 96.88 331 ALA A C 1
ATOM 2616 O O . ALA A 1 331 ? 67.699 13.784 -88.658 1.00 96.88 331 ALA A O 1
ATOM 2617 N N . ASP A 1 332 ? 67.535 15.666 -89.866 1.00 97.12 332 ASP A N 1
ATOM 2618 C CA . ASP A 1 332 ? 66.875 16.445 -88.809 1.00 97.12 332 ASP A CA 1
ATOM 2619 C C . ASP A 1 332 ? 65.501 15.863 -88.437 1.00 97.12 332 ASP A C 1
ATOM 2621 O O . ASP A 1 332 ? 65.105 15.872 -87.268 1.00 97.12 332 ASP A O 1
ATOM 2625 N N . MET A 1 333 ? 64.742 15.378 -89.428 1.00 95.75 333 MET A N 1
ATOM 2626 C CA . MET A 1 333 ? 63.457 14.703 -89.204 1.00 95.75 333 MET A CA 1
ATOM 2627 C C . MET A 1 333 ? 63.655 13.405 -88.421 1.00 95.75 333 MET A C 1
ATOM 2629 O O . MET A 1 333 ? 62.963 13.206 -87.427 1.00 95.75 333 MET A O 1
ATOM 2633 N N . GLN A 1 334 ? 64.636 12.584 -88.802 1.00 96.62 334 GLN A N 1
ATOM 2634 C CA . GLN A 1 334 ? 64.980 11.345 -88.097 1.00 96.62 334 GLN A CA 1
ATOM 2635 C C . GLN A 1 334 ? 65.440 11.609 -86.656 1.00 96.62 334 GLN A C 1
ATOM 2637 O O . GLN A 1 334 ? 65.025 10.907 -85.737 1.00 96.62 334 GLN A O 1
ATOM 2642 N N . GLN A 1 335 ? 66.245 12.650 -86.418 1.00 97.06 335 GLN A N 1
ATOM 2643 C CA . GLN A 1 335 ? 66.667 13.020 -85.065 1.00 97.06 335 GLN A CA 1
ATOM 2644 C C . GLN A 1 335 ? 65.489 13.489 -84.202 1.00 97.06 335 GLN A C 1
ATOM 2646 O O . GLN A 1 335 ? 65.399 13.129 -83.023 1.00 97.06 335 GLN A O 1
ATOM 2651 N N . ARG A 1 336 ? 64.575 14.286 -84.768 1.00 97.00 336 ARG A N 1
ATOM 2652 C CA . ARG A 1 336 ? 63.358 14.707 -84.061 1.00 97.00 336 ARG A CA 1
ATOM 2653 C C . ARG A 1 336 ? 62.422 13.538 -83.787 1.00 97.00 336 ARG A C 1
ATOM 2655 O O . ARG A 1 336 ? 61.892 13.471 -82.685 1.00 97.00 336 ARG A O 1
ATOM 2662 N N . GLU A 1 337 ? 62.260 12.615 -84.729 1.00 96.06 337 GLU A N 1
ATOM 2663 C CA . GLU A 1 337 ? 61.493 11.381 -84.534 1.00 96.06 337 GLU A CA 1
ATOM 2664 C C . GLU A 1 337 ? 62.087 10.530 -83.405 1.00 96.06 337 GLU A C 1
ATOM 2666 O O . GLU A 1 337 ? 61.362 10.148 -82.492 1.00 96.06 337 GLU A O 1
ATOM 2671 N N . ALA A 1 338 ? 63.407 10.317 -83.396 1.00 97.06 338 ALA A N 1
ATOM 2672 C CA . ALA A 1 338 ? 64.086 9.580 -82.332 1.00 97.06 338 ALA A CA 1
ATOM 2673 C C . ALA A 1 338 ? 63.928 10.265 -80.962 1.00 97.06 338 ALA A C 1
ATOM 2675 O O . ALA A 1 338 ? 63.663 9.606 -79.958 1.00 97.06 338 ALA A O 1
ATOM 2676 N N . SER A 1 339 ? 64.025 11.598 -80.924 1.00 97.31 339 SER A N 1
ATOM 2677 C CA . SER A 1 339 ? 63.819 12.377 -79.697 1.00 97.31 339 SER A CA 1
ATOM 2678 C C . SER A 1 339 ? 62.372 12.286 -79.200 1.00 97.31 339 SER A C 1
ATOM 2680 O O . SER A 1 339 ? 62.144 12.118 -78.005 1.00 97.31 339 SER A O 1
ATOM 2682 N N . ALA A 1 340 ? 61.391 12.367 -80.105 1.00 96.69 340 ALA A N 1
ATOM 2683 C CA . ALA A 1 340 ? 59.975 12.211 -79.780 1.00 96.69 340 ALA A CA 1
ATOM 2684 C C . ALA A 1 340 ? 59.657 10.785 -79.307 1.00 96.69 340 ALA A C 1
ATOM 2686 O O . ALA A 1 340 ? 58.903 10.612 -78.353 1.00 96.69 340 ALA A O 1
ATOM 2687 N N . TYR A 1 341 ? 60.268 9.771 -79.921 1.00 97.31 341 TYR A N 1
ATOM 2688 C CA . TYR A 1 341 ? 60.135 8.378 -79.508 1.00 97.31 341 TYR A CA 1
ATOM 2689 C C . TYR A 1 341 ? 60.627 8.157 -78.071 1.00 97.31 341 TYR A C 1
ATOM 2691 O O . TYR A 1 341 ? 59.902 7.581 -77.261 1.00 97.31 341 TYR A O 1
ATOM 2699 N N . GLU A 1 342 ? 61.812 8.667 -77.715 1.00 97.81 342 GLU A N 1
ATOM 2700 C CA . GLU A 1 342 ? 62.319 8.560 -76.339 1.00 97.81 342 GLU A CA 1
ATOM 2701 C C . GLU A 1 342 ? 61.453 9.338 -75.334 1.00 97.81 342 GLU A C 1
ATOM 2703 O O . GLU A 1 342 ? 61.196 8.846 -74.236 1.00 97.81 342 GLU A O 1
ATOM 2708 N N . GLN A 1 343 ? 60.913 10.503 -75.712 1.00 97.62 343 GLN A N 1
ATOM 2709 C CA . GLN A 1 343 ? 59.961 11.235 -74.865 1.00 97.62 343 GLN A CA 1
ATOM 2710 C C . GLN A 1 343 ? 58.674 10.440 -74.621 1.00 97.62 343 GLN A C 1
ATOM 2712 O O . GLN A 1 343 ? 58.213 10.356 -73.483 1.00 97.62 343 GLN A O 1
ATOM 2717 N N . VAL A 1 344 ? 58.101 9.833 -75.666 1.00 98.12 344 VAL A N 1
ATOM 2718 C CA . VAL A 1 344 ? 56.909 8.981 -75.539 1.00 98.12 344 VAL A CA 1
ATOM 2719 C C . VAL A 1 344 ? 57.211 7.780 -74.651 1.00 98.12 344 VAL A C 1
ATOM 2721 O O . VAL A 1 344 ? 56.423 7.474 -73.762 1.00 98.12 344 VAL A O 1
ATOM 2724 N N . LYS A 1 345 ? 58.367 7.136 -74.827 1.00 98.12 345 LYS A N 1
ATOM 2725 C CA . LYS A 1 345 ? 58.797 6.015 -73.987 1.00 98.12 345 LYS A CA 1
ATOM 2726 C C . LYS A 1 345 ? 58.911 6.416 -72.514 1.00 98.12 345 LYS A C 1
ATOM 2728 O O . LYS A 1 345 ? 58.371 5.719 -71.660 1.00 98.12 345 LYS A O 1
ATOM 2733 N N . GLN A 1 346 ? 59.542 7.553 -72.213 1.00 97.69 346 GLN A N 1
ATOM 2734 C CA . GLN A 1 346 ? 59.629 8.063 -70.844 1.00 97.69 346 GLN A CA 1
ATOM 2735 C C . GLN A 1 346 ? 58.244 8.394 -70.269 1.00 97.69 346 GLN A C 1
ATOM 2737 O O . GLN A 1 346 ? 57.956 8.033 -69.130 1.00 97.69 346 GLN A O 1
ATOM 2742 N N . ALA A 1 347 ? 57.369 9.030 -71.054 1.00 97.25 347 ALA A N 1
ATOM 2743 C CA . ALA A 1 347 ? 56.005 9.338 -70.634 1.00 97.25 347 ALA A CA 1
ATOM 2744 C C . ALA A 1 347 ? 55.196 8.062 -70.337 1.00 97.25 347 ALA A C 1
ATOM 2746 O O . ALA A 1 347 ? 54.503 8.003 -69.322 1.00 97.25 347 ALA A O 1
ATOM 2747 N N . VAL A 1 348 ? 55.333 7.021 -71.166 1.00 97.81 348 VAL A N 1
ATOM 2748 C CA . VAL A 1 348 ? 54.705 5.712 -70.933 1.00 97.81 348 VAL A CA 1
ATOM 2749 C C . VAL A 1 348 ? 55.207 5.108 -69.623 1.00 97.81 348 VAL A C 1
ATOM 2751 O O . VAL A 1 348 ? 54.380 4.832 -68.758 1.00 97.81 348 VAL A O 1
ATOM 2754 N N . CYS A 1 349 ? 56.522 5.027 -69.394 1.00 97.75 349 CYS A N 1
ATOM 2755 C CA . CYS A 1 349 ? 57.058 4.518 -68.124 1.00 97.75 349 CYS A CA 1
ATOM 2756 C C . CYS A 1 349 ? 56.532 5.296 -66.902 1.00 97.75 349 CYS A C 1
ATOM 2758 O O . CYS A 1 349 ? 56.072 4.693 -65.936 1.00 97.75 349 CYS A O 1
ATOM 2760 N N . MET A 1 350 ? 56.516 6.634 -66.954 1.00 97.06 350 MET A N 1
ATOM 2761 C CA . MET A 1 350 ? 56.004 7.463 -65.851 1.00 97.06 350 MET A CA 1
ATOM 2762 C C . MET A 1 350 ? 54.509 7.233 -65.584 1.00 97.06 350 MET A C 1
ATOM 2764 O O . MET A 1 350 ? 54.063 7.237 -64.435 1.00 97.06 350 MET A O 1
ATOM 2768 N N . THR A 1 351 ? 53.715 7.047 -66.642 1.00 97.00 351 THR A N 1
ATOM 2769 C CA . THR A 1 351 ? 52.278 6.756 -66.515 1.00 97.00 351 THR A CA 1
ATOM 2770 C C . THR A 1 351 ? 52.014 5.355 -65.972 1.00 97.00 351 THR A C 1
ATOM 2772 O O . THR A 1 351 ? 51.133 5.202 -65.129 1.00 97.00 351 THR A O 1
ATOM 2775 N N . GLU A 1 352 ? 52.801 4.355 -66.371 1.00 96.69 352 GLU A N 1
ATOM 2776 C CA . GLU A 1 352 ? 52.749 2.997 -65.819 1.00 96.69 352 GLU A CA 1
ATOM 2777 C C . GLU A 1 352 ? 53.091 2.978 -64.322 1.00 96.69 352 GLU A C 1
ATOM 2779 O O . GLU A 1 352 ? 52.339 2.401 -63.533 1.00 96.69 352 GLU A O 1
ATOM 2784 N N . GLU A 1 353 ? 54.158 3.669 -63.907 1.00 97.06 353 GLU A N 1
ATOM 2785 C CA . GLU A 1 353 ? 54.535 3.816 -62.494 1.00 97.06 353 GLU A CA 1
ATOM 2786 C C . GLU A 1 353 ? 53.423 4.493 -61.677 1.00 97.06 353 GLU A C 1
ATOM 2788 O O . GLU A 1 353 ? 53.035 4.009 -60.608 1.00 97.06 353 GLU A O 1
ATOM 2793 N N . ALA A 1 354 ? 52.836 5.573 -62.201 1.00 96.88 354 ALA A N 1
ATOM 2794 C CA . ALA A 1 354 ? 51.713 6.250 -61.556 1.00 96.88 354 ALA A CA 1
ATOM 2795 C C . ALA A 1 354 ? 50.465 5.350 -61.465 1.00 96.88 354 ALA A C 1
ATOM 2797 O O . ALA A 1 354 ? 49.770 5.344 -60.444 1.00 96.88 354 ALA A O 1
ATOM 2798 N N . CYS A 1 355 ? 50.177 4.564 -62.506 1.00 96.75 355 CYS A N 1
ATOM 2799 C CA . CYS A 1 355 ? 49.091 3.585 -62.513 1.00 96.75 355 CYS A CA 1
ATOM 2800 C C . CYS A 1 355 ? 49.318 2.465 -61.489 1.00 96.75 355 CYS A C 1
ATOM 2802 O O . CYS A 1 355 ? 48.366 2.055 -60.814 1.00 96.75 355 CYS A O 1
ATOM 2804 N N . PHE A 1 356 ? 50.558 1.999 -61.335 1.00 98.06 356 PHE A N 1
ATOM 2805 C CA . PHE A 1 356 ? 50.923 0.999 -60.337 1.00 98.06 356 PHE A CA 1
ATOM 2806 C C . PHE A 1 356 ? 50.714 1.524 -58.911 1.00 98.06 356 PHE A C 1
ATOM 2808 O O . PHE A 1 356 ? 49.984 0.905 -58.131 1.00 98.06 356 PHE A O 1
ATOM 2815 N N . GLU A 1 357 ? 51.256 2.700 -58.580 1.00 97.81 357 GLU A N 1
ATOM 2816 C CA . GLU A 1 357 ? 51.077 3.289 -57.246 1.00 97.81 357 GLU A CA 1
ATOM 2817 C C . GLU A 1 357 ? 49.605 3.634 -56.965 1.00 97.81 357 GLU A C 1
ATOM 2819 O O . GLU A 1 357 ? 49.107 3.367 -55.868 1.00 97.81 357 GLU A O 1
ATOM 2824 N N . LYS A 1 358 ? 48.844 4.109 -57.964 1.00 98.19 358 LYS A N 1
ATOM 2825 C CA . LYS A 1 358 ? 47.387 4.292 -57.836 1.00 98.19 358 LYS A CA 1
ATOM 2826 C C . LYS A 1 358 ? 46.681 2.980 -57.488 1.00 98.19 358 LYS A C 1
ATOM 2828 O O . LYS A 1 358 ? 45.831 2.961 -56.600 1.00 98.19 358 LYS A O 1
ATOM 2833 N N . THR A 1 359 ? 47.019 1.888 -58.172 1.00 97.88 359 THR A N 1
ATOM 2834 C CA . THR A 1 359 ? 46.411 0.568 -57.934 1.00 97.88 359 THR A CA 1
ATOM 2835 C C . THR A 1 359 ? 46.730 0.062 -56.529 1.00 97.88 359 THR A C 1
ATOM 2837 O O . THR A 1 359 ? 45.842 -0.408 -55.821 1.00 97.88 359 THR A O 1
ATOM 2840 N N . LYS A 1 360 ? 47.974 0.232 -56.080 1.00 98.38 360 LYS A N 1
ATOM 2841 C CA . LYS A 1 360 ? 48.410 -0.121 -54.725 1.00 98.38 360 LYS A CA 1
ATOM 2842 C C . LYS A 1 360 ? 47.643 0.649 -53.649 1.00 98.38 360 LYS A C 1
ATOM 2844 O O . LYS A 1 360 ? 47.157 0.034 -52.701 1.00 98.38 360 LYS A O 1
ATOM 2849 N N . VAL A 1 361 ? 47.472 1.963 -53.815 1.00 98.00 361 VAL A N 1
ATOM 2850 C CA . VAL A 1 361 ? 46.666 2.784 -52.894 1.00 98.00 361 VAL A CA 1
ATOM 2851 C C . VAL A 1 361 ? 45.198 2.353 -52.910 1.00 98.00 361 VAL A C 1
ATOM 2853 O O . VAL A 1 361 ? 44.595 2.227 -51.849 1.00 98.00 361 VAL A O 1
ATOM 2856 N N . LEU A 1 362 ? 44.621 2.063 -54.082 1.00 98.25 362 LEU A N 1
ATOM 2857 C CA . LEU A 1 362 ? 43.238 1.581 -54.182 1.00 98.25 362 LEU A CA 1
ATOM 2858 C C . LEU A 1 362 ? 43.026 0.272 -53.413 1.00 98.25 362 LEU A C 1
ATOM 2860 O O . LEU A 1 362 ? 42.069 0.180 -52.645 1.00 98.25 362 LEU A O 1
ATOM 2864 N N . ILE A 1 363 ? 43.941 -0.693 -53.550 1.00 97.94 363 ILE A N 1
ATOM 2865 C CA . ILE A 1 363 ? 43.889 -1.960 -52.805 1.00 97.94 363 ILE A CA 1
ATOM 2866 C C . ILE A 1 363 ? 43.956 -1.701 -51.295 1.00 97.94 363 ILE A C 1
ATOM 2868 O O . ILE A 1 363 ? 43.155 -2.253 -50.542 1.00 97.94 363 ILE A O 1
ATOM 2872 N N . GLN A 1 364 ? 44.864 -0.833 -50.838 1.00 97.81 364 GLN A N 1
ATOM 2873 C CA . GLN A 1 364 ? 44.965 -0.476 -49.417 1.00 97.81 364 GLN A CA 1
ATOM 2874 C C . GLN A 1 364 ? 43.687 0.201 -48.902 1.00 97.81 364 GLN A C 1
ATOM 2876 O O . GLN A 1 364 ? 43.196 -0.132 -47.822 1.00 97.81 364 GLN A O 1
ATOM 2881 N N . CYS A 1 365 ? 43.104 1.120 -49.676 1.00 97.56 365 CYS A N 1
ATOM 2882 C CA . CYS A 1 365 ? 41.831 1.746 -49.334 1.00 97.56 365 CYS A CA 1
ATOM 2883 C C . CYS A 1 365 ? 40.696 0.720 -49.242 1.00 97.56 365 CYS A C 1
ATOM 2885 O O . CYS A 1 365 ? 39.862 0.822 -48.346 1.00 97.56 365 CYS A O 1
ATOM 2887 N N . GLU A 1 366 ? 40.642 -0.258 -50.143 1.00 98.00 366 GLU A N 1
ATOM 2888 C CA . GLU A 1 366 ? 39.620 -1.306 -50.130 1.00 98.00 366 GLU A CA 1
ATOM 2889 C C . GLU A 1 366 ? 39.783 -2.263 -48.943 1.00 98.00 366 GLU A C 1
ATOM 2891 O O . GLU A 1 366 ? 38.802 -2.571 -48.265 1.00 98.00 366 GLU A O 1
ATOM 2896 N N . GLN A 1 367 ? 41.020 -2.627 -48.597 1.00 97.94 367 GLN A N 1
ATOM 2897 C CA . GLN A 1 367 ? 41.321 -3.382 -47.378 1.00 97.94 367 GLN A CA 1
ATOM 2898 C C . GLN A 1 367 ? 40.840 -2.638 -46.127 1.00 97.94 367 GLN A C 1
ATOM 2900 O O . GLN A 1 367 ? 40.097 -3.207 -45.325 1.00 97.94 367 GLN A O 1
ATOM 2905 N N . LEU A 1 368 ? 41.179 -1.352 -45.986 1.00 97.88 368 LEU A N 1
ATOM 2906 C CA . LEU A 1 368 ? 40.725 -0.537 -44.854 1.00 97.88 368 LEU A CA 1
ATOM 2907 C C . LEU A 1 368 ? 39.199 -0.387 -44.820 1.00 97.88 368 LEU A C 1
ATOM 2909 O O . LEU A 1 368 ? 38.603 -0.494 -43.750 1.00 97.88 368 LEU A O 1
ATOM 2913 N N . LYS A 1 369 ? 38.546 -0.198 -45.973 1.00 98.25 369 LYS A N 1
ATOM 2914 C CA . LYS A 1 369 ? 37.076 -0.168 -46.068 1.00 98.25 369 LYS A CA 1
ATOM 2915 C C . LYS A 1 369 ? 36.452 -1.487 -45.612 1.00 98.25 369 LYS A C 1
ATOM 2917 O O . LYS A 1 369 ? 35.481 -1.459 -44.861 1.00 98.25 369 LYS A O 1
ATOM 2922 N N . SER A 1 370 ? 37.010 -2.624 -46.029 1.00 97.88 370 SER A N 1
ATOM 2923 C CA . SER A 1 370 ? 36.515 -3.949 -45.634 1.00 97.88 370 SER A CA 1
ATOM 2924 C C . SER A 1 370 ? 36.668 -4.199 -44.129 1.00 97.88 370 SER A C 1
ATOM 2926 O O . SER A 1 370 ? 35.749 -4.710 -43.489 1.00 97.88 370 SER A O 1
ATOM 2928 N N . GLU A 1 371 ? 37.780 -3.761 -43.532 1.00 98.31 371 GLU A N 1
ATOM 2929 C CA . GLU A 1 371 ? 38.015 -3.875 -42.093 1.00 98.31 371 GLU A CA 1
ATOM 2930 C C . GLU A 1 371 ? 37.078 -2.954 -41.303 1.00 98.31 371 GLU A C 1
ATOM 2932 O O . GLU A 1 371 ? 36.476 -3.400 -40.326 1.00 98.31 371 GLU A O 1
ATOM 2937 N N . LEU A 1 372 ? 36.873 -1.711 -41.755 1.00 98.00 372 LEU A N 1
ATOM 2938 C CA . LEU A 1 372 ? 35.884 -0.806 -41.164 1.00 98.00 372 LEU A CA 1
ATOM 2939 C C . LEU A 1 372 ? 34.478 -1.409 -41.220 1.00 98.00 372 LEU A C 1
ATOM 2941 O O . LEU A 1 372 ? 33.811 -1.463 -40.191 1.00 98.00 372 LEU A O 1
ATOM 2945 N N . ALA A 1 373 ? 34.057 -1.944 -42.370 1.00 98.12 373 ALA A N 1
ATOM 2946 C CA . ALA A 1 373 ? 32.763 -2.610 -42.508 1.00 98.12 373 ALA A CA 1
ATOM 2947 C C . ALA A 1 373 ? 32.628 -3.804 -41.548 1.00 98.12 373 ALA A C 1
ATOM 2949 O O . ALA A 1 373 ? 31.598 -3.962 -40.891 1.00 98.12 373 ALA A O 1
ATOM 2950 N N . ARG A 1 374 ? 33.689 -4.609 -41.395 1.00 98.44 374 ARG A N 1
ATOM 2951 C CA . ARG A 1 374 ? 33.716 -5.731 -40.449 1.00 98.44 374 ARG A CA 1
ATOM 2952 C C . ARG A 1 374 ? 33.606 -5.264 -38.997 1.00 98.44 374 ARG A C 1
ATOM 2954 O O . ARG A 1 374 ? 32.961 -5.934 -38.196 1.00 98.44 374 ARG A O 1
ATOM 2961 N N . GLN A 1 375 ? 34.256 -4.162 -38.626 1.00 97.75 375 GLN A N 1
ATOM 2962 C CA . GLN A 1 375 ? 34.138 -3.595 -37.277 1.00 97.75 375 GLN A CA 1
ATOM 2963 C C . GLN A 1 375 ? 32.741 -3.021 -37.030 1.00 97.75 375 GLN A C 1
ATOM 2965 O O . GLN A 1 375 ? 32.161 -3.273 -35.975 1.00 97.75 375 GLN A O 1
ATOM 2970 N N . THR A 1 376 ? 32.167 -2.322 -38.011 1.00 97.75 376 THR A N 1
ATOM 2971 C CA . THR A 1 376 ? 30.791 -1.821 -37.940 1.00 97.75 376 THR A CA 1
ATOM 2972 C C . THR A 1 376 ? 29.790 -2.963 -37.765 1.00 97.75 376 THR A C 1
ATOM 2974 O O . THR A 1 376 ? 28.948 -2.878 -36.879 1.00 97.75 376 THR A O 1
ATOM 2977 N N . ASP A 1 377 ? 29.911 -4.056 -38.525 1.00 98.31 377 ASP A N 1
ATOM 2978 C CA . ASP A 1 377 ? 29.039 -5.233 -38.383 1.00 98.31 377 ASP A CA 1
ATOM 2979 C C . ASP A 1 377 ? 29.159 -5.883 -36.993 1.00 98.31 377 ASP A C 1
ATOM 2981 O O . ASP A 1 377 ? 28.151 -6.203 -36.364 1.00 98.31 377 ASP A O 1
ATOM 2985 N N . ARG A 1 378 ? 30.381 -6.012 -36.456 1.00 98.50 378 ARG A N 1
ATOM 2986 C CA . ARG A 1 378 ? 30.599 -6.527 -35.092 1.00 98.50 378 ARG A CA 1
ATOM 2987 C C . ARG A 1 378 ? 29.939 -5.650 -34.031 1.00 98.50 378 ARG A C 1
ATOM 2989 O O . ARG A 1 378 ? 29.240 -6.172 -33.167 1.00 98.50 378 ARG A O 1
ATOM 2996 N N . LEU A 1 379 ? 30.141 -4.334 -34.100 1.00 98.25 379 LEU A N 1
ATOM 2997 C CA . LEU A 1 379 ? 29.538 -3.392 -33.155 1.00 98.25 379 LEU A CA 1
ATOM 2998 C C . LEU A 1 379 ? 28.014 -3.358 -33.284 1.00 98.25 379 LEU A C 1
ATOM 3000 O O . LEU A 1 379 ? 27.324 -3.299 -32.270 1.00 98.25 379 LEU A O 1
ATOM 3004 N N . GLN A 1 380 ? 27.482 -3.451 -34.503 1.00 98.31 380 GLN A N 1
ATOM 3005 C CA . GLN A 1 380 ? 26.044 -3.510 -34.744 1.00 98.31 380 GLN A CA 1
ATOM 3006 C C . GLN A 1 380 ? 25.425 -4.782 -34.149 1.00 98.31 380 GLN A C 1
ATOM 3008 O O . GLN A 1 380 ? 24.384 -4.708 -33.495 1.00 98.31 380 GLN A O 1
ATOM 3013 N N . LYS A 1 381 ? 26.081 -5.938 -34.319 1.00 98.44 381 LYS A N 1
ATOM 3014 C CA . LYS A 1 381 ? 25.658 -7.208 -33.711 1.00 98.44 381 LYS A CA 1
ATOM 3015 C C . LYS A 1 381 ? 25.689 -7.142 -32.189 1.00 98.44 381 LYS A C 1
ATOM 3017 O O . LYS A 1 381 ? 24.689 -7.479 -31.560 1.00 98.44 381 LYS A O 1
ATOM 3022 N N . GLU A 1 382 ? 26.770 -6.638 -31.596 1.00 98.31 382 GLU A N 1
ATOM 3023 C CA . GLU A 1 382 ? 26.856 -6.476 -30.141 1.00 98.31 382 GLU A CA 1
ATOM 3024 C C . GLU A 1 382 ? 25.790 -5.504 -29.621 1.00 98.31 382 GLU A C 1
ATOM 3026 O O . GLU A 1 382 ? 25.099 -5.801 -28.651 1.00 98.31 382 GLU A O 1
ATOM 3031 N N . LEU A 1 383 ? 25.568 -4.380 -30.308 1.00 98.12 383 LEU A N 1
ATOM 3032 C CA . LEU A 1 383 ? 24.514 -3.434 -29.950 1.00 98.12 383 LEU A CA 1
ATOM 3033 C C . LEU A 1 383 ? 23.129 -4.093 -29.988 1.00 98.12 383 LEU A C 1
ATOM 3035 O O . LEU A 1 383 ? 22.339 -3.883 -29.067 1.00 98.12 383 LEU A O 1
ATOM 3039 N N . SER A 1 384 ? 22.843 -4.896 -31.017 1.00 97.81 384 SER A N 1
ATOM 3040 C CA . SER A 1 384 ? 21.578 -5.631 -31.130 1.00 97.81 384 SER A CA 1
ATOM 3041 C C . SER A 1 384 ? 21.415 -6.684 -30.029 1.00 97.81 384 SER A C 1
ATOM 3043 O O . SER A 1 384 ? 20.371 -6.719 -29.382 1.00 97.81 384 SER A O 1
ATOM 3045 N N . SER A 1 385 ? 22.473 -7.438 -29.712 1.00 98.06 385 SER A N 1
ATOM 3046 C CA . SER A 1 385 ? 22.509 -8.406 -28.608 1.00 98.06 385 SER A CA 1
ATOM 3047 C C . SER A 1 385 ? 22.251 -7.727 -27.257 1.00 98.06 385 SER A C 1
ATOM 3049 O O . SER A 1 385 ? 21.406 -8.158 -26.473 1.00 98.06 385 SER A O 1
ATOM 3051 N N . GLN A 1 386 ? 22.891 -6.581 -27.002 1.00 97.75 386 GLN A N 1
ATOM 3052 C CA . GLN A 1 386 ? 22.663 -5.794 -25.787 1.00 97.75 386 GLN A CA 1
ATOM 3053 C C . GLN A 1 386 ? 21.272 -5.151 -25.740 1.00 97.75 386 GLN A C 1
ATOM 3055 O O . GLN A 1 386 ? 20.729 -4.909 -24.660 1.00 97.75 386 GLN A O 1
ATOM 3060 N N . GLN A 1 387 ? 20.679 -4.807 -26.885 1.00 97.62 387 GLN A N 1
ATOM 3061 C CA . GLN A 1 387 ? 19.292 -4.340 -26.946 1.00 97.62 387 GLN A CA 1
ATOM 3062 C C . GLN A 1 387 ? 18.312 -5.474 -26.629 1.00 97.62 387 GLN A C 1
ATOM 3064 O O . GLN A 1 387 ? 17.414 -5.264 -25.815 1.00 97.62 387 GLN A O 1
ATOM 3069 N N . GLU A 1 388 ? 18.516 -6.663 -27.195 1.00 98.19 388 GLU A N 1
ATOM 3070 C CA . GLU A 1 388 ? 17.705 -7.854 -26.932 1.00 98.19 388 GLU A CA 1
ATOM 3071 C C . GLU A 1 388 ? 17.811 -8.298 -25.468 1.00 98.19 388 GLU A C 1
ATOM 3073 O O . GLU A 1 388 ? 16.792 -8.511 -24.813 1.00 98.19 388 GLU A O 1
ATOM 3078 N N . LYS A 1 389 ? 19.025 -8.326 -24.905 1.00 98.44 389 LYS A N 1
ATOM 3079 C CA . LYS A 1 389 ? 19.251 -8.624 -23.485 1.00 98.44 389 LYS A CA 1
ATOM 3080 C C . LYS A 1 389 ? 18.538 -7.628 -22.568 1.00 98.44 389 LYS A C 1
ATOM 3082 O O . LYS A 1 389 ? 17.841 -8.024 -21.640 1.00 98.44 389 LYS A O 1
ATOM 3087 N N . ARG A 1 390 ? 18.638 -6.325 -22.849 1.00 97.56 390 ARG A N 1
ATOM 3088 C CA . ARG A 1 390 ? 17.898 -5.311 -22.077 1.00 97.56 390 ARG A CA 1
ATOM 3089 C C . ARG A 1 390 ? 16.385 -5.439 -22.248 1.00 97.56 390 ARG A C 1
ATOM 3091 O O . ARG A 1 390 ? 15.648 -5.120 -21.319 1.00 97.56 390 ARG A O 1
ATOM 3098 N N . ALA A 1 391 ? 15.904 -5.847 -23.422 1.00 97.94 391 ALA A N 1
ATOM 3099 C CA . ALA A 1 391 ? 14.482 -6.081 -23.652 1.00 97.94 391 ALA A CA 1
ATOM 3100 C C . ALA A 1 391 ? 13.981 -7.289 -22.846 1.00 97.94 391 ALA A C 1
ATOM 3102 O O . ALA A 1 391 ? 12.968 -7.174 -22.156 1.00 97.94 391 ALA A O 1
ATOM 3103 N N . SER A 1 392 ? 14.722 -8.400 -22.848 1.00 97.88 392 SER A N 1
ATOM 3104 C CA . SER A 1 392 ? 14.368 -9.604 -22.092 1.00 97.88 392 SER A CA 1
ATOM 3105 C C . SER A 1 392 ? 14.422 -9.383 -20.577 1.00 97.88 392 SER A C 1
ATOM 3107 O O . SER A 1 392 ? 13.494 -9.784 -19.875 1.00 97.88 392 SER A O 1
ATOM 3109 N N . GLU A 1 393 ? 15.429 -8.665 -20.069 1.00 97.38 393 GLU A N 1
ATOM 3110 C CA . GLU A 1 393 ? 15.511 -8.254 -18.659 1.00 97.38 393 GLU A CA 1
ATOM 3111 C C . GLU A 1 393 ? 14.330 -7.360 -18.255 1.00 97.38 393 GLU A C 1
ATOM 3113 O O . GLU A 1 393 ? 13.702 -7.587 -17.219 1.00 97.38 393 GLU A O 1
ATOM 3118 N N . LYS A 1 394 ? 13.964 -6.378 -19.093 1.00 98.00 394 LYS A N 1
ATOM 3119 C CA . LYS A 1 394 ? 12.782 -5.530 -18.859 1.00 98.00 394 LYS A CA 1
ATOM 3120 C C . LYS A 1 394 ? 11.495 -6.343 -18.817 1.00 98.00 394 LYS A C 1
ATOM 3122 O O . LYS A 1 394 ? 10.637 -6.069 -17.982 1.00 98.00 394 LYS A O 1
ATOM 3127 N N . ASP A 1 395 ? 11.332 -7.314 -19.707 1.00 97.75 395 ASP A N 1
ATOM 3128 C CA . ASP A 1 395 ? 10.127 -8.138 -19.741 1.00 97.75 395 ASP A CA 1
ATOM 3129 C C . ASP A 1 395 ? 10.069 -9.130 -18.575 1.00 97.75 395 ASP A C 1
ATOM 3131 O O . ASP A 1 395 ? 8.985 -9.362 -18.037 1.00 97.75 395 ASP A O 1
ATOM 3135 N N . MET A 1 396 ? 11.212 -9.652 -18.119 1.00 97.19 396 MET A N 1
ATOM 3136 C CA . MET A 1 396 ? 11.286 -10.429 -16.880 1.00 97.19 396 MET A CA 1
ATOM 3137 C C . MET A 1 396 ? 10.889 -9.573 -15.673 1.00 97.19 396 MET A C 1
ATOM 3139 O O . MET A 1 396 ? 9.986 -9.947 -14.927 1.00 97.19 396 MET A O 1
ATOM 3143 N N . MET A 1 397 ? 11.467 -8.373 -15.547 1.00 97.88 397 MET A N 1
ATOM 3144 C CA . MET A 1 397 ? 11.124 -7.428 -14.484 1.00 97.88 397 MET A CA 1
ATOM 3145 C C . MET A 1 397 ? 9.628 -7.088 -14.495 1.00 97.88 397 MET A C 1
ATOM 3147 O O . MET A 1 397 ? 8.984 -7.122 -13.452 1.00 97.88 397 MET A O 1
ATOM 3151 N N . LYS A 1 398 ? 9.031 -6.809 -15.664 1.00 98.06 398 LYS A N 1
ATOM 3152 C CA . LYS A 1 398 ? 7.581 -6.564 -15.770 1.00 98.06 398 LYS A CA 1
ATOM 3153 C C . LYS A 1 398 ? 6.757 -7.756 -15.284 1.00 98.06 398 LYS A C 1
ATOM 3155 O O . LYS A 1 398 ? 5.770 -7.546 -14.584 1.00 98.06 398 LYS A O 1
ATOM 3160 N N . LYS A 1 399 ? 7.138 -8.985 -15.653 1.00 98.25 399 LYS A N 1
ATOM 3161 C CA . LYS A 1 399 ? 6.444 -10.205 -15.210 1.00 98.25 399 LYS A CA 1
ATOM 3162 C C . LYS A 1 399 ? 6.520 -10.366 -13.697 1.00 98.25 399 LYS A C 1
ATOM 3164 O O . LYS A 1 399 ? 5.509 -10.696 -13.087 1.00 98.25 399 LYS A O 1
ATOM 3169 N N . ASP A 1 400 ? 7.673 -10.112 -13.092 1.00 97.31 400 ASP A N 1
ATOM 3170 C CA . ASP A 1 400 ? 7.828 -10.220 -11.641 1.00 97.31 400 ASP A CA 1
ATOM 3171 C C . ASP A 1 400 ? 7.054 -9.121 -10.904 1.00 97.31 400 ASP A C 1
ATOM 3173 O O . ASP A 1 400 ? 6.312 -9.428 -9.973 1.00 97.31 400 ASP A O 1
ATOM 3177 N N . MET A 1 401 ? 7.076 -7.881 -11.404 1.00 96.44 401 MET A N 1
ATOM 3178 C CA . MET A 1 401 ? 6.226 -6.804 -10.883 1.00 96.44 401 MET A CA 1
ATOM 3179 C C . MET A 1 401 ? 4.726 -7.126 -11.009 1.00 96.44 401 MET A C 1
ATOM 3181 O O . MET A 1 401 ? 3.947 -6.767 -10.127 1.00 96.44 401 MET A O 1
ATOM 3185 N N . GLU A 1 402 ? 4.289 -7.797 -12.083 1.00 98.06 402 GLU A N 1
ATOM 3186 C CA . GLU A 1 402 ? 2.898 -8.257 -12.215 1.00 98.06 402 GLU A CA 1
ATOM 3187 C C . GLU A 1 402 ? 2.564 -9.343 -11.186 1.00 98.06 402 GLU A C 1
ATOM 3189 O O . GLU A 1 402 ? 1.522 -9.259 -10.540 1.00 98.06 402 GLU A O 1
ATOM 3194 N N . LYS A 1 403 ? 3.453 -10.325 -10.975 1.00 98.38 403 LYS A N 1
ATOM 3195 C CA . LYS A 1 403 ? 3.267 -11.368 -9.949 1.00 98.38 403 LYS A CA 1
ATOM 3196 C C . LYS A 1 403 ? 3.180 -10.770 -8.545 1.00 98.38 403 LYS A C 1
ATOM 3198 O O . LYS A 1 403 ? 2.311 -11.162 -7.767 1.00 98.38 403 LYS A O 1
ATOM 3203 N N . GLU A 1 404 ? 4.053 -9.820 -8.210 1.00 97.12 404 GLU A N 1
ATOM 3204 C CA . GLU A 1 404 ? 4.016 -9.119 -6.921 1.00 97.12 404 GLU A CA 1
ATOM 3205 C C . GLU A 1 404 ? 2.723 -8.322 -6.752 1.00 97.12 404 GLU A C 1
ATOM 3207 O O . GLU A 1 404 ? 2.089 -8.381 -5.694 1.00 97.12 404 GLU A O 1
ATOM 3212 N N . ARG A 1 405 ? 2.283 -7.629 -7.810 1.00 98.38 405 ARG A N 1
ATOM 3213 C CA . ARG A 1 405 ? 1.014 -6.899 -7.811 1.00 98.38 405 ARG A CA 1
ATOM 3214 C C . ARG A 1 405 ? -0.171 -7.836 -7.603 1.00 98.38 405 ARG A C 1
ATOM 3216 O O . ARG A 1 405 ? -1.043 -7.521 -6.800 1.00 98.38 405 ARG A O 1
ATOM 3223 N N . GLU A 1 406 ? -0.194 -8.988 -8.265 1.00 98.25 406 GLU A N 1
ATOM 3224 C CA . GLU A 1 406 ? -1.268 -9.975 -8.122 1.00 98.25 406 GLU A CA 1
ATOM 3225 C C . GLU A 1 406 ? -1.281 -10.631 -6.733 1.00 98.25 406 GLU A C 1
ATOM 3227 O O . GLU A 1 406 ? -2.338 -10.787 -6.117 1.00 98.25 406 GLU A O 1
ATOM 3232 N N . SER A 1 407 ? -0.103 -10.924 -6.173 1.00 98.38 407 SER A N 1
ATOM 3233 C CA . SER A 1 407 ? 0.042 -11.379 -4.784 1.00 98.38 407 SER A CA 1
ATOM 3234 C C . SER A 1 407 ? -0.496 -10.341 -3.794 1.00 98.38 407 SER A C 1
ATOM 3236 O O . SER A 1 407 ? -1.229 -10.677 -2.860 1.00 98.38 407 SER A O 1
ATOM 3238 N N . MET A 1 408 ? -0.192 -9.059 -4.017 1.00 98.12 408 MET A N 1
ATOM 3239 C CA . MET A 1 408 ? -0.700 -7.966 -3.191 1.00 98.12 408 MET A CA 1
ATOM 3240 C C . MET A 1 408 ? -2.215 -7.783 -3.339 1.00 98.12 408 MET A C 1
ATOM 3242 O O . MET A 1 408 ? -2.893 -7.626 -2.325 1.00 98.12 408 MET A O 1
ATOM 3246 N N . ARG A 1 409 ? -2.764 -7.868 -4.560 1.00 98.56 409 ARG A N 1
ATOM 3247 C CA . ARG A 1 409 ? -4.219 -7.861 -4.806 1.00 98.56 409 ARG A CA 1
ATOM 3248 C C . ARG A 1 409 ? -4.909 -9.001 -4.061 1.00 98.56 409 ARG A C 1
ATOM 3250 O O . ARG A 1 409 ? -5.887 -8.759 -3.362 1.00 98.56 409 ARG A O 1
ATOM 3257 N N . SER A 1 410 ? -4.365 -10.215 -4.132 1.00 98.38 410 SER A N 1
ATOM 3258 C CA . SER A 1 410 ? -4.904 -11.383 -3.423 1.00 98.38 410 SER A CA 1
ATOM 3259 C C . SER A 1 410 ? -4.910 -11.182 -1.902 1.00 98.38 410 SER A C 1
ATOM 3261 O O . SER A 1 410 ? -5.917 -11.441 -1.244 1.00 98.38 410 SER A O 1
ATOM 3263 N N . LYS A 1 411 ? -3.818 -10.650 -1.331 1.00 98.56 411 LYS A N 1
ATOM 3264 C CA . LYS A 1 411 ? -3.748 -10.295 0.100 1.00 98.56 411 LYS A CA 1
ATOM 3265 C C . LYS A 1 411 ? -4.748 -9.201 0.473 1.00 98.56 411 LYS A C 1
ATOM 3267 O O . LYS A 1 411 ? -5.377 -9.295 1.521 1.00 98.56 411 LYS A O 1
ATOM 3272 N N . MET A 1 412 ? -4.904 -8.185 -0.374 1.00 98.25 412 MET A N 1
ATOM 3273 C CA . MET A 1 412 ? -5.868 -7.105 -0.169 1.00 98.25 412 MET A CA 1
ATOM 3274 C C . MET A 1 412 ? -7.298 -7.647 -0.146 1.00 98.25 412 MET A C 1
ATOM 3276 O O . MET A 1 412 ? -8.031 -7.342 0.786 1.00 98.25 412 MET A O 1
ATOM 3280 N N . LEU A 1 413 ? -7.664 -8.513 -1.095 1.00 98.25 413 LEU A N 1
ATOM 3281 C CA . LEU A 1 413 ? -8.977 -9.161 -1.122 1.00 98.25 413 LEU A CA 1
ATOM 3282 C C . LEU A 1 413 ? -9.230 -10.005 0.134 1.00 98.25 413 LEU A C 1
ATOM 3284 O O . LEU A 1 413 ? -10.300 -9.897 0.729 1.00 98.25 413 LEU A O 1
ATOM 3288 N N . ALA A 1 414 ? -8.246 -10.793 0.579 1.00 98.44 414 ALA A N 1
ATOM 3289 C CA . ALA A 1 414 ? -8.362 -11.575 1.810 1.00 98.44 414 ALA A CA 1
ATOM 3290 C C . ALA A 1 414 ? -8.545 -10.682 3.052 1.00 98.44 414 ALA A C 1
ATOM 3292 O O . ALA A 1 414 ? -9.386 -10.960 3.905 1.00 98.44 414 ALA A O 1
ATOM 3293 N N . LEU A 1 415 ? -7.802 -9.574 3.145 1.00 98.38 415 LEU A N 1
ATOM 3294 C CA . LEU A 1 415 ? -7.969 -8.601 4.226 1.00 98.38 415 LEU A CA 1
ATOM 3295 C C . LEU A 1 415 ? -9.335 -7.908 4.169 1.00 98.38 415 LEU A C 1
ATOM 3297 O O . LEU A 1 415 ? -9.970 -7.770 5.209 1.00 98.38 415 LEU A O 1
ATOM 3301 N N . SER A 1 416 ? -9.824 -7.532 2.986 1.00 98.38 416 SER A N 1
ATOM 3302 C CA . SER A 1 416 ? -11.167 -6.963 2.817 1.00 98.38 416 SER A CA 1
ATOM 3303 C C . SER A 1 416 ? -12.265 -7.939 3.244 1.00 98.38 416 SER A C 1
ATOM 3305 O O . SER A 1 416 ? -13.213 -7.535 3.911 1.00 98.38 416 SER A O 1
ATOM 3307 N N . GLN A 1 417 ? -12.124 -9.230 2.926 1.00 98.50 417 GLN A N 1
ATOM 3308 C CA . GLN A 1 417 ? -13.045 -10.266 3.402 1.00 98.50 417 GLN A CA 1
ATOM 3309 C C . GLN A 1 417 ? -13.008 -10.401 4.930 1.00 98.50 417 GLN A C 1
ATOM 3311 O O . GLN A 1 417 ? -14.062 -10.471 5.558 1.00 98.50 417 GLN A O 1
ATOM 3316 N N . ASN A 1 418 ? -11.818 -10.383 5.538 1.00 98.56 418 ASN A N 1
ATOM 3317 C CA . ASN A 1 418 ? -11.676 -10.420 6.996 1.00 98.56 418 ASN A CA 1
ATOM 3318 C C . ASN A 1 418 ? -12.297 -9.187 7.669 1.00 98.56 418 ASN A C 1
ATOM 3320 O O . ASN A 1 418 ? -12.949 -9.328 8.701 1.00 98.56 418 ASN A O 1
ATOM 3324 N N . ILE A 1 419 ? -12.131 -7.993 7.088 1.00 98.38 419 ILE A N 1
ATOM 3325 C CA . ILE A 1 419 ? -12.763 -6.760 7.579 1.00 98.38 419 ILE A CA 1
ATOM 3326 C C . ILE A 1 419 ? -14.286 -6.908 7.554 1.00 98.38 419 ILE A C 1
ATOM 3328 O O . ILE A 1 419 ? -14.910 -6.741 8.595 1.00 98.38 419 ILE A O 1
ATOM 3332 N N . ALA A 1 420 ? -14.870 -7.336 6.430 1.00 98.31 420 ALA A N 1
ATOM 3333 C CA . ALA A 1 420 ? -16.316 -7.540 6.324 1.00 98.31 420 ALA A CA 1
ATOM 3334 C C . ALA A 1 420 ? -16.847 -8.576 7.340 1.00 98.31 420 ALA A C 1
ATOM 3336 O O . ALA A 1 420 ? -17.921 -8.408 7.918 1.00 98.31 420 ALA A O 1
ATOM 3337 N N . GLN A 1 421 ? -16.086 -9.645 7.606 1.00 98.38 421 GLN A N 1
ATOM 3338 C CA . GLN A 1 421 ? -16.436 -10.631 8.637 1.00 98.38 421 GLN A CA 1
ATOM 3339 C C . GLN A 1 421 ? -16.387 -10.044 10.054 1.00 98.38 421 GLN A C 1
ATOM 3341 O O . GLN A 1 421 ? -17.251 -10.357 10.876 1.00 98.38 421 GLN A O 1
ATOM 3346 N N . LEU A 1 422 ? -15.381 -9.220 10.358 1.00 98.38 422 LEU A N 1
ATOM 3347 C CA . LEU A 1 422 ? -15.261 -8.548 11.652 1.00 98.38 422 LEU A CA 1
ATOM 3348 C C . LEU A 1 422 ? -16.358 -7.497 11.843 1.00 98.38 422 LEU A C 1
ATOM 3350 O O . LEU A 1 422 ? -16.945 -7.437 12.919 1.00 98.38 422 LEU A O 1
ATOM 3354 N N . GLU A 1 423 ? -16.692 -6.731 10.806 1.00 98.44 423 GLU A N 1
ATOM 3355 C CA . GLU A 1 423 ? -17.808 -5.778 10.812 1.00 98.44 423 GLU A CA 1
ATOM 3356 C C . GLU A 1 423 ? -19.133 -6.486 11.127 1.00 98.44 423 GLU A C 1
ATOM 3358 O O . GLU A 1 423 ? -19.830 -6.104 12.068 1.00 98.44 423 GLU A O 1
ATOM 3363 N N . ALA A 1 424 ? -19.429 -7.600 10.448 1.00 98.38 424 ALA A N 1
ATOM 3364 C CA . ALA A 1 424 ? -20.629 -8.393 10.720 1.00 98.38 424 ALA A CA 1
ATOM 3365 C C . ALA A 1 424 ? -20.667 -8.955 12.158 1.00 98.38 424 ALA A C 1
ATOM 3367 O O . ALA A 1 424 ? -21.732 -9.021 12.782 1.00 98.38 424 ALA A O 1
ATOM 3368 N N . GLN A 1 425 ? -19.515 -9.352 12.713 1.00 98.44 425 GLN A N 1
ATOM 3369 C CA . GLN A 1 425 ? -19.419 -9.785 14.112 1.00 98.44 425 GLN A CA 1
ATOM 3370 C C . GLN A 1 425 ? -19.670 -8.633 15.089 1.00 98.44 425 GLN A C 1
ATOM 3372 O O . GLN A 1 425 ? -20.404 -8.815 16.062 1.00 98.44 425 GLN A O 1
ATOM 3377 N N . VAL A 1 426 ? -19.117 -7.448 14.823 1.00 98.44 426 VAL A N 1
ATOM 3378 C CA . VAL A 1 426 ? -19.357 -6.246 15.633 1.00 98.44 426 VAL A CA 1
ATOM 3379 C C . VAL A 1 426 ? -20.837 -5.874 15.611 1.00 98.44 426 VAL A C 1
ATOM 3381 O O . VAL A 1 426 ? -21.414 -5.617 16.667 1.00 98.44 426 VAL A O 1
ATOM 3384 N N . GLU A 1 427 ? -21.490 -5.911 14.450 1.00 98.50 427 GLU A N 1
ATOM 3385 C CA . GLU A 1 427 ? -22.930 -5.664 14.340 1.00 98.50 427 GLU A CA 1
ATOM 3386 C C . GLU A 1 427 ? -23.757 -6.687 15.123 1.00 98.50 427 GLU A C 1
ATOM 3388 O O . GLU A 1 427 ? -24.728 -6.324 15.791 1.00 98.50 427 GLU A O 1
ATOM 3393 N N . LYS A 1 428 ? -23.379 -7.971 15.070 1.00 98.56 428 LYS A N 1
ATOM 3394 C CA . LYS A 1 428 ? -24.039 -9.029 15.846 1.00 98.56 428 LYS A CA 1
ATOM 3395 C C . LYS A 1 428 ? -23.925 -8.767 17.350 1.00 98.56 428 LYS A C 1
ATOM 3397 O O . LYS A 1 428 ? -24.950 -8.717 18.026 1.00 98.56 428 LYS A O 1
ATOM 3402 N N . VAL A 1 429 ? -22.711 -8.543 17.853 1.00 98.44 429 VAL A N 1
ATOM 3403 C CA . VAL A 1 429 ? -22.468 -8.259 19.279 1.00 98.44 429 VAL A CA 1
ATOM 3404 C C . VAL A 1 429 ? -23.167 -6.970 19.707 1.00 98.44 429 VAL A C 1
ATOM 3406 O O . VAL A 1 429 ? -23.710 -6.894 20.804 1.00 98.44 429 VAL A O 1
ATOM 3409 N N . THR A 1 430 ? -23.217 -5.962 18.837 1.00 98.44 430 THR A N 1
ATOM 3410 C CA . THR A 1 430 ? -23.932 -4.710 19.113 1.00 98.44 430 THR A CA 1
ATOM 3411 C C . THR A 1 430 ? -25.433 -4.953 19.269 1.00 98.44 430 THR A C 1
ATOM 3413 O O . THR A 1 430 ? -26.029 -4.454 20.222 1.00 98.44 430 THR A O 1
ATOM 3416 N N . ARG A 1 431 ? -26.046 -5.767 18.398 1.00 98.50 431 ARG A N 1
ATOM 3417 C CA . ARG A 1 431 ? -27.462 -6.158 18.524 1.00 98.50 431 ARG A CA 1
ATOM 3418 C C . ARG A 1 431 ? -27.733 -6.937 19.811 1.00 98.50 431 ARG A C 1
ATOM 3420 O O . ARG A 1 431 ? -28.698 -6.638 20.508 1.00 98.50 431 ARG A O 1
ATOM 3427 N N . GLU A 1 432 ? -26.873 -7.894 20.149 1.00 98.44 432 GLU A N 1
ATOM 3428 C CA . GLU A 1 432 ? -26.977 -8.671 21.392 1.00 98.44 432 GLU A CA 1
ATOM 3429 C C . GLU A 1 432 ? -26.838 -7.775 22.632 1.00 98.44 432 GLU A C 1
ATOM 3431 O O . GLU A 1 432 ? -27.653 -7.864 23.550 1.00 98.44 432 GLU A O 1
ATOM 3436 N N . LYS A 1 433 ? -25.876 -6.842 22.629 1.00 98.50 433 LYS A N 1
ATOM 3437 C CA . LYS A 1 433 ? -25.698 -5.838 23.687 1.00 98.50 433 LYS A CA 1
ATOM 3438 C C . LYS A 1 433 ? -26.953 -4.984 23.868 1.00 98.50 433 LYS A C 1
ATOM 3440 O O . LYS A 1 433 ? -27.386 -4.796 24.999 1.00 98.50 433 LYS A O 1
ATOM 3445 N N . VAL A 1 434 ? -27.535 -4.469 22.783 1.00 98.56 434 VAL A N 1
ATOM 3446 C CA . VAL A 1 434 ? -28.769 -3.664 22.846 1.00 98.56 434 VAL A CA 1
ATOM 3447 C C . VAL A 1 434 ? -29.927 -4.491 23.407 1.00 98.56 434 VAL A C 1
ATOM 3449 O O . VAL A 1 434 ? -30.638 -4.018 24.286 1.00 98.56 434 VAL A O 1
ATOM 3452 N N . SER A 1 435 ? -30.080 -5.749 22.979 1.00 98.56 435 SER A N 1
ATOM 3453 C CA . SER A 1 435 ? -31.098 -6.645 23.540 1.00 98.56 435 SER A CA 1
ATOM 3454 C C . SER A 1 435 ? -30.911 -6.869 25.043 1.00 98.56 435 SER A C 1
ATOM 3456 O O . SER A 1 435 ? -31.893 -6.871 25.780 1.00 98.56 435 SER A O 1
ATOM 3458 N N . ALA A 1 436 ? -29.672 -7.055 25.506 1.00 98.44 436 ALA A N 1
ATOM 3459 C CA . ALA A 1 436 ? -29.372 -7.225 26.925 1.00 98.44 436 ALA A CA 1
ATOM 3460 C C . ALA A 1 436 ? -29.644 -5.943 27.730 1.00 98.44 436 ALA A C 1
ATOM 3462 O O . ALA A 1 436 ? -30.194 -6.020 28.824 1.00 98.44 436 ALA A O 1
ATOM 3463 N N . ILE A 1 437 ? -29.312 -4.767 27.182 1.00 98.56 437 ILE A N 1
ATOM 3464 C CA . ILE A 1 437 ? -29.638 -3.470 27.797 1.00 98.56 437 ILE A CA 1
ATOM 3465 C C . ILE A 1 437 ? -31.153 -3.323 27.954 1.00 98.56 437 ILE A C 1
ATOM 3467 O O . ILE A 1 437 ? -31.609 -3.058 29.059 1.00 98.56 437 ILE A O 1
ATOM 3471 N N . ASN A 1 438 ? -31.932 -3.593 26.903 1.00 98.25 438 ASN A N 1
ATOM 3472 C CA . ASN A 1 438 ? -33.394 -3.504 26.968 1.00 98.25 438 ASN A CA 1
ATOM 3473 C C . ASN A 1 438 ? -33.981 -4.447 28.036 1.00 98.25 438 ASN A C 1
ATOM 3475 O O . ASN A 1 438 ? -34.893 -4.066 28.764 1.00 98.25 438 ASN A O 1
ATOM 3479 N N . GLN A 1 439 ? -33.442 -5.666 28.170 1.00 98.50 439 GLN A N 1
ATOM 3480 C CA . GLN A 1 439 ? -33.853 -6.602 29.227 1.00 98.50 439 GLN A CA 1
ATOM 3481 C C . GLN A 1 439 ? -33.514 -6.081 30.629 1.00 98.50 439 GLN A C 1
ATOM 3483 O O . GLN A 1 439 ? -34.310 -6.236 31.556 1.00 98.50 439 GLN A O 1
ATOM 3488 N N . LEU A 1 440 ? -32.342 -5.466 30.804 1.00 98.12 440 LEU A N 1
ATOM 3489 C CA . LEU A 1 440 ? -31.953 -4.858 32.076 1.00 98.12 440 LEU A CA 1
ATOM 3490 C C . LEU A 1 440 ? -32.850 -3.669 32.426 1.00 98.12 440 LEU A C 1
ATOM 3492 O O . LEU A 1 440 ? -33.288 -3.571 33.569 1.00 98.12 440 LEU A O 1
ATOM 3496 N N . GLU A 1 441 ? -33.169 -2.814 31.455 1.00 98.31 441 GLU A N 1
ATOM 3497 C CA . GLU A 1 441 ? -34.096 -1.692 31.628 1.00 98.31 441 GLU A CA 1
ATOM 3498 C C . GLU A 1 441 ? -35.502 -2.178 32.008 1.00 98.31 441 GLU A C 1
ATOM 3500 O O . GLU A 1 441 ? -36.118 -1.634 32.927 1.00 98.31 441 GLU A O 1
ATOM 3505 N N . GLU A 1 442 ? -35.993 -3.251 31.381 1.00 98.44 442 GLU A N 1
ATOM 3506 C CA . GLU A 1 442 ? -37.277 -3.864 31.733 1.00 98.44 442 GLU A CA 1
ATOM 3507 C C . GLU A 1 442 ? -37.266 -4.396 33.174 1.00 98.44 442 GLU A C 1
ATOM 3509 O O . GLU A 1 442 ? -38.154 -4.068 33.966 1.00 98.44 442 GLU A O 1
ATOM 3514 N N . ILE A 1 443 ? -36.237 -5.159 33.560 1.00 98.06 443 ILE A N 1
ATOM 3515 C CA . ILE A 1 443 ? -36.091 -5.669 34.932 1.00 98.06 443 ILE A CA 1
ATOM 3516 C C . ILE A 1 443 ? -36.000 -4.516 35.932 1.00 98.06 443 ILE A C 1
ATOM 3518 O O . ILE A 1 443 ? -36.639 -4.577 36.983 1.00 98.06 443 ILE A O 1
ATOM 3522 N N . GLN A 1 444 ? -35.245 -3.466 35.610 1.00 98.31 444 GLN A N 1
ATOM 3523 C CA . GLN A 1 444 ? -35.109 -2.287 36.456 1.00 98.31 444 GLN A CA 1
ATOM 3524 C C . GLN A 1 444 ? -36.452 -1.572 36.626 1.00 98.31 444 GLN A C 1
ATOM 3526 O O . GLN A 1 444 ? -36.814 -1.242 37.751 1.00 98.31 444 GLN A O 1
ATOM 3531 N N . SER A 1 445 ? -37.226 -1.391 35.552 1.00 98.12 445 SER A N 1
ATOM 3532 C CA . SER A 1 445 ? -38.568 -0.795 35.622 1.00 98.12 445 SER A CA 1
ATOM 3533 C C . SER A 1 445 ? -39.540 -1.630 36.466 1.00 98.12 445 SER A C 1
ATOM 3535 O O . SER A 1 445 ? -40.338 -1.097 37.240 1.00 98.12 445 SER A O 1
ATOM 3537 N N . ARG A 1 446 ? -39.440 -2.962 36.382 1.00 98.31 446 ARG A N 1
ATOM 3538 C CA . ARG A 1 446 ? -40.234 -3.866 37.213 1.00 98.31 446 ARG A CA 1
ATOM 3539 C C . ARG A 1 446 ? -39.820 -3.762 38.677 1.00 98.31 446 ARG A C 1
ATOM 3541 O O . ARG A 1 446 ? -40.691 -3.693 39.539 1.00 98.31 446 ARG A O 1
ATOM 3548 N N . LEU A 1 447 ? -38.519 -3.721 38.961 1.00 97.88 447 LEU A N 1
ATOM 3549 C CA . LEU A 1 447 ? -38.006 -3.584 40.322 1.00 97.88 447 LEU A CA 1
ATOM 3550 C C . LEU A 1 447 ? -38.460 -2.264 40.952 1.00 97.88 447 LEU A C 1
ATOM 3552 O O . LEU A 1 447 ? -38.997 -2.286 42.053 1.00 97.88 447 LEU A O 1
ATOM 3556 N N . THR A 1 448 ? -38.337 -1.142 40.240 1.00 97.81 448 THR A N 1
ATOM 3557 C CA . THR A 1 448 ? -38.794 0.159 40.752 1.00 97.81 448 THR A CA 1
ATOM 3558 C C . THR A 1 448 ? -40.301 0.174 40.998 1.00 97.81 448 THR A C 1
ATOM 3560 O O . THR A 1 448 ? -40.745 0.693 42.020 1.00 97.81 448 THR A O 1
ATOM 3563 N N . SER A 1 449 ? -41.101 -0.456 40.129 1.00 97.88 449 SER A N 1
ATOM 3564 C CA . SER A 1 449 ? -42.545 -0.596 40.369 1.00 97.88 449 SER A CA 1
ATOM 3565 C C . SER A 1 449 ? -42.851 -1.418 41.633 1.00 97.88 449 SER A C 1
ATOM 3567 O O . SER A 1 449 ? -43.668 -1.004 42.455 1.00 97.88 449 SER A O 1
ATOM 3569 N N . GLN A 1 450 ? -42.129 -2.523 41.857 1.00 97.81 450 GLN A N 1
ATOM 3570 C CA . GLN A 1 450 ? -42.266 -3.342 43.064 1.00 97.81 450 GLN A CA 1
ATOM 3571 C C . GLN A 1 450 ? -41.819 -2.594 44.325 1.00 97.81 450 GLN A C 1
ATOM 3573 O O . GLN A 1 450 ? -42.477 -2.693 45.358 1.00 97.81 450 GLN A O 1
ATOM 3578 N N . GLU A 1 451 ? -40.732 -1.823 44.262 1.00 97.75 451 GLU A N 1
ATOM 3579 C CA . GLU A 1 451 ? -40.273 -0.984 45.376 1.00 97.75 451 GLU A CA 1
ATOM 3580 C C . GLU A 1 451 ? -41.323 0.067 45.761 1.00 97.75 451 GLU A C 1
ATOM 3582 O O . GLU A 1 451 ? -41.571 0.291 46.952 1.00 97.75 451 GLU A O 1
ATOM 3587 N N . MET A 1 452 ? -41.989 0.679 44.775 1.00 97.19 452 MET A N 1
ATOM 3588 C CA . MET A 1 452 ? -43.103 1.600 45.016 1.00 97.19 452 MET A CA 1
ATOM 3589 C C . MET A 1 452 ? -44.284 0.897 45.698 1.00 97.19 452 MET A C 1
ATOM 3591 O O . MET A 1 452 ? -44.818 1.420 46.681 1.00 97.19 452 MET A O 1
ATOM 3595 N N . ASP A 1 453 ? -44.661 -0.296 45.233 1.00 97.62 453 ASP A N 1
ATOM 3596 C CA . ASP A 1 453 ? -45.744 -1.088 45.826 1.00 97.62 453 ASP A CA 1
ATOM 3597 C C . ASP A 1 453 ? -45.428 -1.510 47.267 1.00 97.62 453 ASP A C 1
ATOM 3599 O O . ASP A 1 453 ? -46.255 -1.326 48.164 1.00 97.62 453 ASP A O 1
ATOM 3603 N N . VAL A 1 454 ? -44.212 -2.000 47.529 1.00 97.81 454 VAL A N 1
ATOM 3604 C CA . VAL A 1 454 ? -43.745 -2.329 48.885 1.00 97.81 454 VAL A CA 1
ATOM 3605 C C . VAL A 1 454 ? -43.774 -1.088 49.772 1.00 97.81 454 VAL A C 1
ATOM 3607 O O . VAL A 1 454 ? -44.265 -1.150 50.898 1.00 97.81 454 VAL A O 1
ATOM 3610 N N . THR A 1 455 ? -43.313 0.060 49.271 1.00 97.69 455 THR A N 1
ATOM 3611 C CA . THR A 1 455 ? -43.348 1.325 50.018 1.00 97.69 455 THR A CA 1
ATOM 3612 C C . THR A 1 455 ? -44.782 1.723 50.374 1.00 97.69 455 THR A C 1
ATOM 3614 O O . THR A 1 455 ? -45.042 2.130 51.512 1.00 97.69 455 THR A O 1
ATOM 3617 N N . LYS A 1 456 ? -45.730 1.551 49.444 1.00 98.12 456 LYS A N 1
ATOM 3618 C CA . LYS A 1 456 ? -47.159 1.810 49.665 1.00 98.12 456 LYS A CA 1
ATOM 3619 C C . LYS A 1 456 ? -47.748 0.876 50.724 1.00 98.12 456 LYS A C 1
ATOM 3621 O O . LYS A 1 456 ? -48.377 1.359 51.663 1.00 98.12 456 LYS A O 1
ATOM 3626 N N . VAL A 1 457 ? -47.500 -0.432 50.626 1.00 98.12 457 VAL A N 1
ATOM 3627 C CA . VAL A 1 457 ? -47.965 -1.430 51.609 1.00 98.12 457 VAL A CA 1
ATOM 3628 C C . VAL A 1 457 ? -47.353 -1.177 52.989 1.00 98.12 457 VAL A C 1
ATOM 3630 O O . VAL A 1 457 ? -48.063 -1.212 53.991 1.00 98.12 457 VAL A O 1
ATOM 3633 N N . CYS A 1 458 ? -46.062 -0.850 53.068 1.00 97.00 458 CYS A N 1
ATOM 3634 C CA . CYS A 1 458 ? -45.402 -0.461 54.317 1.00 97.00 458 CYS A CA 1
ATOM 3635 C C . CYS A 1 458 ? -45.991 0.830 54.910 1.00 97.00 458 CYS A C 1
ATOM 3637 O O . CYS A 1 458 ? -46.070 0.979 56.131 1.00 97.00 458 CYS A O 1
ATOM 3639 N N . GLY A 1 459 ? -46.392 1.787 54.068 1.00 97.62 459 GLY A N 1
ATOM 3640 C CA . GLY A 1 459 ? -47.145 2.972 54.482 1.00 97.62 459 GLY A CA 1
ATOM 3641 C C . GLY A 1 459 ? -48.491 2.609 55.110 1.00 97.62 459 GLY A C 1
ATOM 3642 O O . GLY A 1 459 ? -48.758 3.010 56.243 1.00 97.62 459 GLY A O 1
ATOM 3643 N N . GLU A 1 460 ? -49.285 1.794 54.416 1.00 97.81 460 GLU A N 1
ATOM 3644 C CA . GLU A 1 460 ? -50.599 1.330 54.877 1.00 97.81 460 GLU A CA 1
ATOM 3645 C C . GLU A 1 460 ? -50.497 0.526 56.179 1.00 97.81 460 GLU A C 1
ATOM 3647 O O . GLU A 1 460 ? -51.194 0.813 57.146 1.00 97.81 460 GLU A O 1
ATOM 3652 N N . MET A 1 461 ? -49.566 -0.427 56.262 1.00 97.12 461 MET A N 1
ATOM 3653 C CA . MET A 1 461 ? -49.354 -1.230 57.467 1.00 97.12 461 MET A CA 1
ATOM 3654 C C . MET A 1 461 ? -48.993 -0.355 58.674 1.00 97.12 461 MET A C 1
ATOM 3656 O O . MET A 1 461 ? -49.512 -0.569 59.767 1.00 97.12 461 MET A O 1
ATOM 3660 N N . ARG A 1 462 ? -48.140 0.666 58.493 1.00 98.19 462 ARG A N 1
ATOM 3661 C CA . ARG A 1 462 ? -47.825 1.633 59.560 1.00 98.19 462 ARG A CA 1
ATOM 3662 C C . ARG A 1 462 ? -49.051 2.438 59.977 1.00 98.19 462 ARG A C 1
ATOM 3664 O O . ARG A 1 462 ? -49.240 2.664 61.170 1.00 98.19 462 ARG A O 1
ATOM 3671 N N . TYR A 1 463 ? -49.873 2.862 59.021 1.00 98.12 463 TYR A N 1
ATOM 3672 C CA . TYR A 1 463 ? -51.125 3.555 59.309 1.00 98.12 463 TYR A CA 1
ATOM 3673 C C . TYR A 1 463 ? -52.084 2.670 60.123 1.00 98.12 463 TYR A C 1
ATOM 3675 O O . TYR A 1 463 ? -52.522 3.083 61.197 1.00 98.12 463 TYR A O 1
ATOM 3683 N N . GLN A 1 464 ? -52.326 1.432 59.682 1.00 97.81 464 GLN A N 1
ATOM 3684 C CA . GLN A 1 464 ? -53.180 0.459 60.375 1.00 97.81 464 GLN A CA 1
ATOM 3685 C C . GLN A 1 464 ? -52.649 0.109 61.772 1.00 97.81 464 GLN A C 1
ATOM 3687 O O . GLN A 1 464 ? -53.402 0.073 62.747 1.00 97.81 464 GLN A O 1
ATOM 3692 N N . LEU A 1 465 ? -51.336 -0.088 61.907 1.00 97.69 465 LEU A N 1
ATOM 3693 C CA . LEU A 1 465 ? -50.694 -0.328 63.199 1.00 97.69 465 LEU A CA 1
ATOM 3694 C C . LEU A 1 465 ? -50.891 0.857 64.153 1.00 97.69 465 LEU A C 1
ATOM 3696 O O . LEU A 1 465 ? -51.227 0.667 65.318 1.00 97.69 465 LEU A O 1
ATOM 3700 N N . ASN A 1 466 ? -50.721 2.088 63.669 1.00 97.88 466 ASN A N 1
ATOM 3701 C CA . ASN A 1 466 ? -50.956 3.277 64.486 1.00 97.88 466 ASN A CA 1
ATOM 3702 C C . ASN A 1 466 ? -52.430 3.415 64.875 1.00 97.88 466 ASN A C 1
ATOM 3704 O O . ASN A 1 466 ? -52.725 3.758 66.018 1.00 97.88 466 ASN A O 1
ATOM 3708 N N . LYS A 1 467 ? -53.355 3.115 63.958 1.00 98.06 467 LYS A N 1
ATOM 3709 C CA . LYS A 1 467 ? -54.793 3.155 64.230 1.00 98.06 467 LYS A CA 1
ATOM 3710 C C . LYS A 1 467 ? -55.192 2.142 65.307 1.00 98.06 467 LYS A C 1
ATOM 3712 O O . LYS A 1 467 ? -55.797 2.524 66.303 1.00 98.06 467 LYS A O 1
ATOM 3717 N N . THR A 1 468 ? -54.775 0.887 65.158 1.00 97.12 468 THR A N 1
ATOM 3718 C CA . THR A 1 468 ? -55.031 -0.172 66.150 1.00 97.12 468 THR A CA 1
ATOM 3719 C C . THR A 1 468 ? -54.377 0.116 67.498 1.00 97.12 468 THR A C 1
ATOM 3721 O O . THR A 1 468 ? -54.984 -0.145 68.533 1.00 97.12 468 THR A O 1
ATOM 3724 N N . LYS A 1 469 ? -53.171 0.701 67.514 1.00 97.94 469 LYS A N 1
ATOM 3725 C CA . LYS A 1 469 ? -52.524 1.158 68.749 1.00 97.94 469 LYS A CA 1
ATOM 3726 C C . LYS A 1 469 ? -53.347 2.239 69.454 1.00 97.94 469 LYS A C 1
ATOM 3728 O O . LYS A 1 469 ? -53.571 2.118 70.650 1.00 97.94 469 LYS A O 1
ATOM 3733 N N . MET A 1 470 ? -53.828 3.245 68.721 1.00 97.62 470 MET A N 1
ATOM 3734 C CA . MET A 1 470 ? -54.696 4.291 69.276 1.00 97.62 470 MET A CA 1
ATOM 3735 C C . MET A 1 470 ? -55.993 3.714 69.857 1.00 97.62 470 MET A C 1
ATOM 3737 O O . MET A 1 470 ? -56.365 4.060 70.974 1.00 97.62 470 MET A O 1
ATOM 3741 N N . ASP A 1 471 ? -56.655 2.812 69.129 1.00 97.12 471 ASP A N 1
ATOM 3742 C CA . ASP A 1 471 ? -57.901 2.183 69.584 1.00 97.12 471 ASP A CA 1
ATOM 3743 C C . ASP A 1 471 ? -57.661 1.289 70.819 1.00 97.12 471 ASP A C 1
ATOM 3745 O O . ASP A 1 471 ? -58.460 1.286 71.757 1.00 97.12 471 ASP A O 1
ATOM 3749 N N . LYS A 1 472 ? -56.525 0.578 70.865 1.00 97.75 472 LYS A N 1
ATOM 3750 C CA . LYS A 1 472 ? -56.080 -0.182 72.041 1.00 97.75 472 LYS A CA 1
ATOM 3751 C C . LYS A 1 472 ? -55.838 0.735 73.245 1.00 97.75 472 LYS A C 1
ATOM 3753 O O . LYS A 1 472 ? -56.310 0.421 74.335 1.00 97.75 472 LYS A O 1
ATOM 3758 N N . ASP A 1 473 ? -55.097 1.827 73.068 1.00 97.38 473 ASP A N 1
ATOM 3759 C CA . ASP A 1 473 ? -54.761 2.759 74.150 1.00 97.38 473 ASP A CA 1
ATOM 3760 C C . ASP A 1 473 ? -56.034 3.400 74.747 1.00 97.38 473 ASP A C 1
ATOM 3762 O O . ASP A 1 473 ? -56.123 3.567 75.970 1.00 97.38 473 ASP A O 1
ATOM 3766 N N . GLU A 1 474 ? -57.046 3.689 73.916 1.00 97.44 474 GLU A N 1
ATOM 3767 C CA . GLU A 1 474 ? -58.357 4.169 74.377 1.00 97.44 474 GLU A CA 1
ATOM 3768 C C . GLU A 1 474 ? -59.127 3.080 75.139 1.00 97.44 474 GLU A C 1
ATOM 3770 O O . GLU A 1 474 ? -59.563 3.320 76.265 1.00 97.44 474 GLU A O 1
ATOM 3775 N N . ALA A 1 475 ? -59.212 1.853 74.613 1.00 96.56 475 ALA A N 1
ATOM 3776 C CA . ALA A 1 475 ? -59.860 0.742 75.316 1.00 96.56 475 ALA A CA 1
ATOM 3777 C C . ALA A 1 475 ? -59.184 0.429 76.669 1.00 96.56 475 ALA A C 1
ATOM 3779 O O . ALA A 1 475 ? -59.849 0.147 77.670 1.00 96.56 475 ALA A O 1
ATOM 3780 N N . GLU A 1 476 ? -57.851 0.513 76.744 1.00 96.31 476 GLU A N 1
ATOM 3781 C CA . GLU A 1 476 ? -57.113 0.369 78.001 1.00 96.31 476 GLU A CA 1
ATOM 3782 C C . GLU A 1 476 ? -57.422 1.496 78.993 1.00 96.31 476 GLU A C 1
ATOM 3784 O O . GLU A 1 476 ? -57.464 1.253 80.206 1.00 96.31 476 GLU A O 1
ATOM 3789 N N . LYS A 1 477 ? -57.618 2.726 78.506 1.00 97.56 477 LYS A N 1
ATOM 3790 C CA . LYS A 1 477 ? -58.020 3.873 79.326 1.00 97.56 477 LYS A CA 1
ATOM 3791 C C . LYS A 1 477 ? -59.431 3.684 79.877 1.00 97.56 477 LYS A C 1
ATOM 3793 O O . LYS A 1 477 ? -59.592 3.764 81.094 1.00 97.56 477 LYS A O 1
ATOM 3798 N N . GLU A 1 478 ? -60.399 3.329 79.038 1.00 96.75 478 GLU A N 1
ATOM 3799 C CA . GLU A 1 478 ? -61.765 3.014 79.471 1.00 96.75 478 GLU A CA 1
ATOM 3800 C C . GLU A 1 478 ? -61.771 1.884 80.507 1.00 96.75 478 GLU A C 1
ATOM 3802 O O . GLU A 1 478 ? -62.364 2.006 81.579 1.00 96.75 478 GLU A O 1
ATOM 3807 N N . HIS A 1 479 ? -61.037 0.795 80.259 1.00 96.56 479 HIS A N 1
ATOM 3808 C CA . HIS A 1 479 ? -60.932 -0.310 81.212 1.00 96.56 479 HIS A CA 1
ATOM 3809 C C . HIS A 1 479 ? -60.302 0.122 82.551 1.00 96.56 479 HIS A C 1
ATOM 3811 O O . HIS A 1 479 ? -60.731 -0.327 83.619 1.00 96.56 479 HIS A O 1
ATOM 3817 N N . ARG A 1 480 ? -59.293 1.008 82.535 1.00 97.50 480 ARG A N 1
ATOM 3818 C CA . ARG A 1 480 ? -58.730 1.610 83.759 1.00 97.50 480 ARG A CA 1
ATOM 3819 C C . ARG A 1 480 ? -59.779 2.426 84.518 1.00 97.50 480 ARG A C 1
ATOM 3821 O O . ARG A 1 480 ? -59.867 2.288 85.739 1.00 97.50 480 ARG A O 1
ATOM 3828 N N . GLU A 1 481 ? -60.586 3.218 83.822 1.00 97.25 481 GLU A N 1
ATOM 3829 C CA . GLU A 1 481 ? -61.667 4.014 84.412 1.00 97.25 481 GLU A CA 1
ATOM 3830 C C . GLU A 1 481 ? -62.768 3.132 85.016 1.00 97.25 481 GLU A C 1
ATOM 3832 O O . GLU A 1 481 ? -63.140 3.333 86.176 1.00 97.25 481 GLU A O 1
ATOM 3837 N N . TYR A 1 482 ? -63.221 2.099 84.296 1.00 96.62 482 TYR A N 1
ATOM 3838 C CA . TYR A 1 482 ? -64.188 1.120 84.801 1.00 96.62 482 TYR A CA 1
ATOM 3839 C C . TYR A 1 482 ? -63.673 0.382 86.038 1.00 96.62 482 TYR A C 1
ATOM 3841 O O . TYR A 1 482 ? -64.404 0.261 87.025 1.00 96.62 482 TYR A O 1
ATOM 3849 N N . ARG A 1 483 ? -62.411 -0.072 86.035 1.00 97.31 483 ARG A N 1
ATOM 3850 C CA . ARG A 1 483 ? -61.803 -0.696 87.222 1.00 97.31 483 ARG A CA 1
ATOM 3851 C C . ARG A 1 483 ? -61.749 0.265 88.403 1.00 97.31 483 ARG A C 1
ATOM 3853 O O . ARG A 1 483 ? -62.095 -0.129 89.512 1.00 97.31 483 ARG A O 1
ATOM 3860 N N . ALA A 1 484 ? -61.362 1.521 88.181 1.00 96.88 484 ALA A N 1
ATOM 3861 C CA . ALA A 1 484 ? -61.332 2.529 89.238 1.00 96.88 484 ALA A CA 1
ATOM 3862 C C . ALA A 1 484 ? -62.735 2.836 89.784 1.00 96.88 484 ALA A C 1
ATOM 3864 O O . ALA A 1 484 ? -62.899 2.981 90.992 1.00 96.88 484 ALA A O 1
ATOM 3865 N N . LYS A 1 485 ? -63.754 2.920 88.919 1.00 97.50 485 LYS A N 1
ATOM 3866 C CA . LYS A 1 485 ? -65.154 3.095 89.328 1.00 97.50 485 LYS A CA 1
ATOM 3867 C C . LYS A 1 485 ? -65.638 1.913 90.168 1.00 97.50 485 LYS A C 1
ATOM 3869 O O . LYS A 1 485 ? -66.069 2.123 91.292 1.00 97.50 485 LYS A O 1
ATOM 3874 N N . THR A 1 486 ? -65.444 0.690 89.675 1.00 95.94 486 THR A N 1
ATOM 3875 C CA . THR A 1 486 ? -65.817 -0.544 90.387 1.00 95.94 486 THR A CA 1
ATOM 3876 C C . THR A 1 486 ? -65.129 -0.636 91.746 1.00 95.94 486 THR A C 1
ATOM 3878 O O . THR A 1 486 ? -65.763 -0.992 92.730 1.00 95.94 486 THR A O 1
ATOM 3881 N N . LYS A 1 487 ? -63.842 -0.270 91.831 1.00 96.75 487 LYS A N 1
ATOM 3882 C CA . LYS A 1 487 ? -63.115 -0.241 93.104 1.00 96.75 487 LYS A CA 1
ATOM 3883 C C . LYS A 1 487 ? -63.738 0.745 94.098 1.00 96.75 487 LYS A C 1
ATOM 3885 O O . LYS A 1 487 ? -63.930 0.374 95.246 1.00 96.75 487 LYS A O 1
ATOM 3890 N N . ARG A 1 488 ? -64.089 1.962 93.662 1.00 96.25 488 ARG A N 1
ATOM 3891 C CA . ARG A 1 488 ? -64.787 2.936 94.523 1.00 96.25 488 ARG A CA 1
ATOM 3892 C C . ARG A 1 488 ? -66.154 2.422 94.969 1.00 96.25 488 ARG A C 1
ATOM 3894 O O . ARG A 1 488 ? -66.499 2.577 96.132 1.00 96.25 488 ARG A O 1
ATOM 3901 N N . ASP A 1 489 ? -66.914 1.802 94.068 1.00 95.94 489 ASP A N 1
ATOM 3902 C CA . ASP A 1 489 ? -68.222 1.230 94.400 1.00 95.94 489 ASP A CA 1
ATOM 3903 C C . ASP A 1 489 ? -68.086 0.101 95.437 1.00 95.94 489 ASP A C 1
ATOM 3905 O O . ASP A 1 489 ? -68.871 0.043 96.383 1.00 95.94 489 ASP A O 1
ATOM 3909 N N . LEU A 1 490 ? -67.062 -0.753 95.306 1.00 95.31 490 LEU A N 1
ATOM 3910 C CA . LEU A 1 490 ? -66.721 -1.768 96.306 1.00 95.31 490 LEU A CA 1
ATOM 3911 C C . LEU A 1 490 ? -66.316 -1.136 97.643 1.00 95.31 490 LEU A C 1
ATOM 3913 O O . LEU A 1 490 ? -66.864 -1.529 98.660 1.00 95.31 490 LEU A O 1
ATOM 3917 N N . GLU A 1 491 ? -65.447 -0.120 97.652 1.00 96.12 491 GLU A N 1
ATOM 3918 C CA . GLU A 1 491 ? -65.053 0.596 98.879 1.00 96.12 491 GLU A CA 1
ATOM 3919 C C . GLU A 1 491 ? -66.271 1.216 99.596 1.00 96.12 491 GLU A C 1
ATOM 3921 O O . GLU A 1 491 ? -66.375 1.142 100.819 1.00 96.12 491 GLU A O 1
ATOM 3926 N N . ILE A 1 492 ? -67.231 1.779 98.852 1.00 95.62 492 ILE A N 1
ATOM 3927 C CA . ILE A 1 492 ? -68.495 2.290 99.412 1.00 95.62 492 ILE A CA 1
ATOM 3928 C C . ILE A 1 492 ? -69.334 1.147 99.999 1.00 95.62 492 ILE A C 1
ATOM 3930 O O . ILE A 1 492 ? -69.908 1.292 101.079 1.00 95.62 492 ILE A O 1
ATOM 3934 N N . LYS A 1 493 ? -69.423 0.010 99.299 1.00 95.25 493 LYS A N 1
ATOM 3935 C CA . LYS A 1 493 ? -70.159 -1.167 99.779 1.00 95.25 493 LYS A CA 1
ATOM 3936 C C . LYS A 1 493 ? -69.514 -1.774 101.020 1.00 95.25 493 LYS A C 1
ATOM 3938 O O . LYS A 1 493 ? -70.241 -2.127 101.942 1.00 95.25 493 LYS A O 1
ATOM 3943 N N . ASP A 1 494 ? -68.190 -1.828 101.083 1.00 95.50 494 ASP A N 1
ATOM 3944 C CA . ASP A 1 494 ? -67.446 -2.275 102.259 1.00 95.50 494 ASP A CA 1
ATOM 3945 C C . ASP A 1 494 ? -67.705 -1.343 103.452 1.00 95.50 494 ASP A C 1
ATOM 3947 O O . ASP A 1 494 ? -68.037 -1.821 104.535 1.00 95.50 494 ASP A O 1
ATOM 3951 N N . GLN A 1 495 ? -67.687 -0.019 103.252 1.00 95.81 495 GLN A N 1
ATOM 3952 C CA . GLN A 1 495 ? -68.070 0.952 104.291 1.00 95.81 495 GLN A CA 1
ATOM 3953 C C . GLN A 1 495 ? -69.519 0.756 104.774 1.00 95.81 495 GLN A C 1
ATOM 3955 O O . GLN A 1 495 ? -69.811 0.873 105.967 1.00 95.81 495 GLN A O 1
ATOM 3960 N N . GLU A 1 496 ? -70.448 0.445 103.866 1.00 95.50 496 GLU A N 1
ATOM 3961 C CA . GLU A 1 496 ? -71.841 0.132 104.201 1.00 95.50 496 GLU A CA 1
ATOM 3962 C C . GLU A 1 496 ? -71.950 -1.180 104.998 1.00 95.50 496 GLU A C 1
ATOM 3964 O O . GLU A 1 496 ? -72.665 -1.230 106.002 1.00 95.50 496 GLU A O 1
ATOM 3969 N N . ILE A 1 497 ? -71.197 -2.218 104.617 1.00 94.06 497 ILE A N 1
ATOM 3970 C CA . ILE A 1 497 ? -71.104 -3.490 105.348 1.00 94.06 497 ILE A CA 1
ATOM 3971 C C . ILE A 1 497 ? -70.536 -3.270 106.752 1.00 94.06 497 ILE A C 1
ATOM 3973 O O . ILE A 1 497 ? -71.093 -3.795 107.717 1.00 94.06 497 ILE A O 1
ATOM 3977 N N . GLU A 1 498 ? -69.460 -2.496 106.899 1.00 95.06 498 GLU A N 1
ATOM 3978 C CA . GLU A 1 498 ? -68.878 -2.160 108.202 1.00 95.06 498 GLU A CA 1
ATOM 3979 C C . GLU A 1 498 ? -69.900 -1.440 109.090 1.00 95.06 498 GLU A C 1
ATOM 3981 O O . GLU A 1 498 ? -70.108 -1.832 110.243 1.00 95.06 498 GLU A O 1
ATOM 3986 N N . LYS A 1 499 ? -70.618 -0.451 108.540 1.00 96.69 499 LYS A N 1
ATOM 3987 C CA . LYS A 1 499 ? -71.691 0.258 109.248 1.00 96.69 499 LYS A CA 1
ATOM 3988 C C . LYS A 1 499 ? -72.803 -0.694 109.699 1.00 96.69 499 LYS A C 1
ATOM 3990 O O . LYS A 1 499 ? -73.171 -0.689 110.875 1.00 96.69 499 LYS A O 1
ATOM 3995 N N . LEU A 1 500 ? -73.309 -1.536 108.797 1.00 94.31 500 LEU A N 1
ATOM 3996 C CA . LEU A 1 500 ? -74.340 -2.528 109.115 1.00 94.31 500 LEU A CA 1
ATOM 3997 C C . LEU A 1 500 ? -73.843 -3.564 110.135 1.00 94.31 500 LEU A C 1
ATOM 3999 O O . LEU A 1 500 ? -74.607 -3.993 110.995 1.00 94.31 500 LEU A O 1
ATOM 4003 N N . THR A 1 501 ? -72.564 -3.942 110.096 1.00 94.31 501 THR A N 1
ATOM 4004 C CA . THR A 1 501 ? -71.948 -4.858 111.070 1.00 94.31 501 THR A CA 1
ATOM 4005 C C . THR A 1 501 ? -71.894 -4.231 112.461 1.00 94.31 501 THR A C 1
ATOM 4007 O O . THR A 1 501 ? -72.230 -4.895 113.446 1.00 94.31 501 THR A O 1
ATOM 4010 N N . LEU A 1 502 ? -71.539 -2.945 112.555 1.00 94.94 502 LEU A N 1
ATOM 4011 C CA . LEU A 1 502 ? -71.585 -2.186 113.806 1.00 94.94 502 LEU A CA 1
ATOM 4012 C C . LEU A 1 502 ? -73.018 -2.095 114.347 1.00 94.94 502 LEU A C 1
ATOM 4014 O O . LEU A 1 502 ? -73.246 -2.410 115.517 1.00 94.94 502 LEU A O 1
ATOM 4018 N N . GLU A 1 503 ? -73.996 -1.750 113.506 1.00 94.06 503 GLU A N 1
ATOM 4019 C CA . GLU A 1 503 ? -75.416 -1.715 113.887 1.00 94.06 503 GLU A CA 1
ATOM 4020 C C . GLU A 1 503 ? -75.918 -3.090 114.356 1.00 94.06 503 GLU A C 1
ATOM 4022 O O . GLU A 1 503 ? -76.548 -3.200 115.412 1.00 94.06 503 GLU A O 1
ATOM 4027 N N . LEU A 1 504 ? -75.576 -4.161 113.634 1.00 93.62 504 LEU A N 1
ATOM 4028 C CA . LEU A 1 504 ? -75.908 -5.535 114.005 1.00 93.62 504 LEU A CA 1
ATOM 4029 C C . LEU A 1 504 ? -75.262 -5.928 115.339 1.00 93.62 504 LEU A C 1
ATOM 4031 O O . LEU A 1 504 ? -75.917 -6.560 116.166 1.00 93.62 504 LEU A O 1
ATOM 4035 N N . SER A 1 505 ? -73.999 -5.562 115.575 1.00 93.44 505 SER A N 1
ATOM 4036 C CA . SER A 1 505 ? -73.303 -5.844 116.837 1.00 93.44 505 SER A CA 1
ATOM 4037 C C . SER A 1 505 ? -73.947 -5.122 118.024 1.00 93.44 505 SER A C 1
ATOM 4039 O O . SER A 1 505 ? -74.166 -5.740 119.065 1.00 93.44 505 SER A O 1
ATOM 4041 N N . LYS A 1 506 ? -74.356 -3.859 117.843 1.00 94.50 506 LYS A N 1
ATOM 4042 C CA . LYS A 1 506 ? -75.077 -3.075 118.851 1.00 94.50 506 LYS A CA 1
ATOM 4043 C C . LYS A 1 506 ? -76.432 -3.706 119.168 1.00 94.50 506 LYS A C 1
ATOM 4045 O O . LYS A 1 506 ? -76.762 -3.894 120.336 1.00 94.50 506 LYS A O 1
ATOM 4050 N N . SER A 1 507 ? -77.183 -4.105 118.142 1.00 91.12 507 SER A N 1
ATOM 4051 C CA . SER A 1 507 ? -78.448 -4.832 118.299 1.00 91.12 507 SER A CA 1
ATOM 4052 C C . SER A 1 507 ? -78.261 -6.181 119.001 1.00 91.12 507 SER A C 1
ATOM 4054 O O . SER A 1 507 ? -79.030 -6.509 119.902 1.00 91.12 507 SER A O 1
ATOM 4056 N N . LYS A 1 508 ? -77.214 -6.948 118.658 1.00 92.88 508 LYS A N 1
ATOM 4057 C CA . LYS A 1 508 ? -76.850 -8.195 119.355 1.00 92.88 508 LYS A CA 1
ATOM 4058 C C . LYS A 1 508 ? -76.517 -7.947 120.827 1.00 92.88 508 LYS A C 1
ATOM 4060 O O . LYS A 1 508 ? -76.978 -8.703 121.672 1.00 92.88 508 LYS A O 1
ATOM 4065 N N . GLN A 1 509 ? -75.761 -6.897 121.144 1.00 92.38 509 GLN A N 1
ATOM 4066 C CA . GLN A 1 509 ? -75.415 -6.543 122.521 1.00 92.38 509 GLN A CA 1
ATOM 4067 C C . GLN A 1 509 ? -76.654 -6.156 123.338 1.00 92.38 509 GLN A C 1
ATOM 4069 O O . GLN A 1 509 ? -76.799 -6.618 124.467 1.00 92.38 509 GLN A O 1
ATOM 4074 N N . LEU A 1 510 ? -77.562 -5.356 122.770 1.00 92.88 510 LEU A N 1
ATOM 4075 C CA . LEU A 1 510 ? -78.839 -5.017 123.405 1.00 92.88 510 LEU A CA 1
ATOM 4076 C C . LEU A 1 510 ? -79.693 -6.267 123.637 1.00 92.88 510 LEU A C 1
ATOM 4078 O O . LEU A 1 510 ? -80.208 -6.463 124.734 1.00 92.88 510 LEU A O 1
ATOM 4082 N N . LEU A 1 511 ? -79.793 -7.144 122.636 1.00 90.56 511 LEU A N 1
ATOM 4083 C CA . LEU A 1 511 ? -80.509 -8.412 122.764 1.00 90.56 511 LEU A CA 1
ATOM 4084 C C . LEU A 1 511 ? -79.910 -9.295 123.867 1.00 90.56 511 LEU A C 1
ATOM 4086 O O . LEU A 1 511 ? -80.656 -9.902 124.629 1.00 90.56 511 LEU A O 1
ATOM 4090 N N . GLU A 1 512 ? -78.583 -9.373 123.964 1.00 91.88 512 GLU A N 1
ATOM 4091 C CA . GLU A 1 512 ? -77.898 -10.142 125.005 1.00 91.88 512 GLU A CA 1
ATOM 4092 C C . GLU A 1 512 ? -78.120 -9.535 126.398 1.00 91.88 512 GLU A C 1
ATOM 4094 O O . GLU A 1 512 ? -78.409 -10.260 127.347 1.00 91.88 512 GLU A O 1
ATOM 4099 N N . GLN A 1 513 ? -78.082 -8.205 126.525 1.00 91.31 513 GLN A N 1
ATOM 4100 C CA . GLN A 1 513 ? -78.438 -7.515 127.768 1.00 91.31 513 GLN A CA 1
ATOM 4101 C C . GLN A 1 513 ? -79.882 -7.813 128.188 1.00 91.31 513 GLN A C 1
ATOM 4103 O O . GLN A 1 513 ? -80.124 -8.125 129.353 1.00 91.31 513 GLN A O 1
ATOM 4108 N N . GLU A 1 514 ? -80.835 -7.763 127.256 1.00 89.69 514 GLU A N 1
ATOM 4109 C CA . GLU A 1 514 ? -82.231 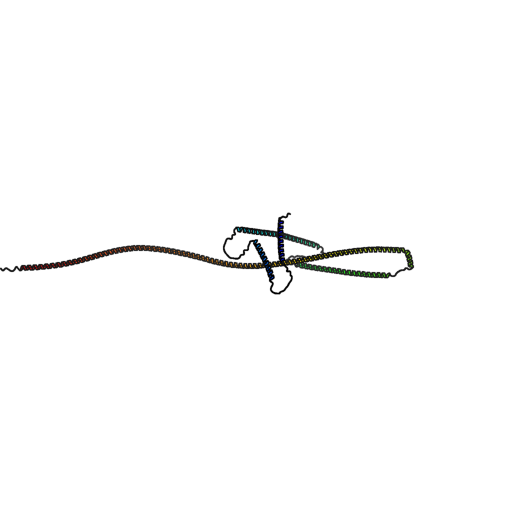-8.113 127.533 1.00 89.69 514 GLU A CA 1
ATOM 4110 C C . GLU A 1 514 ? -82.394 -9.600 127.870 1.00 89.69 514 GLU A C 1
ATOM 4112 O O . GLU A 1 514 ? -83.111 -9.933 128.812 1.00 89.69 514 GLU A O 1
ATOM 4117 N N . ARG A 1 515 ? -81.673 -10.508 127.199 1.00 89.44 515 ARG A N 1
ATOM 4118 C CA . ARG A 1 515 ? -81.631 -11.930 127.580 1.00 89.44 515 ARG A CA 1
ATOM 4119 C C . ARG A 1 515 ? -81.099 -12.130 128.991 1.00 89.44 515 ARG A C 1
ATOM 4121 O O . ARG A 1 515 ? -81.681 -12.910 129.736 1.00 89.44 515 ARG A O 1
ATOM 4128 N N . GLN A 1 516 ? -80.039 -11.427 129.382 1.00 91.31 516 GLN A N 1
ATOM 4129 C CA . GLN A 1 516 ? -79.499 -11.496 130.739 1.00 91.31 516 GLN A CA 1
ATOM 4130 C C . GLN A 1 516 ? -80.466 -10.924 131.777 1.00 91.31 516 GLN A C 1
ATOM 4132 O O . GLN A 1 516 ? -80.580 -11.482 132.865 1.00 91.31 516 GLN A O 1
ATOM 4137 N N . LYS A 1 517 ? -81.166 -9.825 131.473 1.00 91.50 517 LYS A N 1
ATOM 4138 C CA . LYS A 1 517 ? -82.229 -9.297 132.344 1.00 91.50 517 LYS A CA 1
ATOM 4139 C C . LYS A 1 517 ? -83.373 -10.298 132.475 1.00 91.50 517 LYS A C 1
ATOM 4141 O O . LYS A 1 517 ? -83.803 -10.577 133.586 1.00 91.50 517 LYS A O 1
ATOM 4146 N N . ALA A 1 518 ? -83.811 -10.893 131.366 1.00 87.62 518 ALA A N 1
ATOM 4147 C CA . ALA A 1 518 ? -84.827 -11.938 131.367 1.00 87.62 518 ALA A CA 1
ATOM 4148 C C . ALA A 1 518 ? -84.370 -13.183 132.145 1.00 87.62 518 ALA A C 1
ATOM 4150 O O . ALA A 1 518 ? -85.167 -13.771 132.867 1.00 87.62 518 ALA A O 1
ATOM 4151 N N . ALA A 1 519 ? -83.097 -13.577 132.043 1.00 88.06 519 ALA A N 1
ATOM 4152 C CA . ALA A 1 519 ? -82.520 -14.666 132.828 1.00 88.06 519 ALA A CA 1
ATOM 4153 C C . ALA A 1 519 ? -82.505 -14.340 134.329 1.00 88.06 519 ALA A C 1
ATOM 4155 O O . ALA A 1 519 ? -82.945 -15.170 135.117 1.00 88.06 519 ALA A O 1
ATOM 4156 N N . ARG A 1 520 ? -82.100 -13.122 134.719 1.00 89.50 520 ARG A N 1
ATOM 4157 C CA . ARG A 1 520 ? -82.172 -12.649 136.115 1.00 89.50 520 ARG A CA 1
ATOM 4158 C C . ARG A 1 520 ? -83.603 -12.646 136.644 1.00 89.50 520 ARG A C 1
ATOM 4160 O O . ARG A 1 520 ? -83.849 -13.193 137.708 1.00 89.50 520 ARG A O 1
ATOM 4167 N N . ALA A 1 521 ? -84.552 -12.124 135.869 1.00 86.81 521 ALA A N 1
ATOM 4168 C CA . ALA A 1 521 ? -85.966 -12.138 136.233 1.00 86.81 521 ALA A CA 1
ATOM 4169 C C . ALA A 1 521 ? -86.514 -13.571 136.368 1.00 86.81 521 ALA A C 1
ATOM 4171 O O . ALA A 1 521 ? -87.294 -13.851 137.274 1.00 86.81 521 ALA A O 1
ATOM 4172 N N . ARG A 1 522 ? -86.090 -14.507 135.503 1.00 88.12 522 ARG A N 1
ATOM 4173 C CA . ARG A 1 522 ? -86.423 -15.937 135.643 1.00 88.12 522 ARG A CA 1
ATOM 4174 C C . ARG A 1 522 ? -85.831 -16.538 136.914 1.00 88.12 522 ARG A C 1
ATOM 4176 O O . ARG A 1 522 ? -86.520 -17.295 137.585 1.00 88.12 522 ARG A O 1
ATOM 4183 N N . GLU A 1 523 ? -84.590 -16.207 137.251 1.00 87.50 523 GLU A N 1
ATOM 4184 C CA . GLU A 1 523 ? -83.937 -16.665 138.481 1.00 87.50 523 GLU A CA 1
ATOM 4185 C C . GLU A 1 523 ? -84.627 -16.101 139.736 1.00 87.50 523 GLU A C 1
ATOM 4187 O O . GLU A 1 523 ? -84.842 -16.824 140.704 1.00 87.50 523 GLU A O 1
ATOM 4192 N N . GLU A 1 524 ? -85.051 -14.836 139.707 1.00 87.12 524 GLU A N 1
ATOM 4193 C CA . GLU A 1 524 ? -85.880 -14.225 140.753 1.00 87.12 524 GLU A CA 1
ATOM 4194 C C . GLU A 1 524 ? -87.248 -14.910 140.869 1.00 87.12 524 GLU A C 1
ATOM 4196 O O . GLU A 1 524 ? -87.688 -15.207 141.978 1.00 87.12 524 GLU A O 1
ATOM 4201 N N . CYS A 1 525 ? -87.900 -15.237 139.747 1.00 84.56 525 CYS A N 1
ATOM 4202 C CA . CYS A 1 525 ? -89.146 -16.010 139.755 1.00 84.56 525 CYS A CA 1
ATOM 4203 C C . CYS A 1 525 ? -88.948 -17.405 140.362 1.00 84.56 525 CYS A C 1
ATOM 4205 O O . CYS A 1 525 ? -89.802 -17.859 141.122 1.00 84.56 525 CYS A O 1
ATOM 4207 N N . LEU A 1 526 ? -87.834 -18.079 140.057 1.00 86.62 526 LEU A N 1
ATOM 4208 C CA . LEU A 1 526 ? -87.491 -19.367 140.664 1.00 86.62 526 LEU A CA 1
ATOM 4209 C C . LEU A 1 526 ? -87.312 -19.230 142.182 1.00 86.62 526 LEU A C 1
ATOM 4211 O O . LEU A 1 526 ? -87.953 -19.974 142.917 1.00 86.62 526 LEU A O 1
ATOM 4215 N N . LYS A 1 527 ? -86.568 -18.222 142.658 1.00 88.25 527 LYS A N 1
ATOM 4216 C CA . LYS A 1 527 ? -86.406 -17.936 144.100 1.00 88.25 527 LYS A CA 1
ATOM 4217 C C . LYS A 1 527 ? -87.737 -17.652 144.799 1.00 88.25 527 LYS A C 1
ATOM 4219 O O . LYS A 1 527 ? -87.982 -18.143 145.896 1.00 88.25 527 LYS A O 1
ATOM 4224 N N . LEU A 1 528 ? -88.620 -16.875 144.170 1.00 86.69 528 LEU A N 1
ATOM 4225 C CA . LEU A 1 528 ? -89.963 -16.617 144.700 1.00 86.69 528 LEU A CA 1
ATOM 4226 C C . LEU A 1 528 ? -90.825 -17.888 144.728 1.00 86.69 528 LEU A C 1
ATOM 4228 O O . LEU A 1 528 ? -91.612 -18.064 145.654 1.00 86.69 528 LEU A O 1
ATOM 4232 N N . THR A 1 529 ? -90.666 -18.777 143.745 1.00 84.12 529 THR A N 1
ATOM 4233 C CA . THR A 1 529 ? -91.364 -20.072 143.700 1.00 84.12 529 THR A CA 1
ATOM 4234 C C . THR A 1 529 ? -90.857 -21.018 144.795 1.00 84.12 529 THR A C 1
ATOM 4236 O O . THR A 1 529 ? -91.664 -21.687 145.434 1.00 84.12 529 THR A O 1
ATOM 4239 N N . GLU A 1 530 ? -89.547 -21.040 145.062 1.00 85.31 530 GLU A N 1
ATOM 4240 C CA . GLU A 1 530 ? -88.951 -21.787 146.181 1.00 85.31 530 GLU A CA 1
ATOM 4241 C C . GLU A 1 530 ? -89.488 -21.291 147.535 1.00 85.31 530 GLU A C 1
ATOM 4243 O O . GLU A 1 530 ? -90.008 -22.090 148.312 1.00 85.31 530 GLU A O 1
ATOM 4248 N N . LEU A 1 531 ? -89.477 -19.973 147.778 1.00 88.88 531 LEU A N 1
ATOM 4249 C CA . LEU A 1 531 ? -90.045 -19.360 148.991 1.00 88.88 531 LEU A CA 1
ATOM 4250 C C . LEU A 1 531 ? -91.546 -19.643 149.160 1.00 88.88 531 LEU A C 1
ATOM 4252 O O . LEU A 1 531 ? -92.024 -19.841 150.279 1.00 88.88 531 LEU A O 1
ATOM 4256 N N . LEU A 1 532 ? -92.302 -19.660 148.058 1.00 85.75 532 LEU A N 1
ATOM 4257 C CA . LEU A 1 532 ? -93.713 -20.041 148.081 1.00 85.75 532 LEU A CA 1
ATOM 4258 C C . LEU A 1 532 ? -93.871 -21.498 148.534 1.00 85.75 532 LEU A C 1
ATOM 4260 O O . LEU A 1 532 ? -94.662 -21.756 149.437 1.00 85.75 532 LEU A O 1
ATOM 4264 N N . GLY A 1 533 ? -93.084 -22.424 147.976 1.00 85.00 533 GLY A N 1
ATOM 4265 C CA . GLY A 1 533 ? -93.089 -23.833 148.382 1.00 85.00 533 GLY A CA 1
ATOM 4266 C C . GLY A 1 533 ? -92.725 -24.037 149.859 1.00 85.00 533 GLY A C 1
ATOM 4267 O O . GLY A 1 533 ? -93.363 -24.832 150.552 1.00 85.00 533 GLY A O 1
ATOM 4268 N N . GLU A 1 534 ? -91.758 -23.277 150.381 1.00 86.12 534 GLU A N 1
ATOM 4269 C CA . GLU A 1 534 ? -91.416 -23.272 151.811 1.00 86.12 534 GLU A CA 1
ATOM 4270 C C . GLU A 1 534 ? -92.581 -22.776 152.684 1.00 86.12 534 GLU A C 1
ATOM 4272 O O . GLU A 1 534 ? -92.899 -23.384 153.710 1.00 86.12 534 GLU A O 1
ATOM 4277 N N . SER A 1 535 ? -93.257 -21.700 152.270 1.00 80.94 535 SER A N 1
ATOM 4278 C CA . SER A 1 535 ? -94.413 -21.146 152.984 1.00 80.94 535 SER A CA 1
ATOM 4279 C C . SER A 1 535 ? -95.621 -22.092 152.962 1.00 80.94 535 SER A C 1
ATOM 4281 O O . SER A 1 535 ? -96.282 -22.284 153.986 1.00 80.94 535 SER A O 1
ATOM 4283 N N . GLU A 1 536 ? -95.881 -22.742 151.827 1.00 84.06 536 GLU A N 1
ATOM 4284 C CA . GLU A 1 536 ? -96.921 -23.765 151.690 1.00 84.06 536 GLU A CA 1
ATOM 4285 C C . GLU A 1 536 ? -96.648 -24.980 152.591 1.00 84.06 536 GLU A C 1
ATOM 4287 O O . GLU A 1 536 ? -97.565 -25.483 153.249 1.00 84.06 536 GLU A O 1
ATOM 4292 N N . HIS A 1 537 ? -95.388 -25.420 152.695 1.00 84.69 537 HIS A N 1
ATOM 4293 C CA . HIS A 1 537 ? -94.987 -26.488 153.612 1.00 84.69 537 HIS A CA 1
ATOM 4294 C C . HIS A 1 537 ? -95.186 -26.094 155.085 1.00 84.69 537 HIS A C 1
ATOM 4296 O O . HIS A 1 537 ? -95.747 -26.868 155.865 1.00 84.69 537 HIS A O 1
ATOM 4302 N N . GLN A 1 538 ? -94.801 -24.868 155.459 1.00 84.88 538 GLN A N 1
ATOM 4303 C CA . GLN A 1 538 ? -95.027 -24.325 156.804 1.00 84.88 538 GLN A CA 1
ATOM 4304 C C . GLN A 1 538 ? -96.518 -24.287 157.163 1.00 84.88 538 GLN A C 1
ATOM 4306 O O . GLN A 1 538 ? -96.907 -24.754 158.233 1.00 84.88 538 GLN A O 1
ATOM 4311 N N . LEU A 1 539 ? -97.377 -23.831 156.244 1.00 82.62 539 LEU A N 1
ATOM 4312 C CA . LEU A 1 539 ? -98.831 -23.828 156.432 1.00 82.62 539 LEU A CA 1
ATOM 4313 C C . LEU A 1 539 ? -99.386 -25.242 156.684 1.00 82.62 539 LEU A C 1
ATOM 4315 O O . LEU A 1 539 ? -100.303 -25.421 157.492 1.00 82.62 539 LEU A O 1
ATOM 4319 N N . HIS A 1 540 ? -98.857 -26.250 155.985 1.00 83.56 540 HIS A N 1
ATOM 4320 C CA . HIS A 1 540 ? -99.270 -27.641 156.163 1.00 83.56 540 HIS A CA 1
ATOM 4321 C C . HIS A 1 540 ? -98.921 -28.175 157.561 1.00 83.56 540 HIS A C 1
ATOM 4323 O O . HIS A 1 540 ? -99.778 -28.778 158.210 1.00 83.56 540 HIS A O 1
ATOM 4329 N N . LEU A 1 541 ? -97.715 -27.887 158.062 1.00 82.56 541 LEU A N 1
ATOM 4330 C CA . LEU A 1 541 ? -97.294 -28.260 159.417 1.00 82.56 541 LEU A CA 1
ATOM 4331 C C . LEU A 1 541 ? -98.201 -27.634 160.489 1.00 82.56 541 LEU A C 1
ATOM 4333 O O . LEU A 1 541 ? -98.679 -28.337 161.378 1.00 82.56 541 LEU A O 1
ATOM 4337 N N . THR A 1 542 ? -98.542 -26.348 160.356 1.00 75.88 542 THR A N 1
ATOM 4338 C CA . THR A 1 542 ? -99.433 -25.664 161.312 1.00 75.88 542 THR A CA 1
ATOM 4339 C C . THR A 1 542 ? -100.852 -26.251 161.321 1.00 75.88 542 THR A C 1
ATOM 4341 O O . THR A 1 542 ? -101.530 -26.261 162.352 1.00 75.88 542 THR A O 1
ATOM 4344 N N . ARG A 1 543 ? -101.338 -26.762 160.178 1.00 80.94 543 ARG A N 1
ATOM 4345 C CA . ARG A 1 543 ? -102.644 -27.443 160.107 1.00 80.94 543 ARG A CA 1
ATOM 4346 C C . ARG A 1 543 ? -102.654 -28.750 160.904 1.00 80.94 543 ARG A C 1
ATOM 4348 O O . ARG A 1 543 ? -103.624 -28.988 161.620 1.00 80.94 543 ARG A O 1
ATOM 4355 N N . LEU A 1 544 ? -101.583 -29.542 160.837 1.00 78.62 544 LEU A N 1
ATOM 4356 C CA . LEU A 1 544 ? -101.452 -30.792 161.599 1.00 78.62 544 LEU A CA 1
ATOM 4357 C C . LEU A 1 544 ? -101.410 -30.544 163.117 1.00 78.62 544 LEU A C 1
ATOM 4359 O O . LEU A 1 544 ? -102.052 -31.258 163.889 1.00 78.62 544 LEU A O 1
ATOM 4363 N N . GLU A 1 545 ? -100.712 -29.495 163.557 1.00 77.50 545 GLU A N 1
ATOM 4364 C CA . GLU A 1 545 ? -100.655 -29.110 164.975 1.00 77.50 545 GLU A CA 1
ATOM 4365 C C . GLU A 1 545 ? -102.037 -28.739 165.536 1.00 77.50 545 GLU A C 1
ATOM 4367 O O . GLU A 1 545 ? -102.401 -29.155 166.641 1.00 77.50 545 GLU A O 1
ATOM 4372 N N . LYS A 1 546 ? -102.847 -28.009 164.759 1.00 80.69 546 LYS A N 1
ATOM 4373 C CA . LYS A 1 546 ? -104.219 -27.640 165.140 1.00 80.69 546 LYS A CA 1
ATOM 4374 C C . LYS A 1 546 ? -105.103 -28.870 165.385 1.00 80.69 546 LYS A C 1
ATOM 4376 O O . LYS A 1 546 ? -105.857 -28.896 166.359 1.00 80.69 546 LYS A O 1
ATOM 4381 N N . GLU A 1 547 ? -105.021 -29.878 164.518 1.00 77.62 547 GLU A N 1
ATOM 4382 C CA . GLU A 1 547 ? -105.827 -31.103 164.622 1.00 77.62 547 GLU A CA 1
ATOM 4383 C C . GLU A 1 547 ? -105.474 -31.923 165.878 1.00 77.62 547 GLU A C 1
ATOM 4385 O O . GLU A 1 547 ? -106.371 -32.406 166.576 1.00 77.62 547 GLU A O 1
ATOM 4390 N N . SER A 1 548 ? -104.187 -31.982 166.240 1.00 78.25 548 SER A N 1
ATOM 4391 C CA . SER A 1 548 ? -103.688 -32.649 167.455 1.00 78.25 548 SER A CA 1
ATOM 4392 C C . SER A 1 548 ? -104.238 -32.028 168.752 1.00 78.25 548 SER A C 1
ATOM 4394 O O . SER A 1 548 ? -104.715 -32.725 169.656 1.00 78.25 548 SER A O 1
ATOM 4396 N N . ILE A 1 549 ? -104.267 -30.692 168.828 1.00 75.38 549 ILE A N 1
ATOM 4397 C CA . ILE A 1 549 ? -104.784 -29.958 169.996 1.00 75.38 549 ILE A CA 1
ATOM 4398 C C . ILE A 1 549 ? -106.279 -30.238 170.202 1.00 75.38 549 ILE A C 1
ATOM 4400 O O . ILE A 1 549 ? -106.734 -30.428 171.335 1.00 75.38 549 ILE A O 1
ATOM 4404 N N . GLN A 1 550 ? -107.047 -30.321 169.116 1.00 75.94 550 GLN A N 1
ATOM 4405 C CA . GLN A 1 550 ? -108.498 -30.483 169.158 1.00 75.94 550 GLN A CA 1
ATOM 4406 C C . GLN A 1 550 ? -108.928 -31.872 169.676 1.00 75.94 550 GLN A C 1
ATOM 4408 O O . GLN A 1 550 ? -109.904 -31.977 170.424 1.00 75.94 550 GLN A O 1
ATOM 4413 N N . GLN A 1 551 ? -108.157 -32.926 169.382 1.00 72.69 551 GLN A N 1
ATOM 4414 C CA . GLN A 1 551 ? -108.363 -34.267 169.952 1.00 72.69 551 GLN A CA 1
ATOM 4415 C C . GLN A 1 551 ? -108.109 -34.319 171.468 1.00 72.69 551 GLN A C 1
ATOM 4417 O O . GLN A 1 551 ? -108.842 -34.994 172.196 1.00 72.69 551 GLN A O 1
ATOM 4422 N N . SER A 1 552 ? -107.119 -33.568 171.964 1.00 72.69 552 SER A N 1
ATOM 4423 C CA . SER A 1 552 ? -106.730 -33.567 173.384 1.00 72.69 552 SER A CA 1
ATOM 4424 C C . SER A 1 552 ? -107.775 -32.946 174.330 1.00 72.69 552 SER A C 1
ATOM 4426 O O . SER A 1 552 ? -107.850 -33.300 175.508 1.00 72.69 552 SER A O 1
ATOM 4428 N N . LEU A 1 553 ? -108.610 -32.031 173.828 1.00 71.50 553 LEU A N 1
ATOM 4429 C CA . LEU A 1 553 ? -109.659 -31.371 174.614 1.00 71.50 553 LEU A CA 1
ATOM 4430 C C . LEU A 1 553 ? -110.914 -32.245 174.758 1.00 71.50 553 LEU A C 1
ATOM 4432 O O . LEU A 1 553 ? -111.559 -32.243 175.807 1.00 71.50 553 LEU A O 1
ATOM 4436 N N . CYS A 1 554 ? -111.233 -33.045 173.736 1.00 72.56 554 CYS A N 1
ATOM 4437 C CA . CYS A 1 554 ? -112.402 -33.927 173.734 1.00 72.56 554 CYS A CA 1
ATOM 4438 C C . CYS A 1 554 ? -112.268 -35.087 174.740 1.00 72.56 554 CYS A C 1
ATOM 4440 O O . CYS A 1 554 ? -113.254 -35.504 175.352 1.00 72.56 554 CYS A O 1
ATOM 4442 N N . SER A 1 555 ? -111.046 -35.585 174.960 1.00 66.69 555 SER A N 1
ATOM 4443 C CA . SER A 1 555 ? -110.769 -36.646 175.936 1.00 66.69 555 SER A CA 1
ATOM 4444 C C . SER A 1 555 ? -110.863 -36.156 177.388 1.00 66.69 555 SER A C 1
ATOM 4446 O O . SER A 1 555 ? -111.410 -36.865 178.232 1.00 66.69 555 SER A O 1
ATOM 4448 N N . LYS A 1 556 ? -110.426 -34.921 177.680 1.00 72.44 556 LYS A N 1
ATOM 4449 C CA . LYS A 1 556 ? -110.510 -34.318 179.026 1.00 72.44 556 LYS A CA 1
ATOM 4450 C C . LYS A 1 556 ? -111.946 -34.057 179.494 1.00 72.44 556 LYS A C 1
ATOM 4452 O O . LYS A 1 556 ? -112.249 -34.299 180.659 1.00 72.44 556 LYS A O 1
ATOM 4457 N N . ALA A 1 557 ? -112.838 -33.628 178.602 1.00 68.44 557 ALA A N 1
ATOM 4458 C CA . ALA A 1 557 ? -114.234 -33.346 178.951 1.00 68.44 557 ALA A CA 1
ATOM 4459 C C . ALA A 1 557 ? -115.023 -34.606 179.367 1.00 68.44 557 ALA A C 1
ATOM 4461 O O . ALA A 1 557 ? -115.877 -34.542 180.248 1.00 68.44 557 ALA A O 1
ATOM 4462 N N . LYS A 1 558 ? -114.710 -35.773 178.783 1.00 68.56 558 LYS A N 1
ATOM 4463 C CA . LYS A 1 558 ? -115.379 -37.047 179.111 1.00 68.56 558 LYS A CA 1
ATOM 4464 C C . LYS A 1 558 ? -114.978 -37.606 180.482 1.00 68.56 558 LYS A C 1
ATOM 4466 O O . LYS A 1 558 ? -115.801 -38.238 181.135 1.00 68.56 558 LYS A O 1
ATOM 4471 N N . ALA A 1 559 ? -113.752 -37.346 180.941 1.00 68.31 559 ALA A N 1
ATOM 4472 C CA . ALA A 1 559 ? -113.259 -37.826 182.235 1.00 68.31 559 ALA A CA 1
ATOM 4473 C C . ALA A 1 559 ? -113.893 -37.092 183.435 1.00 68.31 559 ALA A C 1
ATOM 4475 O O . ALA A 1 559 ? -114.138 -37.704 184.471 1.00 68.31 559 ALA A O 1
ATOM 4476 N N . GLN A 1 560 ? -114.209 -35.798 183.294 1.00 66.31 560 GLN A N 1
ATOM 4477 C CA . GLN A 1 560 ? -114.811 -34.997 184.371 1.00 66.31 560 GLN A CA 1
ATOM 4478 C C . GLN A 1 560 ? -116.299 -35.302 184.615 1.00 66.31 560 GLN A C 1
ATOM 4480 O O . GLN A 1 560 ? -116.774 -35.117 185.732 1.00 66.31 560 GLN A O 1
ATOM 4485 N N . ALA A 1 561 ? -117.030 -35.807 183.615 1.00 65.88 561 ALA A N 1
ATOM 4486 C CA . ALA A 1 561 ? -118.447 -36.154 183.761 1.00 65.88 561 ALA A CA 1
ATOM 4487 C C . ALA A 1 561 ? -118.677 -37.422 184.612 1.00 65.88 561 ALA A C 1
ATOM 4489 O O . ALA A 1 561 ? -119.641 -37.482 185.369 1.00 65.88 561 ALA A O 1
ATOM 4490 N N . LEU A 1 562 ? -117.771 -38.406 184.542 1.00 66.25 562 LEU A N 1
ATOM 4491 C CA . LEU A 1 562 ? -117.871 -39.661 185.306 1.00 66.25 562 LEU A CA 1
ATOM 4492 C C . LEU A 1 562 ? -117.601 -39.462 186.807 1.00 66.25 562 LEU A C 1
ATOM 4494 O O . LEU A 1 562 ? -118.303 -40.020 187.644 1.00 66.25 562 LEU A O 1
ATOM 4498 N N . GLN A 1 563 ? -116.652 -38.588 187.154 1.00 67.19 563 GLN A N 1
ATOM 4499 C CA . GLN A 1 563 ? -116.282 -38.311 188.548 1.00 67.19 563 GLN A CA 1
ATOM 4500 C C . GLN A 1 563 ? -117.389 -37.584 189.342 1.00 67.19 563 GLN A C 1
ATOM 4502 O O . GLN A 1 563 ? -117.435 -37.664 190.570 1.00 67.19 563 GLN A O 1
ATOM 4507 N N . ALA A 1 564 ? -118.282 -36.860 188.659 1.00 62.78 564 ALA A N 1
ATOM 4508 C CA . ALA A 1 564 ? -119.410 -36.176 189.290 1.00 62.78 564 ALA A CA 1
ATOM 4509 C C . ALA A 1 564 ? -120.561 -37.138 189.648 1.00 62.78 564 ALA A C 1
ATOM 4511 O O . ALA A 1 564 ? -121.232 -36.927 190.654 1.00 62.78 564 ALA A O 1
ATOM 4512 N N . GLN A 1 565 ? -120.746 -38.212 188.873 1.00 64.44 565 GLN A N 1
ATOM 4513 C CA . GLN A 1 565 ? -121.840 -39.173 189.044 1.00 64.44 565 GLN A CA 1
ATOM 4514 C C . GLN A 1 565 ? -121.605 -40.146 190.215 1.00 64.44 565 GLN A C 1
ATOM 4516 O O . GLN A 1 565 ? -122.542 -40.492 190.932 1.00 64.44 565 GLN A O 1
ATOM 4521 N N . GLU A 1 566 ? -120.353 -40.542 190.464 1.00 64.94 566 GLU A N 1
ATOM 4522 C CA . GLU A 1 566 ? -119.993 -41.432 191.584 1.00 64.94 566 GLU A CA 1
ATOM 4523 C C . GLU A 1 566 ? -120.152 -40.744 192.953 1.00 64.94 566 GLU A C 1
ATOM 4525 O O . GLU A 1 566 ? -120.590 -41.364 193.923 1.00 64.94 566 GLU A O 1
ATOM 4530 N N . ARG A 1 567 ? -119.886 -39.431 193.022 1.00 66.75 567 ARG A N 1
ATOM 4531 C CA . ARG A 1 567 ? -120.054 -38.622 194.244 1.00 66.75 567 ARG A CA 1
ATOM 4532 C C . ARG A 1 567 ? -121.508 -38.464 194.680 1.00 66.75 567 ARG A C 1
ATOM 4534 O O . ARG A 1 567 ? -121.773 -38.304 195.870 1.00 66.75 567 ARG A O 1
ATOM 4541 N N . GLU A 1 568 ? -122.439 -38.473 193.732 1.00 63.44 568 GLU A N 1
ATOM 4542 C CA . GLU A 1 568 ? -123.860 -38.291 194.025 1.00 63.44 568 GLU A CA 1
ATOM 4543 C C . GLU A 1 568 ? -124.465 -39.557 194.658 1.00 63.44 568 GLU A C 1
ATOM 4545 O O . GLU A 1 568 ? -125.226 -39.459 195.621 1.00 63.44 568 GLU A O 1
ATOM 4550 N N . GLN A 1 569 ? -124.041 -40.746 194.207 1.00 63.81 569 GLN A N 1
ATOM 4551 C CA . GLN A 1 569 ? -124.512 -42.035 194.736 1.00 63.81 569 GLN A CA 1
ATOM 4552 C C . GLN A 1 569 ? -124.021 -42.332 196.166 1.00 63.81 569 GLN A C 1
ATOM 4554 O O . GLN A 1 569 ? -124.766 -42.916 196.957 1.00 63.81 569 GLN A O 1
ATOM 4559 N N . GLU A 1 570 ? -122.813 -41.896 196.539 1.00 67.94 570 GLU A N 1
ATOM 4560 C CA . GLU A 1 570 ? -122.276 -42.072 197.902 1.00 67.94 570 GLU A CA 1
ATOM 4561 C C . GLU A 1 570 ? -123.041 -41.263 198.965 1.00 67.94 570 GLU A C 1
ATOM 4563 O O . GLU A 1 570 ? -123.228 -41.721 200.096 1.00 67.94 570 GLU A O 1
ATOM 4568 N N . LEU A 1 571 ? -123.508 -40.058 198.620 1.00 66.00 571 LEU A N 1
ATOM 4569 C CA . LEU A 1 571 ? -124.209 -39.178 199.562 1.00 66.00 571 LEU A CA 1
ATOM 4570 C C . LEU A 1 571 ? -125.640 -39.651 199.852 1.00 66.00 571 LEU A C 1
ATOM 4572 O O . LEU A 1 571 ? -126.128 -39.463 200.967 1.00 66.00 571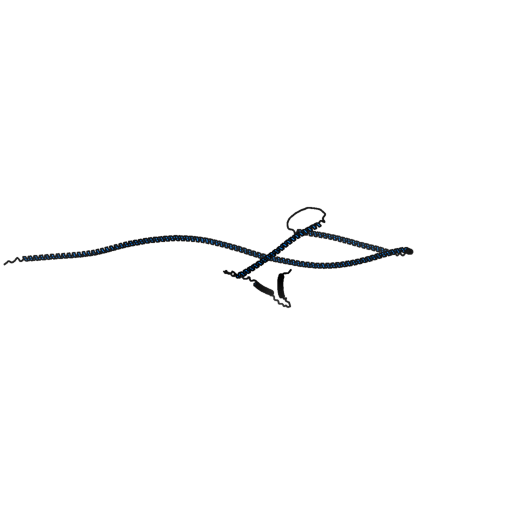 LEU A O 1
ATOM 4576 N N . THR A 1 572 ? -126.296 -40.324 198.901 1.00 63.41 572 THR A N 1
ATOM 4577 C CA . THR A 1 572 ? -127.666 -40.830 199.091 1.00 63.41 572 THR A CA 1
ATOM 4578 C C . THR A 1 572 ? -127.719 -42.048 200.023 1.00 63.41 572 THR A C 1
ATOM 4580 O O . THR A 1 572 ? -128.656 -42.176 200.810 1.00 63.41 572 THR A O 1
ATOM 4583 N N . GLN A 1 573 ? -126.692 -42.909 200.014 1.00 65.12 573 GLN A N 1
ATOM 4584 C CA . GLN A 1 573 ? -126.627 -44.079 200.907 1.00 65.12 573 GLN A CA 1
ATOM 4585 C C . GLN A 1 573 ? -126.409 -43.705 202.382 1.00 65.12 573 GLN A C 1
ATOM 4587 O O . GLN A 1 573 ? -126.923 -44.379 203.274 1.00 65.12 573 GLN A O 1
ATOM 4592 N N . LYS A 1 574 ? -125.691 -42.609 202.664 1.00 64.81 574 LYS A N 1
ATOM 4593 C CA . LYS A 1 574 ? -125.407 -42.167 204.042 1.00 64.81 574 LYS A CA 1
ATOM 4594 C C . LYS A 1 574 ? -126.621 -41.574 204.762 1.00 64.81 574 LYS A C 1
ATOM 4596 O O . LYS A 1 574 ? -126.722 -41.701 205.978 1.00 64.81 574 LYS A O 1
ATOM 4601 N N . ILE A 1 575 ? -127.551 -40.965 204.025 1.00 61.66 575 ILE A N 1
ATOM 4602 C CA . ILE A 1 575 ? -128.780 -40.385 204.591 1.00 61.66 575 ILE A CA 1
ATOM 4603 C C . ILE A 1 575 ? -129.756 -41.494 205.013 1.00 61.66 575 ILE A C 1
ATOM 4605 O O . ILE A 1 575 ? -130.332 -41.422 206.093 1.00 61.66 575 ILE A O 1
ATOM 4609 N N . GLN A 1 576 ? -129.841 -42.588 204.250 1.00 59.88 576 GLN A N 1
ATOM 4610 C CA . GLN A 1 576 ? -130.707 -43.727 204.587 1.00 59.88 576 GLN A CA 1
ATOM 4611 C C . GLN A 1 576 ? -130.235 -44.521 205.822 1.00 59.88 576 GLN A C 1
ATOM 4613 O O . GLN A 1 576 ? -131.043 -45.179 206.473 1.00 59.88 576 GLN A O 1
ATOM 4618 N N . GLN A 1 577 ? -128.953 -44.438 206.203 1.00 59.81 577 GLN A N 1
ATOM 4619 C CA . GLN A 1 577 ? -128.459 -45.034 207.455 1.00 59.81 577 GLN A CA 1
ATOM 4620 C C . GLN A 1 577 ? -128.763 -44.188 208.700 1.00 59.81 577 GLN A C 1
ATOM 4622 O O . GLN A 1 577 ? -128.870 -44.746 209.791 1.00 59.81 577 GLN A O 1
ATOM 4627 N N . MET A 1 578 ? -128.943 -42.872 208.549 1.00 55.00 578 MET A N 1
ATOM 4628 C CA . MET A 1 578 ? -129.286 -41.967 209.654 1.00 55.00 578 MET A CA 1
ATOM 4629 C C . MET A 1 578 ? -130.745 -42.118 210.122 1.00 55.00 578 MET A C 1
ATOM 4631 O O . MET A 1 578 ? -131.052 -41.777 211.260 1.00 55.00 578 MET A O 1
ATOM 4635 N N . GLU A 1 579 ? -131.640 -42.663 209.293 1.00 56.81 579 GLU A N 1
ATOM 4636 C CA . GLU A 1 579 ? -133.077 -42.765 209.606 1.00 56.81 579 GLU A CA 1
ATOM 4637 C C . GLU A 1 579 ? -133.474 -44.092 210.288 1.00 56.81 579 GLU A C 1
ATOM 4639 O O . GLU A 1 579 ? -134.504 -44.162 210.952 1.00 56.81 579 GLU A O 1
ATOM 4644 N N . ALA A 1 580 ? -132.644 -45.141 210.221 1.00 56.22 580 ALA A N 1
ATOM 4645 C CA . ALA A 1 580 ? -132.994 -46.473 210.738 1.00 56.22 580 ALA A CA 1
ATOM 4646 C C . ALA A 1 580 ? -132.638 -46.731 212.222 1.00 56.22 580 ALA A C 1
ATOM 4648 O O . ALA A 1 580 ? -132.943 -47.806 212.739 1.00 56.22 580 ALA A O 1
ATOM 4649 N N . GLN A 1 581 ? -132.018 -45.781 212.934 1.00 54.19 581 GLN A N 1
ATOM 4650 C CA . GLN A 1 581 ? -131.650 -45.933 214.358 1.00 54.19 581 GLN A CA 1
ATOM 4651 C C . GLN A 1 581 ? -132.381 -44.968 215.309 1.00 54.19 581 GLN A C 1
ATOM 4653 O O . GLN A 1 581 ? -131.895 -44.701 216.404 1.00 54.19 581 GLN A O 1
ATOM 4658 N N . HIS A 1 582 ? -133.570 -44.488 214.929 1.00 51.69 582 HIS A N 1
ATOM 4659 C CA . HIS A 1 582 ? -134.434 -43.693 215.812 1.00 51.69 582 HIS A CA 1
ATOM 4660 C C . HIS A 1 582 ? -135.666 -44.436 216.374 1.00 51.69 582 HIS A C 1
ATOM 4662 O O . HIS A 1 582 ? -136.368 -43.856 217.193 1.00 51.69 582 HIS A O 1
ATOM 4668 N N . ASP A 1 583 ? -135.901 -45.717 216.041 1.00 50.25 583 ASP A N 1
ATOM 4669 C CA . ASP A 1 583 ? -137.254 -46.299 216.172 1.00 50.25 583 ASP A CA 1
ATOM 4670 C C . ASP A 1 583 ? -137.412 -47.644 216.918 1.00 50.25 583 ASP A C 1
ATOM 4672 O O . ASP A 1 583 ? -138.346 -48.390 216.627 1.00 50.25 583 ASP A O 1
ATOM 4676 N N . LYS A 1 584 ? -136.583 -47.978 217.924 1.00 47.84 584 LYS A N 1
ATOM 4677 C CA . LYS A 1 584 ? -136.970 -48.975 218.962 1.00 47.84 584 LYS A CA 1
ATOM 4678 C C . LYS A 1 584 ? -135.992 -49.051 220.137 1.00 47.84 584 LYS A C 1
ATOM 4680 O O . LYS A 1 584 ? -134.959 -49.691 219.996 1.00 47.84 584 LYS A O 1
ATOM 4685 N N . THR A 1 585 ? -136.387 -48.442 221.265 1.00 44.38 585 THR A N 1
ATOM 4686 C CA . THR A 1 585 ? -136.375 -48.935 222.673 1.00 44.38 585 THR A CA 1
ATOM 4687 C C . THR A 1 585 ? -136.420 -47.708 223.599 1.00 44.38 585 THR A C 1
ATOM 4689 O O . THR A 1 585 ? -135.385 -47.099 223.830 1.00 44.38 585 THR A O 1
ATOM 4692 N N . ASP A 1 586 ? -137.599 -47.208 223.987 1.00 40.12 586 ASP A N 1
ATOM 4693 C CA . ASP A 1 586 ? -138.275 -47.587 225.242 1.00 40.12 586 ASP A CA 1
ATOM 4694 C C . ASP A 1 586 ? -139.076 -48.902 225.229 1.00 40.12 586 ASP A C 1
ATOM 4696 O O . ASP A 1 586 ? -140.077 -49.056 224.530 1.00 40.12 586 ASP A O 1
ATOM 4700 N N . LEU A 1 587 ? -138.650 -49.822 226.100 1.00 44.81 587 LEU A N 1
ATOM 4701 C CA . LEU A 1 587 ? -139.517 -50.574 227.016 1.00 44.81 587 LEU A CA 1
ATOM 4702 C C . LEU A 1 587 ? -138.652 -51.132 228.165 1.00 44.81 587 LEU A C 1
ATOM 4704 O O . LEU A 1 587 ? -138.311 -52.315 228.171 1.00 44.81 587 LEU A O 1
ATOM 4708 N N . LYS A 1 588 ? -138.286 -50.245 229.101 1.00 41.47 588 LYS A N 1
ATOM 4709 C CA . LYS A 1 588 ? -138.305 -50.379 230.577 1.00 41.47 588 LYS A CA 1
ATOM 4710 C C . LYS A 1 588 ? -137.298 -49.463 231.254 1.00 41.47 588 LYS A C 1
ATOM 4712 O O . LYS A 1 588 ? -136.107 -49.539 230.889 1.00 41.47 588 LYS A O 1
#